Protein AF-0000000080610424 (afdb_homodimer)

Structure (mmCIF, N/CA/C/O backbone):
data_AF-0000000080610424-model_v1
#
loop_
_entity.id
_entity.type
_entity.pdbx_description
1 polymer 'Thioesterase family protein'
#
loop_
_atom_site.group_PDB
_atom_site.id
_atom_site.type_symbol
_atom_site.label_atom_id
_atom_site.label_alt_id
_atom_site.label_comp_id
_atom_site.label_asym_id
_atom_site.label_entity_id
_atom_site.label_seq_id
_atom_site.pdbx_PDB_ins_code
_atom_site.Cartn_x
_atom_site.Cartn_y
_atom_site.Cartn_z
_atom_site.occupancy
_atom_site.B_iso_or_equiv
_atom_site.auth_seq_id
_atom_site.auth_comp_id
_atom_site.auth_asym_id
_atom_site.auth_atom_id
_atom_site.pdbx_PDB_model_num
ATOM 1 N N . MET A 1 1 ? -9.57 -32.688 -9.859 1 63.81 1 MET A N 1
ATOM 2 C CA . MET A 1 1 ? -9.086 -31.516 -10.586 1 63.81 1 MET A CA 1
ATOM 3 C C . MET A 1 1 ? -7.883 -30.891 -9.883 1 63.81 1 MET A C 1
ATOM 5 O O . MET A 1 1 ? -7.742 -31.016 -8.664 1 63.81 1 MET A O 1
ATOM 9 N N . SER A 1 2 ? -6.828 -30.422 -10.625 1 90.56 2 SER A N 1
ATOM 10 C CA . SER A 1 2 ? -5.559 -29.984 -10.055 1 90.56 2 SER A CA 1
ATOM 11 C C . SER A 1 2 ? -5.703 -28.656 -9.344 1 90.56 2 SER A C 1
ATOM 13 O O . SER A 1 2 ? -6.594 -27.859 -9.672 1 90.56 2 SER A O 1
ATOM 15 N N . ALA A 1 3 ? -5.242 -28.578 -8.18 1 98.25 3 ALA A N 1
ATOM 16 C CA . ALA A 1 3 ? -5.301 -27.391 -7.336 1 98.25 3 ALA A CA 1
ATOM 17 C C . ALA A 1 3 ? -3.91 -26.984 -6.867 1 98.25 3 ALA A C 1
ATOM 19 O O . ALA A 1 3 ? -2.973 -27.781 -6.902 1 98.25 3 ALA A O 1
ATOM 20 N N . TYR A 1 4 ? -3.85 -25.75 -6.48 1 98.69 4 TYR A N 1
ATOM 21 C CA . TYR A 1 4 ? -2.592 -25.266 -5.934 1 98.69 4 TYR A CA 1
ATOM 22 C C . TYR A 1 4 ? -2.344 -25.828 -4.543 1 98.69 4 TYR A C 1
ATOM 24 O O . TYR A 1 4 ? -1.194 -26.031 -4.141 1 98.69 4 TYR A O 1
ATOM 32 N N . TYR A 1 5 ? -3.48 -26.109 -3.811 1 98.81 5 TYR A N 1
ATOM 33 C CA . TYR A 1 5 ? -3.334 -26.516 -2.42 1 98.81 5 TYR A CA 1
ATOM 34 C C . TYR A 1 5 ? -4.352 -27.594 -2.061 1 98.81 5 TYR A C 1
ATOM 36 O O . TYR A 1 5 ? -5.418 -27.688 -2.674 1 98.81 5 TYR A O 1
ATOM 44 N N . GLN A 1 6 ? -3.98 -28.391 -1.088 1 98.75 6 GLN A N 1
ATOM 45 C CA . GLN A 1 6 ? -4.875 -29.328 -0.414 1 98.75 6 GLN A CA 1
ATOM 46 C C . GLN A 1 6 ? -5.074 -28.953 1.049 1 98.75 6 GLN A C 1
ATOM 48 O O . GLN A 1 6 ? -4.105 -28.766 1.787 1 98.75 6 GLN A O 1
ATOM 53 N N . LEU A 1 7 ? -6.297 -28.766 1.464 1 98.69 7 LEU A N 1
ATOM 54 C CA . LEU A 1 7 ? -6.59 -28.5 2.867 1 98.69 7 LEU A CA 1
ATOM 55 C C . LEU A 1 7 ? -6.484 -29.781 3.695 1 98.69 7 LEU A C 1
ATOM 57 O O . LEU A 1 7 ? -7.113 -30.781 3.375 1 98.69 7 LEU A O 1
ATOM 61 N N . ILE A 1 8 ? -5.707 -29.719 4.688 1 98.62 8 ILE A N 1
ATOM 62 C CA . ILE A 1 8 ? -5.535 -30.859 5.566 1 98.62 8 ILE A CA 1
ATOM 63 C C . ILE A 1 8 ? -6.559 -30.797 6.699 1 98.62 8 ILE A C 1
ATOM 65 O O . ILE A 1 8 ? -7.316 -31.75 6.914 1 98.62 8 ILE A O 1
ATOM 69 N N . GLN A 1 9 ? -6.555 -29.688 7.391 1 98.44 9 GLN A N 1
ATOM 70 C CA . GLN A 1 9 ? -7.488 -29.484 8.492 1 98.44 9 GLN A CA 1
ATOM 71 C C . GLN A 1 9 ? -7.629 -28 8.82 1 98.44 9 GLN A C 1
ATOM 73 O O . GLN A 1 9 ? -6.746 -27.203 8.492 1 98.44 9 GLN A O 1
ATOM 78 N N . ARG A 1 10 ? -8.727 -27.641 9.359 1 97.94 10 ARG A N 1
ATOM 79 C CA . ARG A 1 10 ? -9.023 -26.297 9.828 1 97.94 10 ARG A CA 1
ATOM 80 C C . ARG A 1 10 ? -9.633 -26.312 11.227 1 97.94 10 ARG A C 1
ATOM 82 O O . ARG A 1 10 ? -10.492 -27.141 11.523 1 97.94 10 ARG A O 1
ATOM 89 N N . HIS A 1 11 ? -9.133 -25.484 12.07 1 98.06 11 HIS A N 1
ATOM 90 C CA . HIS A 1 11 ? -9.609 -25.422 13.445 1 98.06 11 HIS A CA 1
ATOM 91 C C . HIS A 1 11 ? -9.82 -23.984 13.891 1 98.06 11 HIS A C 1
ATOM 93 O O . HIS A 1 11 ? -9.039 -23.094 13.531 1 98.06 11 HIS A O 1
ATOM 99 N N . 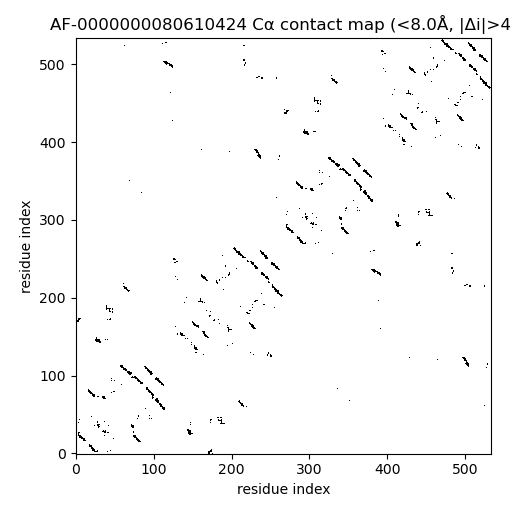THR A 1 12 ? -10.859 -23.766 14.609 1 98.12 12 THR A N 1
ATOM 100 C CA . THR A 1 12 ? -11.117 -22.484 15.266 1 98.12 12 THR A CA 1
ATOM 101 C C . THR A 1 12 ? -10.984 -22.609 16.781 1 98.12 12 THR A C 1
ATOM 103 O O . THR A 1 12 ? -11.617 -23.484 17.391 1 98.12 12 THR A O 1
ATOM 106 N N . ASP A 1 13 ? -10.234 -21.812 17.391 1 98.06 13 ASP A N 1
ATOM 107 C CA . ASP A 1 13 ? -10.062 -21.922 18.828 1 98.06 13 ASP A CA 1
ATOM 108 C C . ASP A 1 13 ? -11.078 -21.062 19.578 1 98.06 13 ASP A C 1
ATOM 110 O O . ASP A 1 13 ? -11.961 -20.469 18.969 1 98.06 13 ASP A O 1
ATOM 114 N N . LYS A 1 14 ? -10.961 -21.062 20.906 1 97.38 14 LYS A N 1
ATOM 115 C CA . LYS A 1 14 ? -11.961 -20.422 21.766 1 97.38 14 LYS A CA 1
ATOM 116 C C . LYS A 1 14 ? -11.953 -18.906 21.578 1 97.38 14 LYS A C 1
ATOM 118 O O . LYS A 1 14 ? -12.945 -18.234 21.875 1 97.38 14 LYS A O 1
ATOM 123 N N . GLN A 1 15 ? -10.891 -18.328 21.109 1 96.75 15 GLN A N 1
ATOM 124 C CA . GLN A 1 15 ? -10.766 -16.875 20.938 1 96.75 15 GLN A CA 1
ATOM 125 C C . GLN A 1 15 ? -11.172 -16.469 19.516 1 96.75 15 GLN A C 1
ATOM 127 O O . GLN A 1 15 ? -11.086 -15.281 19.172 1 96.75 15 GLN A O 1
ATOM 132 N N . GLY A 1 16 ? -11.539 -17.391 18.672 1 97.25 16 GLY A N 1
ATOM 133 C CA . GLY A 1 16 ? -12.008 -17.109 17.328 1 97.25 16 GLY A CA 1
ATOM 134 C C . GLY A 1 16 ? -10.891 -17.109 16.297 1 97.25 16 GLY A C 1
ATOM 135 O O . GLY A 1 16 ? -11.109 -16.766 15.141 1 97.25 16 GLY A O 1
ATOM 136 N N . VAL A 1 17 ? -9.695 -17.469 16.75 1 98.62 17 VAL A N 1
ATOM 137 C CA . VAL A 1 17 ? -8.57 -17.578 15.828 1 98.62 17 VAL A CA 1
ATOM 138 C C . VAL A 1 17 ? -8.719 -18.859 14.992 1 98.62 17 VAL A C 1
ATOM 140 O O . VAL A 1 17 ? -8.977 -19.938 15.531 1 98.62 17 VAL A O 1
ATOM 143 N N . VAL A 1 18 ? -8.555 -18.719 13.703 1 98.88 18 VAL A N 1
ATOM 144 C CA . VAL A 1 18 ? -8.672 -19.859 12.797 1 98.88 18 VAL A CA 1
ATOM 145 C C . VAL A 1 18 ? -7.289 -20.281 12.305 1 98.88 18 VAL A C 1
ATOM 147 O O . VAL A 1 18 ? -6.516 -19.453 11.828 1 98.88 18 VAL A O 1
ATOM 150 N N . THR A 1 19 ? -6.988 -21.531 12.453 1 98.88 19 THR A N 1
ATOM 151 C CA . THR A 1 19 ? -5.77 -22.125 11.906 1 98.88 19 THR A CA 1
ATOM 152 C C . THR A 1 19 ? -6.098 -23.172 10.852 1 98.88 19 THR A C 1
ATOM 154 O O . THR A 1 19 ? -6.812 -24.141 11.133 1 98.88 19 THR A O 1
ATOM 157 N N . ALA A 1 20 ? -5.648 -22.969 9.641 1 98.88 20 ALA A N 1
ATOM 158 C CA . ALA A 1 20 ? -5.871 -23.891 8.531 1 98.88 20 ALA A CA 1
ATOM 159 C C . ALA A 1 20 ? -4.555 -24.484 8.039 1 98.88 20 ALA A C 1
ATOM 161 O O . ALA A 1 20 ? -3.641 -23.75 7.652 1 98.88 20 ALA A O 1
ATOM 162 N N . HIS A 1 21 ? -4.48 -25.781 8.055 1 98.88 21 HIS A N 1
ATOM 163 C CA . HIS A 1 21 ? -3.301 -26.5 7.594 1 98.88 21 HIS A CA 1
ATOM 164 C C . HIS A 1 21 ? -3.455 -26.938 6.141 1 98.88 21 HIS A C 1
ATOM 166 O O . HIS A 1 21 ? -4.492 -27.484 5.758 1 98.88 21 HIS A O 1
ATOM 172 N N . TYR A 1 22 ? -2.402 -26.672 5.395 1 98.88 22 TYR A N 1
ATOM 173 C CA . TYR A 1 22 ? -2.432 -26.969 3.965 1 98.88 22 TYR A CA 1
ATOM 174 C C . TYR A 1 22 ? -1.203 -27.766 3.549 1 98.88 22 TYR A C 1
ATOM 176 O O . TYR A 1 22 ? -0.195 -27.781 4.258 1 98.88 22 TYR A O 1
ATOM 184 N N . GLN A 1 23 ? -1.32 -28.453 2.424 1 98.62 23 GLN A N 1
ATOM 185 C CA . GLN A 1 23 ? -0.225 -29 1.628 1 98.62 23 GLN A CA 1
ATOM 186 C C . GLN A 1 23 ? -0.156 -28.328 0.257 1 98.62 23 GLN A C 1
ATOM 188 O O . GLN A 1 23 ? -1.147 -28.297 -0.475 1 98.62 23 GLN A O 1
ATOM 193 N N . SER A 1 24 ? 0.975 -27.75 -0.021 1 98.31 24 SER A N 1
ATOM 194 C CA . SER A 1 24 ? 1.116 -27.188 -1.358 1 98.31 24 SER A CA 1
ATOM 195 C C . SER A 1 24 ? 1.312 -28.281 -2.402 1 98.31 24 SER A C 1
ATOM 197 O O . SER A 1 24 ? 1.893 -29.328 -2.111 1 98.31 24 SER A O 1
ATOM 199 N N . THR A 1 25 ? 0.834 -28.094 -3.596 1 97.5 25 THR A N 1
ATOM 200 C CA . THR A 1 25 ? 1.112 -28.984 -4.723 1 97.5 25 THR A CA 1
ATOM 201 C C . THR A 1 25 ? 2.232 -28.422 -5.59 1 97.5 25 THR A C 1
ATOM 203 O O . THR A 1 25 ? 2.717 -27.312 -5.344 1 97.5 25 THR A O 1
ATOM 206 N N . HIS A 1 26 ? 2.643 -29.141 -6.543 1 95.44 26 HIS A N 1
ATOM 207 C CA . HIS A 1 26 ? 3.684 -28.703 -7.469 1 95.44 26 HIS A CA 1
ATOM 208 C C . HIS A 1 26 ? 3.266 -27.438 -8.211 1 95.44 26 HIS A C 1
ATOM 210 O O . HIS A 1 26 ? 4.113 -26.641 -8.609 1 95.44 26 HIS A O 1
ATOM 216 N N . HIS A 1 27 ? 1.986 -27.234 -8.375 1 96.69 27 HIS A N 1
ATOM 217 C CA . HIS A 1 27 ? 1.471 -26.109 -9.141 1 96.69 27 HIS A CA 1
ATOM 218 C C . HIS A 1 27 ? 1.789 -24.781 -8.461 1 96.69 27 HIS A C 1
ATOM 220 O O . HIS A 1 27 ? 1.813 -23.734 -9.109 1 96.69 27 HIS A O 1
ATOM 226 N N . ALA A 1 28 ? 2.027 -24.781 -7.129 1 97.5 28 ALA A N 1
ATOM 227 C CA . ALA A 1 28 ? 2.275 -23.547 -6.375 1 97.5 28 ALA A CA 1
ATOM 228 C C . ALA A 1 28 ? 3.758 -23.188 -6.387 1 97.5 28 ALA A C 1
ATOM 230 O O . ALA A 1 28 ? 4.168 -22.20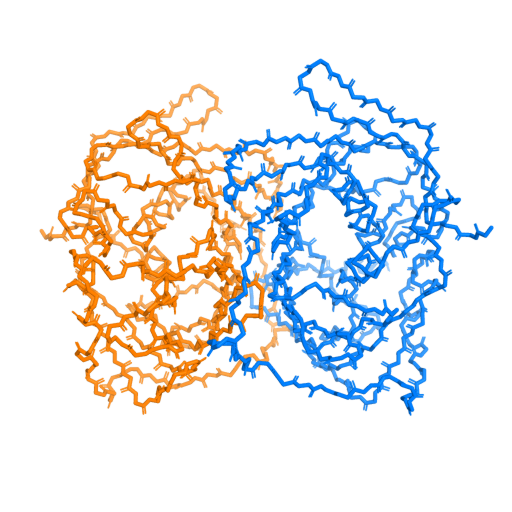3 -5.781 1 97.5 28 ALA A O 1
ATOM 231 N N . GLN A 1 29 ? 4.547 -24 -7.062 1 95.56 29 GLN A N 1
ATOM 232 C CA . GLN A 1 29 ? 5.996 -23.859 -7.031 1 95.56 29 GLN A CA 1
ATOM 233 C C . GLN A 1 29 ? 6.438 -22.516 -7.613 1 95.56 29 GLN A C 1
ATOM 235 O O . GLN A 1 29 ? 5.922 -22.094 -8.648 1 95.56 29 GLN A O 1
ATOM 240 N N . GLY A 1 30 ? 7.418 -21.859 -6.906 1 92.19 30 GLY A N 1
ATOM 241 C CA . GLY A 1 30 ? 7.965 -20.578 -7.316 1 92.19 30 GLY A CA 1
ATOM 242 C C . GLY A 1 30 ? 9 -20.703 -8.422 1 92.19 30 GLY A C 1
ATOM 243 O O . GLY A 1 30 ? 9.281 -21.797 -8.898 1 92.19 30 GLY A O 1
ATOM 244 N N . ALA A 1 31 ? 9.555 -19.516 -8.758 1 79.75 31 ALA A N 1
ATOM 245 C CA . ALA A 1 31 ? 10.445 -19.438 -9.906 1 79.75 31 ALA A CA 1
ATOM 246 C C . ALA A 1 31 ? 11.906 -19.531 -9.477 1 79.75 31 ALA A C 1
ATOM 248 O O . ALA A 1 31 ? 12.781 -19.828 -10.289 1 79.75 31 ALA A O 1
ATOM 249 N N . TRP A 1 32 ? 12.156 -19.297 -8.266 1 73.44 32 TRP A N 1
ATOM 250 C CA . TRP A 1 32 ? 13.539 -19.062 -7.887 1 73.44 32 TRP A CA 1
ATOM 251 C C . TRP A 1 32 ? 14.164 -20.312 -7.273 1 73.44 32 TRP A C 1
ATOM 253 O O . TRP A 1 32 ? 15.383 -20.5 -7.34 1 73.44 32 TRP A O 1
ATOM 263 N N . ASN A 1 33 ? 13.336 -21.031 -6.535 1 77.56 33 ASN A N 1
ATOM 264 C CA . ASN A 1 33 ? 13.75 -22.234 -5.809 1 77.56 33 ASN A CA 1
ATOM 265 C C . ASN A 1 33 ? 12.719 -23.344 -5.938 1 77.56 33 ASN A C 1
ATOM 267 O O . ASN A 1 33 ? 11.516 -23.109 -5.746 1 77.56 33 ASN A O 1
ATOM 271 N N . ALA A 1 34 ? 13.219 -24.516 -6.121 1 82.69 34 ALA A N 1
ATOM 272 C CA . ALA A 1 34 ? 12.328 -25.656 -6.348 1 82.69 34 ALA A CA 1
ATOM 273 C C . ALA A 1 34 ? 11.508 -25.969 -5.098 1 82.69 34 ALA A C 1
ATOM 275 O O . ALA A 1 34 ? 10.469 -26.641 -5.176 1 82.69 34 ALA A O 1
ATOM 276 N N . HIS A 1 35 ? 11.93 -25.531 -4.074 1 89.81 35 HIS A N 1
ATOM 277 C CA . HIS A 1 35 ? 11.273 -25.891 -2.824 1 89.81 35 HIS A CA 1
ATOM 278 C C . HIS A 1 35 ? 10.461 -24.719 -2.27 1 89.81 35 HIS A C 1
ATOM 280 O O . HIS A 1 35 ? 9.984 -24.781 -1.134 1 89.81 35 HIS A O 1
ATOM 286 N N . GLU A 1 36 ? 10.273 -23.734 -3.098 1 94.88 36 GLU A N 1
ATOM 287 C CA . GLU A 1 36 ? 9.539 -22.562 -2.625 1 94.88 36 GLU A CA 1
ATOM 288 C C . GLU A 1 36 ? 8.195 -22.422 -3.326 1 94.88 36 GLU A C 1
ATOM 290 O O . GLU A 1 36 ? 7.988 -23 -4.402 1 94.88 36 GLU A O 1
ATOM 295 N N . GLN A 1 37 ? 7.289 -21.812 -2.662 1 97.75 37 GLN A N 1
ATOM 296 C CA . GLN A 1 37 ? 6.008 -21.438 -3.256 1 97.75 37 GLN A CA 1
ATOM 297 C C . GLN A 1 37 ? 6.066 -20.062 -3.891 1 97.75 37 GLN A C 1
ATOM 299 O O . GLN A 1 37 ? 6.785 -19.172 -3.408 1 97.75 37 GLN A O 1
ATOM 304 N N . HIS A 1 38 ? 5.363 -19.922 -4.984 1 97.75 38 HIS A N 1
ATOM 305 C CA . HIS A 1 38 ? 5.184 -18.609 -5.566 1 97.75 38 HIS A CA 1
ATOM 306 C C . HIS A 1 38 ? 4.27 -17.734 -4.703 1 97.75 38 HIS A C 1
ATOM 308 O O . HIS A 1 38 ? 3.264 -18.219 -4.18 1 97.75 38 HIS A O 1
ATOM 314 N N . MET A 1 39 ? 4.559 -16.453 -4.602 1 98.25 39 MET A N 1
ATOM 315 C CA . MET A 1 39 ? 3.775 -15.5 -3.816 1 98.25 39 MET A CA 1
ATOM 316 C C . MET A 1 39 ? 2.354 -15.391 -4.355 1 98.25 39 MET A C 1
ATOM 318 O O . MET A 1 39 ? 1.415 -15.156 -3.594 1 98.25 39 MET A O 1
ATOM 322 N N . ALA A 1 40 ? 2.117 -15.578 -5.676 1 98.56 40 ALA A N 1
ATOM 323 C CA . ALA A 1 40 ? 0.8 -15.445 -6.293 1 98.56 40 ALA A CA 1
ATOM 324 C C . ALA A 1 40 ? -0.185 -16.453 -5.707 1 98.56 40 ALA A C 1
ATOM 326 O O . ALA A 1 40 ? -1.135 -16.062 -5.016 1 98.56 40 ALA A O 1
ATOM 327 N N . PRO A 1 41 ? 0.057 -17.781 -5.875 1 98.62 41 PRO A N 1
ATOM 328 C CA . PRO A 1 41 ? -0.881 -18.703 -5.23 1 98.62 41 PRO A CA 1
ATOM 329 C C . PRO A 1 41 ? -0.897 -18.562 -3.711 1 98.62 41 PRO A C 1
ATOM 331 O O . PRO A 1 41 ? -1.933 -18.781 -3.078 1 98.62 41 PRO A O 1
ATOM 334 N N . ALA A 1 42 ? 0.218 -18.219 -3.082 1 98.88 42 ALA A N 1
ATOM 335 C CA . ALA A 1 42 ? 0.221 -17.984 -1.641 1 98.88 42 ALA A CA 1
ATOM 336 C C . ALA A 1 42 ? -0.779 -16.891 -1.261 1 98.88 42 ALA A C 1
ATOM 338 O O . ALA A 1 42 ? -1.529 -17.031 -0.293 1 98.88 42 ALA A O 1
ATOM 339 N N . THR A 1 43 ? -0.808 -15.797 -2.012 1 98.94 43 THR A N 1
ATOM 340 C CA . THR A 1 43 ? -1.804 -14.75 -1.802 1 98.94 43 THR A CA 1
ATOM 341 C C . THR A 1 43 ? -3.215 -15.305 -1.987 1 98.94 43 THR A C 1
ATOM 343 O O . THR A 1 43 ? -4.113 -15 -1.203 1 98.94 43 THR A O 1
ATOM 346 N N . GLY A 1 44 ? -3.383 -16.094 -2.984 1 98.94 44 GLY A N 1
ATOM 347 C CA . GLY A 1 44 ? -4.688 -16.672 -3.26 1 98.94 44 GLY A CA 1
ATOM 348 C C . GLY A 1 44 ? -5.234 -17.484 -2.102 1 98.94 44 GLY A C 1
ATOM 349 O O . GLY A 1 44 ? -6.398 -17.328 -1.721 1 98.94 44 GLY A O 1
ATOM 350 N N . VAL A 1 45 ? -4.41 -18.391 -1.553 1 98.94 45 VAL A N 1
ATOM 351 C CA . VAL A 1 45 ? -4.898 -19.266 -0.49 1 98.94 45 VAL A CA 1
ATOM 352 C C . VAL A 1 45 ? -5.148 -18.438 0.776 1 98.94 45 VAL A C 1
ATOM 354 O O . VAL A 1 45 ? -6.074 -18.734 1.538 1 98.94 45 VAL A O 1
ATOM 357 N N . ILE A 1 46 ? -4.367 -17.406 1.018 1 98.94 46 ILE A N 1
ATOM 358 C CA . ILE A 1 46 ? -4.652 -16.484 2.117 1 98.94 46 ILE A CA 1
ATOM 359 C C . ILE A 1 46 ? -6.016 -15.828 1.899 1 98.94 46 ILE A C 1
ATOM 361 O O . ILE A 1 46 ? -6.824 -15.75 2.826 1 98.94 46 ILE A O 1
ATOM 365 N N . CYS A 1 47 ? -6.297 -15.406 0.712 1 98.88 47 CYS A N 1
ATOM 366 C CA . CYS A 1 47 ? -7.574 -14.781 0.389 1 98.88 47 CYS A CA 1
ATOM 367 C C . CYS A 1 47 ? -8.719 -15.773 0.536 1 98.88 47 CYS A C 1
ATOM 369 O O . CYS A 1 47 ? -9.828 -15.398 0.933 1 98.88 47 CYS A O 1
ATOM 371 N N . ALA A 1 48 ? -8.469 -17.016 0.159 1 98.81 48 ALA A N 1
ATOM 372 C CA . ALA A 1 48 ? -9.484 -18.047 0.372 1 98.81 48 ALA A CA 1
ATOM 373 C C . ALA A 1 48 ? -9.859 -18.156 1.849 1 98.81 48 ALA A C 1
ATOM 375 O O . ALA A 1 48 ? -11.039 -18.266 2.191 1 98.81 48 ALA A O 1
ATOM 376 N N . GLU A 1 49 ? -8.852 -18.141 2.719 1 98.75 49 GLU A N 1
ATOM 377 C CA . GLU A 1 49 ? -9.109 -18.188 4.156 1 98.75 49 GLU A CA 1
ATOM 378 C C . GLU A 1 49 ? -9.82 -16.922 4.625 1 98.75 49 GLU A C 1
ATOM 380 O O . GLU A 1 49 ? -10.734 -16.984 5.449 1 98.75 49 GLU A O 1
ATOM 385 N N . LEU A 1 50 ? -9.422 -15.789 4.09 1 98.62 50 LEU A N 1
ATOM 386 C CA . LEU A 1 50 ? -10.047 -14.523 4.461 1 98.62 50 LEU A CA 1
ATOM 387 C C . LEU A 1 50 ? -11.523 -14.516 4.082 1 98.62 50 LEU A C 1
ATOM 389 O O . LEU A 1 50 ? -12.367 -14.047 4.855 1 98.62 50 LEU A O 1
ATOM 393 N N . GLU A 1 51 ? -11.82 -14.977 2.928 1 96.88 51 GLU A N 1
ATOM 394 C CA . GLU A 1 51 ? -13.195 -14.977 2.426 1 96.88 51 GLU A CA 1
ATOM 395 C C . GLU A 1 51 ? -14.109 -15.797 3.33 1 96.88 51 GLU A C 1
ATOM 397 O O . GLU A 1 51 ? -15.289 -15.469 3.486 1 96.88 51 GLU A O 1
ATOM 402 N N . GLN A 1 52 ? -13.578 -16.797 3.889 1 95.62 52 GLN A N 1
ATOM 403 C CA . GLN A 1 52 ? -14.414 -17.688 4.691 1 95.62 52 GLN A CA 1
ATOM 404 C C . GLN A 1 52 ? -14.32 -17.328 6.172 1 95.62 52 GLN A C 1
ATOM 406 O O . GLN A 1 52 ? -15.031 -17.906 7 1 95.62 52 GLN A O 1
ATOM 411 N N . PHE A 1 53 ? -13.477 -16.469 6.539 1 98.19 53 PHE A N 1
ATOM 412 C CA . PHE A 1 53 ? -13.242 -16.094 7.934 1 98.19 53 PHE A CA 1
ATOM 413 C C . PHE A 1 53 ? -14.383 -15.234 8.453 1 98.19 53 PHE A C 1
ATOM 415 O O . PHE A 1 53 ? -14.555 -14.094 8.023 1 98.19 53 PHE A O 1
ATOM 422 N N . SER A 1 54 ? -15.156 -15.719 9.375 1 95.19 54 SER A N 1
ATOM 423 C CA . SER A 1 54 ? -16.25 -14.984 10.008 1 95.19 54 SER A CA 1
ATOM 424 C C . SER A 1 54 ? -17.016 -14.156 8.992 1 95.19 54 SER A C 1
ATOM 426 O O . SER A 1 54 ? -17.078 -12.922 9.094 1 95.19 54 SER A O 1
ATOM 428 N N . PRO A 1 55 ? -17.625 -14.797 8.086 1 92.12 55 PRO A N 1
ATOM 429 C CA . PRO A 1 55 ? -18.266 -14.094 6.977 1 92.12 55 PRO A CA 1
ATOM 430 C C . PRO A 1 55 ? -19.422 -13.195 7.43 1 92.12 55 PRO A C 1
ATOM 432 O O . PRO A 1 55 ? -20.156 -13.547 8.359 1 92.12 55 PRO A O 1
ATOM 435 N N . ARG A 1 56 ? -19.469 -12.047 6.902 1 93.81 56 ARG A N 1
ATOM 436 C CA . ARG A 1 56 ? -20.547 -11.055 7.039 1 93.81 56 ARG A CA 1
ATOM 437 C C . ARG A 1 56 ? -21.047 -10.609 5.676 1 93.81 56 ARG A C 1
ATOM 439 O O . ARG A 1 56 ? -20.281 -10.531 4.715 1 93.81 56 ARG A O 1
ATOM 446 N N . ASN A 1 57 ? -22.328 -10.297 5.625 1 94.81 57 ASN A N 1
ATOM 447 C CA . ASN A 1 57 ? -22.922 -9.938 4.344 1 94.81 57 ASN A CA 1
ATOM 448 C C . ASN A 1 57 ? -22.875 -8.422 4.113 1 94.81 57 ASN A C 1
ATOM 450 O O . ASN A 1 57 ? -23.109 -7.957 2.998 1 94.81 57 ASN A O 1
ATOM 454 N N . ASP A 1 58 ? -22.516 -7.656 5.137 1 97.06 58 ASP A N 1
ATOM 455 C CA . ASP A 1 58 ? -22.609 -6.203 5.031 1 97.06 58 ASP A CA 1
ATOM 456 C C . ASP A 1 58 ? -21.219 -5.582 4.867 1 97.06 58 ASP A C 1
ATOM 458 O O . ASP A 1 58 ? -21.078 -4.355 4.844 1 97.06 58 ASP A O 1
ATOM 462 N N . VAL A 1 59 ? -20.188 -6.434 4.82 1 97.81 59 VAL A N 1
ATOM 463 C CA . VAL A 1 59 ? -18.828 -5.934 4.656 1 97.81 59 VAL A CA 1
ATOM 464 C C . VAL A 1 59 ? -18.141 -6.66 3.504 1 97.81 59 VAL A C 1
ATOM 466 O O . VAL A 1 59 ? -18.578 -7.742 3.102 1 97.81 59 VAL A O 1
ATOM 469 N N . ARG A 1 60 ? -17.172 -6.082 2.949 1 98.12 60 ARG A N 1
ATOM 470 C CA . ARG A 1 60 ? -16.266 -6.762 2.02 1 98.12 60 ARG A CA 1
ATOM 471 C C . ARG A 1 60 ? -14.852 -6.227 2.145 1 98.12 60 ARG A C 1
ATOM 473 O O . ARG A 1 60 ? -14.617 -5.199 2.785 1 98.12 60 ARG A O 1
ATOM 480 N N . ILE A 1 61 ? -13.914 -6.988 1.612 1 98.69 61 ILE A N 1
ATOM 481 C CA . ILE A 1 61 ? -12.5 -6.645 1.67 1 98.69 61 ILE A CA 1
ATOM 482 C C . ILE A 1 61 ? -12.219 -5.473 0.734 1 98.69 61 ILE A C 1
ATOM 484 O O . ILE A 1 61 ? -12.625 -5.484 -0.427 1 98.69 61 ILE A O 1
ATOM 488 N N . GLY A 1 62 ? -11.516 -4.418 1.288 1 98.81 62 GLY A N 1
ATOM 489 C CA . GLY A 1 62 ? -11.141 -3.27 0.476 1 98.81 62 GLY A CA 1
ATOM 490 C C . GLY A 1 62 ? -9.641 -3.146 0.274 1 98.81 62 GLY A C 1
ATOM 491 O O . GLY A 1 62 ? -9.195 -2.545 -0.703 1 98.81 62 GLY A O 1
ATOM 492 N N . ARG A 1 63 ? -8.883 -3.697 1.196 1 98.94 63 ARG A N 1
ATOM 493 C CA . ARG A 1 63 ? -7.43 -3.619 1.116 1 98.94 63 ARG A CA 1
ATOM 494 C C . ARG A 1 63 ? -6.781 -4.867 1.708 1 98.94 63 ARG A C 1
ATOM 496 O O . ARG A 1 63 ? -7.203 -5.348 2.762 1 98.94 63 ARG A O 1
ATOM 503 N N . ILE A 1 64 ? -5.797 -5.395 1.008 1 98.94 64 ILE A N 1
ATOM 504 C CA . ILE A 1 64 ? -4.922 -6.457 1.495 1 98.94 64 ILE A CA 1
ATOM 505 C C . ILE A 1 64 ? -3.467 -6.004 1.413 1 98.94 64 ILE A C 1
ATOM 507 O O . ILE A 1 64 ? -2.965 -5.703 0.328 1 98.94 64 ILE A O 1
ATOM 511 N N . SER A 1 65 ? -2.832 -5.898 2.541 1 98.88 65 SER A N 1
ATOM 512 C CA . SER A 1 65 ? -1.424 -5.527 2.648 1 98.88 65 SER A CA 1
ATOM 513 C C . SER A 1 65 ? -0.572 -6.719 3.08 1 98.88 65 SER A C 1
ATOM 515 O O . SER A 1 65 ? -0.703 -7.207 4.203 1 98.88 65 SER A O 1
ATOM 517 N N . LEU A 1 66 ? 0.317 -7.184 2.205 1 98.94 66 LEU A N 1
ATOM 518 C CA . LEU A 1 66 ? 1.124 -8.359 2.512 1 98.94 66 LEU A CA 1
ATOM 519 C C . LEU A 1 66 ? 2.598 -7.992 2.637 1 98.94 66 LEU A C 1
ATOM 521 O O . LEU A 1 66 ? 3.119 -7.219 1.832 1 98.94 66 LEU A O 1
ATOM 525 N N . ASP A 1 67 ? 3.236 -8.492 3.672 1 98.94 67 ASP A N 1
ATOM 526 C CA . ASP A 1 67 ? 4.688 -8.469 3.83 1 98.94 67 ASP A CA 1
ATOM 527 C C . ASP A 1 67 ? 5.281 -9.867 3.68 1 98.94 67 ASP A C 1
ATOM 529 O O . ASP A 1 67 ? 4.801 -10.82 4.297 1 98.94 67 ASP A O 1
ATOM 533 N N . ILE A 1 68 ? 6.266 -9.945 2.822 1 98.62 68 ILE A N 1
ATOM 534 C CA . ILE A 1 68 ? 6.988 -11.195 2.607 1 98.62 68 ILE A CA 1
ATOM 535 C C . ILE A 1 68 ? 8.219 -11.234 3.512 1 98.62 68 ILE A C 1
ATOM 537 O O . ILE A 1 68 ? 9.203 -10.531 3.27 1 98.62 68 ILE A O 1
ATOM 541 N N . LEU A 1 69 ? 8.211 -12.094 4.504 1 98 69 LEU A N 1
ATOM 542 C CA . LEU A 1 69 ? 9.227 -12.031 5.555 1 98 69 LEU A CA 1
ATOM 543 C C . LEU A 1 69 ? 10.383 -12.977 5.25 1 98 69 LEU A C 1
ATOM 545 O O . LEU A 1 69 ? 11.453 -12.859 5.852 1 98 69 LEU A O 1
ATOM 549 N N . GLY A 1 70 ? 10.148 -13.891 4.332 1 93.06 70 GLY A N 1
ATOM 550 C CA . GLY A 1 70 ? 11.18 -14.852 3.969 1 93.06 70 GLY A CA 1
ATOM 551 C C . GLY A 1 70 ? 10.734 -15.828 2.893 1 93.06 70 GLY A C 1
ATOM 552 O O . GLY A 1 70 ? 9.688 -15.633 2.27 1 93.06 70 GLY A O 1
ATOM 553 N N . LEU A 1 71 ? 11.57 -16.781 2.729 1 94.69 71 LEU A N 1
ATOM 554 C CA . LEU A 1 71 ? 11.273 -17.812 1.758 1 94.69 71 LEU A CA 1
ATOM 555 C C . LEU A 1 71 ? 9.945 -18.5 2.09 1 94.69 71 LEU A C 1
ATOM 557 O O . LEU A 1 71 ? 9.68 -18.828 3.252 1 94.69 71 LEU A O 1
ATOM 561 N N . ILE A 1 72 ? 9.094 -18.656 1.143 1 98 72 ILE A N 1
ATOM 562 C CA . ILE A 1 72 ? 7.836 -19.375 1.312 1 98 72 ILE A CA 1
ATOM 563 C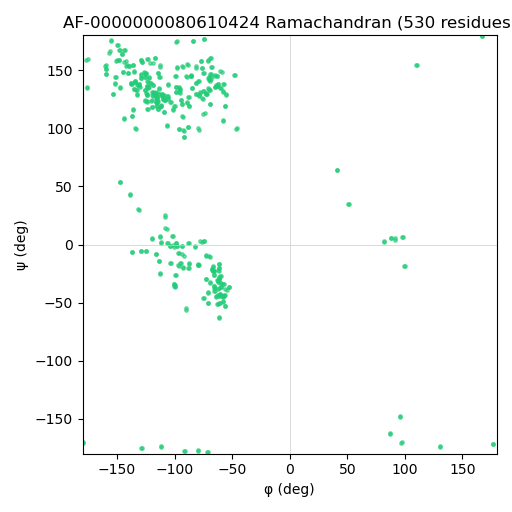 C . ILE A 1 72 ? 8.039 -20.844 0.942 1 98 72 ILE A C 1
ATOM 565 O O . ILE A 1 72 ? 7.855 -21.234 -0.216 1 98 72 ILE A O 1
ATOM 569 N N . ALA A 1 73 ? 8.344 -21.641 1.92 1 97.69 73 ALA A N 1
ATOM 570 C CA . ALA A 1 73 ? 8.68 -23.031 1.676 1 97.69 73 ALA A CA 1
ATOM 571 C C . ALA A 1 73 ? 7.457 -23.812 1.209 1 97.69 73 ALA A C 1
ATOM 573 O O . ALA A 1 73 ? 6.348 -23.609 1.706 1 97.69 73 ALA A O 1
ATOM 574 N N . GLY A 1 74 ? 7.695 -24.734 0.28 1 97.56 74 GLY A N 1
ATOM 575 C CA . GLY A 1 74 ? 6.656 -25.688 -0.097 1 97.56 74 GLY A CA 1
ATOM 576 C C . GLY A 1 74 ? 6.426 -26.766 0.945 1 97.56 74 GLY A C 1
ATOM 577 O O . GLY A 1 74 ? 7.098 -26.797 1.978 1 97.56 74 GLY A O 1
ATOM 578 N N . GLY A 1 75 ? 5.43 -27.609 0.658 1 97.69 75 GLY A N 1
ATOM 579 C CA . GLY A 1 75 ? 5.086 -28.656 1.606 1 97.69 75 GLY A CA 1
ATOM 580 C C . GLY A 1 75 ? 3.941 -28.266 2.527 1 97.69 75 GLY A C 1
ATOM 581 O O . GLY A 1 75 ? 3 -27.594 2.107 1 97.69 75 GLY A O 1
ATOM 582 N N . GLU A 1 76 ? 4.039 -28.797 3.711 1 98.56 76 GLU A N 1
ATOM 583 C CA . GLU A 1 76 ? 2.998 -28.5 4.691 1 98.56 76 GLU A CA 1
ATOM 584 C C . GLU A 1 76 ? 3.236 -27.156 5.355 1 98.56 76 GLU A C 1
ATOM 586 O O . GLU A 1 76 ? 4.375 -26.797 5.664 1 98.56 76 GLU A O 1
ATOM 591 N N . PHE A 1 77 ? 2.193 -26.438 5.543 1 98.81 77 PHE A N 1
ATOM 592 C CA . PHE A 1 77 ? 2.219 -25.141 6.227 1 98.81 77 PHE A CA 1
ATOM 593 C C . PHE A 1 77 ? 0.856 -24.828 6.832 1 98.81 77 PHE A C 1
ATOM 595 O O . PHE A 1 77 ? -0.086 -25.609 6.699 1 98.81 77 PHE A O 1
ATOM 602 N N . TYR A 1 78 ? 0.801 -23.734 7.527 1 98.88 78 TYR A N 1
ATOM 603 C CA . TYR A 1 78 ? -0.522 -23.344 7.996 1 98.88 78 TYR A CA 1
ATOM 604 C C . TYR A 1 78 ? -0.682 -21.828 7.965 1 98.88 78 TYR A C 1
ATOM 606 O O . TYR A 1 78 ? 0.306 -21.094 7.871 1 98.88 78 TYR A O 1
ATOM 614 N N . ILE A 1 79 ? -1.89 -21.375 7.914 1 98.94 79 ILE A N 1
ATOM 615 C CA . ILE A 1 79 ? -2.305 -19.969 7.969 1 98.94 79 ILE A CA 1
ATOM 616 C C . ILE A 1 79 ? -3.129 -19.734 9.234 1 98.94 79 ILE A C 1
ATOM 618 O O . ILE A 1 79 ? -4.105 -20.438 9.492 1 98.94 79 ILE A O 1
ATOM 622 N N . ARG A 1 80 ? -2.725 -18.797 9.977 1 98.94 80 ARG A N 1
ATOM 623 C CA . ARG A 1 80 ? -3.463 -18.375 11.164 1 98.94 80 ARG A CA 1
ATOM 624 C C . ARG A 1 80 ? -4.105 -17.016 10.945 1 98.94 80 ARG A C 1
ATOM 626 O O . ARG A 1 80 ? -3.418 -16.047 10.617 1 98.94 80 ARG A O 1
ATOM 633 N N . THR A 1 81 ? -5.387 -16.922 11.117 1 98.94 81 THR A N 1
ATOM 634 C CA . THR A 1 81 ? -6.129 -15.695 10.852 1 98.94 81 THR A CA 1
ATOM 635 C C . THR A 1 81 ? -6.887 -15.242 12.094 1 98.94 81 THR A C 1
ATOM 637 O O . THR A 1 81 ? -7.492 -16.062 12.797 1 98.94 81 THR A O 1
ATOM 640 N N . LYS A 1 82 ? -6.848 -14 12.414 1 98.88 82 LYS A N 1
ATOM 641 C CA . LYS A 1 82 ? -7.527 -13.445 13.578 1 98.88 82 LYS A CA 1
ATOM 642 C C . LYS A 1 82 ? -7.93 -11.992 13.336 1 98.88 82 LYS A C 1
ATOM 644 O O . LYS A 1 82 ? -7.363 -11.32 12.477 1 98.88 82 LYS A O 1
ATOM 649 N N . VAL A 1 83 ? -8.883 -11.523 14.086 1 98.5 83 VAL A N 1
ATOM 650 C CA . VAL A 1 83 ? -9.227 -10.109 14.109 1 98.5 83 VAL A CA 1
ATOM 651 C C . VAL A 1 83 ? -8.266 -9.359 15.023 1 98.5 83 VAL A C 1
ATOM 653 O O . VAL A 1 83 ? -8.039 -9.766 16.172 1 98.5 83 VAL A O 1
ATOM 656 N N . ILE A 1 84 ? -7.703 -8.273 14.492 1 98.19 84 ILE A N 1
ATOM 657 C CA . ILE A 1 84 ? -6.777 -7.535 15.344 1 98.19 84 ILE A CA 1
ATOM 658 C C . ILE A 1 84 ? -7.355 -6.16 15.672 1 98.19 84 ILE A C 1
ATOM 660 O O . ILE A 1 84 ? -6.879 -5.48 16.578 1 98.19 84 ILE A O 1
ATOM 664 N N . ARG A 1 85 ? -8.32 -5.703 15.031 1 97.94 85 ARG A N 1
ATOM 665 C CA . ARG A 1 85 ? -9.125 -4.535 15.359 1 97.94 85 ARG A CA 1
ATOM 666 C C . ARG A 1 85 ? -10.586 -4.762 14.984 1 97.94 85 ARG A C 1
ATOM 668 O O . ARG A 1 85 ? -10.953 -4.68 13.812 1 97.94 85 ARG A O 1
ATOM 675 N N . ALA A 1 86 ? -11.344 -4.91 15.969 1 96.75 86 ALA A N 1
ATOM 676 C CA . ALA A 1 86 ? -12.758 -5.164 15.727 1 96.75 86 ALA A CA 1
ATOM 677 C C . ALA A 1 86 ? -13.508 -3.863 15.445 1 96.75 86 ALA A C 1
ATOM 679 O O . ALA A 1 86 ? -13.086 -2.787 15.875 1 96.75 86 ALA A O 1
ATOM 680 N N . GLY A 1 87 ? -14.57 -3.928 14.734 1 96.12 87 GLY A N 1
ATOM 681 C CA . GLY A 1 87 ? -15.445 -2.789 14.5 1 96.12 87 GLY A CA 1
ATOM 682 C C . GLY A 1 87 ? -16.672 -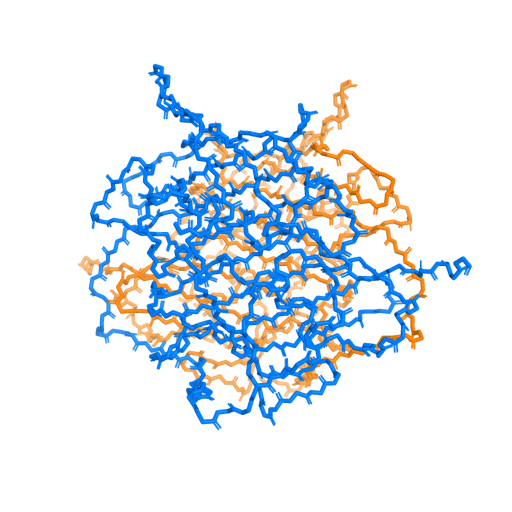3.139 13.688 1 96.12 87 GLY A C 1
ATOM 683 O O . GLY A 1 87 ? -16.672 -4.109 12.922 1 96.12 87 GLY A O 1
ATOM 684 N N . LYS A 1 88 ? -17.672 -2.264 13.852 1 95.38 88 LYS A N 1
ATOM 685 C CA . LYS A 1 88 ? -18.938 -2.475 13.148 1 95.38 88 LYS A CA 1
ATOM 686 C C . LYS A 1 88 ? -18.797 -2.135 11.664 1 95.38 88 LYS A C 1
ATOM 688 O O . LYS A 1 88 ? -19.203 -2.922 10.805 1 95.38 88 LYS A O 1
ATOM 693 N N . THR A 1 89 ? -18.156 -0.971 11.391 1 96.94 89 THR A N 1
ATOM 694 C CA . THR A 1 89 ? -18.156 -0.5 10.016 1 96.94 89 THR A CA 1
ATOM 695 C C . THR A 1 89 ? -16.844 -0.855 9.328 1 96.94 89 THR A C 1
ATOM 697 O O . THR A 1 89 ? -16.766 -0.879 8.094 1 96.94 89 THR A O 1
ATOM 700 N N . ILE A 1 90 ? -15.797 -0.992 10.117 1 98.06 90 ILE A N 1
ATOM 701 C CA . ILE A 1 90 ? -14.508 -1.435 9.594 1 98.06 90 ILE A CA 1
ATOM 702 C C . ILE A 1 90 ? -13.859 -2.398 10.586 1 98.06 90 ILE A C 1
ATOM 704 O O . ILE A 1 90 ? -14.047 -2.273 11.797 1 98.06 90 ILE A O 1
ATOM 708 N N . GLU A 1 91 ? -13.141 -3.314 10.086 1 98.19 91 GLU A N 1
ATOM 709 C CA . GLU A 1 91 ? -12.344 -4.199 10.93 1 98.19 91 GLU A CA 1
ATOM 710 C C . GLU A 1 91 ? -11.023 -4.574 10.25 1 98.19 91 GLU A C 1
ATOM 712 O O . GLU A 1 91 ? -10.93 -4.57 9.016 1 98.19 91 GLU A O 1
ATOM 717 N N . LEU A 1 92 ? -10.039 -4.781 11.055 1 98.81 92 LEU A N 1
ATOM 718 C CA . LEU A 1 92 ? -8.727 -5.188 10.57 1 98.81 92 LEU A CA 1
ATOM 719 C C . LEU A 1 92 ? -8.43 -6.633 10.961 1 98.81 92 LEU A C 1
ATOM 721 O O . LEU A 1 92 ? -8.547 -7.008 12.125 1 98.81 92 LEU A O 1
ATOM 725 N N . ILE A 1 93 ? -8.102 -7.434 9.945 1 98.81 93 ILE A N 1
ATOM 726 C CA . ILE A 1 93 ? -7.812 -8.852 10.117 1 98.81 93 ILE A CA 1
ATOM 727 C C . ILE A 1 93 ? -6.34 -9.117 9.805 1 98.81 93 ILE A C 1
ATOM 729 O O . ILE A 1 93 ? -5.766 -8.492 8.906 1 98.81 93 ILE A O 1
ATOM 733 N N . GLU A 1 94 ? -5.762 -10.016 10.523 1 98.88 94 GLU A N 1
ATOM 734 C CA . GLU A 1 94 ? -4.387 -10.438 10.258 1 98.88 94 GLU A CA 1
ATOM 735 C C . GLU A 1 94 ? -4.316 -11.922 9.922 1 98.88 94 GLU A C 1
ATOM 737 O O . GLU A 1 94 ? -4.961 -12.742 10.578 1 98.88 94 GLU A O 1
ATOM 742 N N . SER A 1 95 ? -3.639 -12.281 8.875 1 98.94 95 SER A N 1
ATOM 743 C CA . SER A 1 95 ? -3.293 -13.648 8.516 1 98.94 95 SER A CA 1
ATOM 744 C C . SER A 1 95 ? -1.781 -13.859 8.508 1 98.94 95 SER A C 1
ATOM 746 O O . SER A 1 95 ? -1.043 -13.07 7.918 1 98.94 95 SER A O 1
ATOM 748 N N . GLU A 1 96 ? -1.34 -14.875 9.203 1 98.88 96 GLU A N 1
ATOM 749 C CA . GLU A 1 96 ? 0.059 -15.297 9.18 1 98.88 96 GLU A CA 1
ATOM 750 C C . GLU A 1 96 ? 0.219 -16.656 8.508 1 98.88 96 GLU A C 1
ATOM 752 O O . GLU A 1 96 ? -0.404 -17.641 8.922 1 98.88 96 GLU A O 1
ATOM 757 N N . MET A 1 97 ? 0.963 -16.672 7.445 1 98.94 97 MET A N 1
ATOM 758 C CA . MET A 1 97 ? 1.369 -17.938 6.848 1 98.94 97 MET A CA 1
ATOM 759 C C . MET A 1 97 ? 2.684 -18.438 7.445 1 98.94 97 MET A C 1
ATOM 761 O O . MET A 1 97 ? 3.693 -17.734 7.391 1 98.94 97 MET A O 1
ATOM 765 N N . VAL A 1 98 ? 2.674 -19.609 8 1 98.88 98 VAL A N 1
ATOM 766 C CA . VAL A 1 98 ? 3.84 -20.156 8.68 1 98.88 98 VAL A CA 1
ATOM 767 C C . VAL A 1 98 ? 4.355 -21.375 7.914 1 98.88 98 VAL A C 1
ATOM 769 O O . VAL A 1 98 ? 3.631 -22.359 7.734 1 98.88 98 VAL A O 1
ATOM 772 N N . THR A 1 99 ? 5.527 -21.281 7.422 1 98.44 99 THR A N 1
ATOM 773 C CA . THR A 1 99 ? 6.211 -22.359 6.734 1 98.44 99 THR A CA 1
ATOM 774 C C . THR A 1 99 ? 7.473 -22.781 7.492 1 98.44 99 THR A C 1
ATOM 776 O O . THR A 1 99 ? 8.25 -21.922 7.922 1 98.44 99 THR A O 1
ATOM 779 N N . GLN A 1 100 ? 7.645 -24.078 7.727 1 97.56 100 GLN A N 1
ATOM 780 C CA . GLN A 1 100 ? 8.805 -24.641 8.422 1 97.56 100 GLN A CA 1
ATOM 781 C C . GLN A 1 100 ? 9.031 -23.922 9.75 1 97.56 100 GLN A C 1
ATOM 783 O O . GLN A 1 100 ? 10.172 -23.578 10.094 1 97.56 100 GLN A O 1
ATOM 788 N N . GLY A 1 101 ? 7.98 -23.547 10.352 1 97.19 101 GLY A N 1
ATOM 789 C CA . GLY A 1 101 ? 8.031 -23.047 11.719 1 97.19 101 GLY A CA 1
ATOM 790 C C . GLY A 1 101 ? 8.289 -21.547 11.789 1 97.19 101 GLY A C 1
ATOM 791 O O . GLY A 1 101 ? 8.406 -20.984 12.883 1 97.19 101 GLY A O 1
ATOM 792 N N . LYS A 1 102 ? 8.32 -20.922 10.672 1 97.62 102 LYS A N 1
ATOM 793 C CA . LYS A 1 102 ? 8.57 -19.484 10.633 1 97.62 102 LYS A CA 1
ATOM 794 C C . LYS A 1 102 ? 7.473 -18.75 9.867 1 97.62 102 LYS A C 1
ATOM 796 O O . LYS A 1 102 ? 6.953 -19.266 8.875 1 97.62 102 LYS A O 1
ATOM 801 N N . ILE A 1 103 ? 7.168 -17.578 10.336 1 98.62 103 ILE A N 1
ATOM 802 C CA . ILE A 1 103 ? 6.227 -16.766 9.586 1 98.62 103 ILE A CA 1
ATOM 803 C C . ILE A 1 103 ? 6.867 -16.297 8.273 1 98.62 103 ILE A C 1
ATOM 805 O O . ILE A 1 103 ? 7.895 -15.617 8.289 1 98.62 103 ILE A O 1
ATOM 809 N N . SER A 1 104 ? 6.254 -16.656 7.145 1 98.5 104 SER A N 1
ATOM 810 C CA . SER A 1 104 ? 6.781 -16.297 5.832 1 98.5 104 SER A CA 1
ATOM 811 C C . SER A 1 104 ? 6.043 -15.094 5.254 1 98.5 104 SER A C 1
ATOM 813 O O . SER A 1 104 ? 6.621 -14.305 4.496 1 98.5 104 SER A O 1
ATOM 815 N N . ILE A 1 105 ? 4.746 -14.992 5.555 1 98.88 105 ILE A N 1
ATOM 816 C CA . ILE A 1 105 ? 3.92 -13.898 5.07 1 98.88 105 ILE A CA 1
ATOM 817 C C . ILE A 1 105 ? 3.012 -13.398 6.191 1 98.88 105 ILE A C 1
ATOM 819 O O . ILE A 1 105 ? 2.449 -14.195 6.945 1 98.88 105 ILE A O 1
ATOM 823 N N . VAL A 1 106 ? 2.877 -12.133 6.289 1 98.94 106 VAL A N 1
ATOM 824 C CA . VAL A 1 106 ? 1.829 -11.523 7.102 1 98.94 106 VAL A CA 1
ATOM 825 C C . VAL A 1 106 ? 0.919 -10.672 6.219 1 98.94 106 VAL A C 1
ATOM 827 O O . VAL A 1 106 ? 1.398 -9.859 5.43 1 98.94 106 VAL A O 1
ATOM 830 N N . ALA A 1 107 ? -0.351 -10.914 6.328 1 98.88 107 ALA A N 1
ATOM 831 C CA . ALA A 1 107 ? -1.344 -10.109 5.617 1 98.88 107 ALA A CA 1
ATOM 832 C C . ALA A 1 107 ? -2.232 -9.344 6.594 1 98.88 107 ALA A C 1
ATOM 834 O O . ALA A 1 107 ? -2.75 -9.922 7.555 1 98.88 107 ALA A O 1
ATOM 835 N N . ARG A 1 108 ? -2.342 -8.086 6.422 1 98.88 108 ARG A N 1
ATOM 836 C CA . ARG A 1 108 ? -3.328 -7.25 7.102 1 98.88 108 ARG A CA 1
ATOM 837 C C . ARG A 1 108 ? -4.418 -6.793 6.137 1 98.88 108 ARG A C 1
ATOM 839 O O . ARG A 1 108 ? -4.121 -6.191 5.102 1 98.88 108 ARG A O 1
ATOM 846 N N . THR A 1 109 ? -5.617 -7.09 6.504 1 98.88 109 THR A N 1
ATOM 847 C CA . THR A 1 109 ? -6.738 -6.922 5.586 1 98.88 109 THR A CA 1
ATOM 848 C C . THR A 1 109 ? -7.828 -6.055 6.211 1 98.88 109 THR A C 1
ATOM 850 O O . THR A 1 109 ? -8.328 -6.367 7.297 1 98.88 109 THR A O 1
ATOM 853 N N . TRP A 1 110 ? -8.188 -4.98 5.543 1 98.88 110 TRP A N 1
ATOM 854 C CA . TRP A 1 110 ? -9.336 -4.18 5.957 1 98.88 110 TRP A CA 1
ATOM 855 C C . TRP A 1 110 ? -10.617 -4.715 5.332 1 98.88 110 TRP A C 1
ATOM 857 O O . TRP A 1 110 ? -10.734 -4.809 4.109 1 98.88 110 TRP A O 1
ATOM 867 N N . ARG A 1 111 ? -11.5 -5.105 6.117 1 98.69 111 ARG A N 1
ATOM 868 C CA . ARG A 1 111 ? -12.883 -5.391 5.738 1 98.69 111 ARG A CA 1
ATOM 869 C C . ARG A 1 111 ? -13.797 -4.215 6.07 1 98.69 111 ARG A C 1
ATOM 871 O O . ARG A 1 111 ? -13.766 -3.697 7.188 1 98.69 111 ARG A O 1
ATOM 878 N N . MET A 1 112 ? -14.609 -3.814 5.129 1 98.5 112 MET A N 1
ATOM 879 C CA . MET A 1 112 ? -15.289 -2.521 5.18 1 98.5 112 MET A CA 1
ATOM 880 C C . MET A 1 112 ? -16.781 -2.674 4.895 1 98.5 112 MET A C 1
ATOM 882 O O . MET A 1 112 ? -17.172 -3.387 3.969 1 98.5 112 MET A O 1
ATOM 886 N N . MET A 1 113 ? -17.562 -1.971 5.645 1 98.25 113 MET A N 1
ATOM 887 C CA . MET A 1 113 ? -19.016 -1.97 5.426 1 98.25 113 MET A CA 1
ATOM 888 C C . MET A 1 113 ? -19.344 -1.408 4.051 1 98.25 113 MET A C 1
ATOM 890 O O . MET A 1 113 ? -18.766 -0.412 3.619 1 98.25 113 MET A O 1
ATOM 894 N N . THR A 1 114 ? -20.281 -2.049 3.389 1 98 114 THR A N 1
ATOM 895 C CA . THR A 1 114 ? -20.703 -1.58 2.074 1 98 114 THR A CA 1
ATOM 896 C C . THR A 1 114 ? -21.891 -0.643 2.197 1 98 114 THR A C 1
ATOM 898 O O . THR A 1 114 ? -22.594 -0.637 3.219 1 98 114 THR A O 1
ATOM 901 N N . SER A 1 115 ? -22 0.181 1.29 1 96.5 115 SER A N 1
ATOM 902 C CA . SER A 1 115 ? -23.156 1.067 1.113 1 96.5 115 SER A CA 1
ATOM 903 C C . SER A 1 115 ? -23.391 1.362 -0.362 1 96.5 115 SER A C 1
ATOM 905 O O . SER A 1 115 ? -22.516 1.169 -1.196 1 96.5 115 SER A O 1
ATOM 907 N N . ASN A 1 116 ? -24.641 1.765 -0.632 1 97.75 116 ASN A N 1
ATOM 908 C CA . ASN A 1 116 ? -24.953 2.133 -2.012 1 97.75 116 ASN A CA 1
ATOM 909 C C . ASN A 1 116 ? -24.453 3.535 -2.342 1 97.75 116 ASN A C 1
ATOM 911 O O . ASN A 1 116 ? -25.125 4.523 -2.064 1 97.75 116 ASN A O 1
ATOM 915 N N . SER A 1 117 ? -23.266 3.625 -3.012 1 98.06 117 SER A N 1
ATOM 916 C CA . SER A 1 117 ? -22.688 4.918 -3.352 1 98.06 117 SER A CA 1
ATOM 917 C C . SER A 1 117 ? -22.781 5.195 -4.848 1 98.06 117 SER A C 1
ATOM 919 O O . SER A 1 117 ? -21.969 5.93 -5.406 1 98.06 117 SER A O 1
ATOM 921 N N . GLN A 1 118 ? -23.672 4.656 -5.535 1 97.75 118 GLN A N 1
ATOM 922 C CA . GLN A 1 118 ? -23.812 4.793 -6.98 1 97.75 118 GLN A CA 1
ATOM 923 C C . GLN A 1 118 ? -23.969 6.258 -7.379 1 97.75 118 GLN A C 1
ATOM 925 O O . GLN A 1 118 ? -23.484 6.676 -8.43 1 97.75 118 GLN A O 1
ATOM 930 N N . SER A 1 119 ? -24.609 7.051 -6.559 1 96.25 119 SER A N 1
ATOM 931 C CA . SER A 1 119 ? -24.938 8.438 -6.891 1 96.25 119 SER A CA 1
ATOM 932 C C . SER A 1 119 ? -23.688 9.289 -6.988 1 96.25 119 SER A C 1
ATOM 934 O O . SER A 1 119 ? -23.688 10.336 -7.641 1 96.25 119 SER A O 1
ATOM 936 N N . VAL A 1 120 ? -22.578 8.859 -6.371 1 97.06 120 VAL A N 1
ATOM 937 C CA . VAL A 1 120 ? -21.359 9.672 -6.371 1 97.06 120 VAL A CA 1
ATOM 938 C C . VAL A 1 120 ? -20.219 8.914 -7.043 1 97.06 120 VAL A C 1
ATOM 940 O O . VAL A 1 120 ? -19.094 9.391 -7.074 1 97.06 120 VAL A O 1
ATOM 943 N N . ALA A 1 121 ? -20.516 7.75 -7.59 1 98.31 121 ALA A N 1
ATOM 944 C CA . ALA A 1 121 ? -19.5 6.879 -8.156 1 98.31 121 ALA A CA 1
ATOM 945 C C . ALA A 1 121 ? -18.797 7.547 -9.344 1 98.31 121 ALA A C 1
ATOM 947 O O . ALA A 1 121 ? -19.422 8.32 -10.078 1 98.31 121 ALA A O 1
ATOM 948 N N . GLY A 1 122 ? -17.516 7.293 -9.5 1 98.25 122 GLY A N 1
ATOM 949 C CA . GLY A 1 122 ? -16.703 7.77 -10.617 1 98.25 122 GLY A CA 1
ATOM 950 C C . GLY A 1 122 ? -15.281 7.258 -10.586 1 98.25 122 GLY A C 1
ATOM 951 O O . GLY A 1 122 ? -14.641 7.254 -9.531 1 98.25 122 GLY A O 1
ATOM 952 N N . LEU A 1 123 ? -14.82 6.824 -11.727 1 98.38 123 LEU A N 1
ATOM 953 C CA . LEU A 1 123 ? -13.477 6.27 -11.836 1 98.38 123 LEU A CA 1
ATOM 954 C C . LEU A 1 123 ? -12.586 7.156 -12.711 1 98.38 123 LEU A C 1
ATOM 956 O O . LEU A 1 123 ? -13.078 7.82 -13.625 1 98.38 123 LEU A O 1
ATOM 960 N N . GLU A 1 124 ? -11.32 7.188 -12.383 1 98.62 124 GLU A N 1
ATOM 961 C CA . GLU A 1 124 ? -10.297 7.82 -13.203 1 98.62 124 GLU A CA 1
ATOM 962 C C . GLU A 1 124 ? -9.531 6.789 -14.031 1 98.62 124 GLU A C 1
ATOM 964 O O . GLU A 1 124 ? -9.078 7.086 -15.141 1 98.62 124 GLU A O 1
ATOM 969 N N . ASP A 1 125 ? -9.305 5.566 -13.461 1 98.5 125 ASP A N 1
ATOM 970 C CA . ASP A 1 125 ? -8.703 4.473 -14.219 1 98.5 125 ASP A CA 1
ATOM 971 C C . ASP A 1 125 ? -9.562 4.109 -15.43 1 98.5 125 ASP A C 1
ATOM 973 O O . ASP A 1 125 ? -10.781 3.979 -15.312 1 98.5 125 ASP A O 1
ATOM 977 N N . GLN A 1 126 ? -8.922 3.936 -16.547 1 97.75 126 GLN A N 1
ATOM 978 C CA . GLN A 1 126 ? -9.633 3.645 -17.781 1 97.75 126 GLN A CA 1
ATOM 979 C C . GLN A 1 126 ? -9.625 2.148 -18.078 1 97.75 126 GLN A C 1
ATOM 981 O O . GLN A 1 126 ? -8.695 1.438 -17.688 1 97.75 126 GLN A O 1
ATOM 986 N N . SER A 1 127 ? -10.609 1.703 -18.75 1 96.88 127 SER A N 1
ATOM 987 C CA . SER A 1 127 ? -10.656 0.315 -19.188 1 9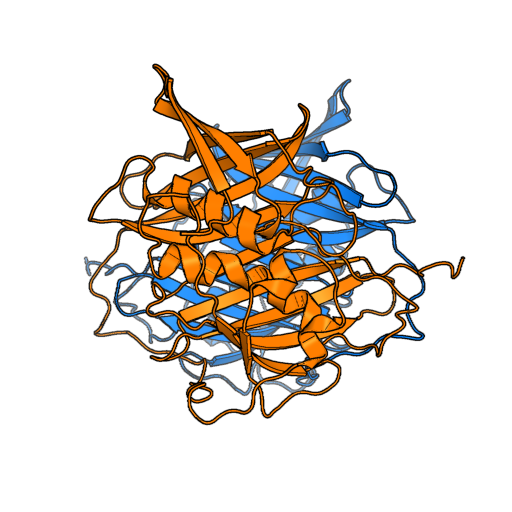6.88 127 SER A CA 1
ATOM 988 C C . SER A 1 127 ? -9.617 0.047 -20.266 1 96.88 127 SER A C 1
ATOM 990 O O . SER A 1 127 ? -9.281 0.938 -21.062 1 96.88 127 SER A O 1
ATOM 992 N N . ILE A 1 128 ? -8.93 -1.135 -20.406 1 95.31 128 ILE A N 1
ATOM 993 C CA . ILE A 1 128 ? -7.859 -1.466 -21.344 1 95.31 128 ILE A CA 1
ATOM 994 C C . ILE A 1 128 ? -8.352 -2.514 -22.344 1 95.31 128 ILE A C 1
ATOM 996 O O . ILE A 1 128 ? -7.555 -3.09 -23.078 1 95.31 128 ILE A O 1
ATOM 1000 N N . GLY A 1 129 ? -9.508 -2.926 -22.453 1 91.56 129 GLY A N 1
ATOM 1001 C CA . GLY A 1 129 ? -10.047 -3.947 -23.344 1 91.56 129 GLY A CA 1
ATOM 1002 C C . GLY A 1 129 ? -10.172 -5.305 -22.672 1 91.56 129 GLY A C 1
ATOM 1003 O O . GLY A 1 129 ? -10.07 -5.414 -21.453 1 91.56 129 GLY A O 1
ATOM 1004 N N . THR A 1 130 ? -10.461 -6.363 -23.516 1 95.06 130 THR A N 1
ATOM 1005 C CA . THR A 1 130 ? -10.664 -7.723 -23.031 1 95.06 130 THR A CA 1
ATOM 1006 C C . THR A 1 130 ? -9.672 -8.688 -23.656 1 95.06 130 THR A C 1
ATOM 1008 O O . THR A 1 130 ? -9.07 -8.375 -24.688 1 95.06 130 THR A O 1
ATOM 1011 N N . PRO A 1 131 ? -9.391 -9.797 -23.031 1 97.31 131 PRO A N 1
ATOM 1012 C CA . PRO A 1 131 ? -8.297 -10.672 -23.453 1 97.31 131 PRO A CA 1
ATOM 1013 C C . PRO A 1 131 ? -8.672 -11.555 -24.641 1 97.31 131 PRO A C 1
ATOM 1015 O O . PRO A 1 131 ? -7.789 -12.133 -25.281 1 97.31 131 PRO A O 1
ATOM 1018 N N . GLU A 1 132 ? -9.867 -11.789 -25.016 1 93.75 132 GLU A N 1
ATOM 1019 C CA . GLU A 1 132 ? -10.336 -12.836 -25.922 1 93.75 132 GLU A CA 1
ATOM 1020 C C . GLU A 1 132 ? -9.609 -12.781 -27.25 1 93.75 132 GLU A C 1
ATOM 1022 O O . GLU A 1 132 ? -9.273 -13.812 -27.828 1 93.75 132 GLU A O 1
ATOM 1027 N N . GLN A 1 133 ? -9.336 -11.664 -27.781 1 93.31 133 GLN A N 1
ATOM 1028 C CA . GLN A 1 133 ? -8.742 -11.578 -29.125 1 93.31 133 GLN A CA 1
ATOM 1029 C C . GLN A 1 133 ? -7.246 -11.305 -29.047 1 93.31 133 GLN A C 1
ATOM 1031 O O . GLN A 1 133 ? -6.594 -11.094 -30.062 1 93.31 133 GLN A O 1
ATOM 1036 N N . LEU A 1 134 ? -6.699 -11.328 -27.875 1 97 134 LEU A N 1
ATOM 1037 C CA . LEU A 1 134 ? -5.27 -11.07 -27.734 1 97 134 LEU A CA 1
ATOM 1038 C C . LEU A 1 134 ? -4.465 -12.352 -27.938 1 97 134 LEU A C 1
ATOM 1040 O O . LEU A 1 134 ? -4.922 -13.438 -27.578 1 97 134 LEU A O 1
ATOM 1044 N N . PRO A 1 135 ? -3.324 -12.219 -28.516 1 96.94 135 PRO A N 1
ATOM 1045 C CA . PRO A 1 135 ? -2.479 -13.398 -28.672 1 96.94 135 PRO A CA 1
ATOM 1046 C C . PRO A 1 135 ? -1.944 -13.93 -27.344 1 96.94 135 PRO A C 1
ATOM 1048 O O . PRO A 1 135 ? -1.738 -13.156 -26.406 1 96.94 135 PRO A O 1
ATOM 1051 N N . ILE A 1 136 ? -1.678 -15.211 -27.312 1 96.88 136 ILE A N 1
ATOM 1052 C CA . ILE A 1 136 ? -1.04 -15.836 -26.156 1 96.88 136 ILE A CA 1
ATOM 1053 C C . ILE A 1 136 ? 0.412 -15.375 -26.062 1 96.88 136 ILE A C 1
ATOM 1055 O O . ILE A 1 136 ? 1.115 -15.289 -27.062 1 96.88 136 ILE A O 1
ATOM 1059 N N . TRP A 1 137 ? 0.823 -14.992 -24.891 1 95.88 137 TRP A N 1
ATOM 1060 C CA . TRP A 1 137 ? 2.209 -14.617 -24.625 1 95.88 137 TRP A CA 1
ATOM 1061 C C . TRP A 1 137 ? 2.992 -15.789 -24.047 1 95.88 137 TRP A C 1
ATOM 1063 O O . TRP A 1 137 ? 3.072 -15.945 -22.828 1 95.88 137 TRP A O 1
ATOM 1073 N N . HIS A 1 138 ? 3.738 -16.484 -24.812 1 92.62 138 HIS A N 1
ATOM 1074 C CA . HIS A 1 138 ? 4.441 -17.703 -24.406 1 92.62 138 HIS A CA 1
ATOM 1075 C C . HIS A 1 138 ? 5.711 -17.375 -23.641 1 92.62 138 HIS A C 1
ATOM 1077 O O . HIS A 1 138 ? 6.215 -18.203 -22.875 1 92.62 138 HIS A O 1
ATOM 1083 N N . GLU A 1 139 ? 6.145 -16.156 -23.766 1 88.62 139 GLU A N 1
ATOM 1084 C CA . GLU A 1 139 ? 7.426 -15.781 -23.172 1 88.62 139 GLU A CA 1
ATOM 1085 C C . GLU A 1 139 ? 7.332 -15.695 -21.656 1 88.62 139 GLU A C 1
ATOM 1087 O O . GLU A 1 139 ? 8.352 -15.602 -20.969 1 88.62 139 GLU A O 1
ATOM 1092 N N . ILE A 1 140 ? 6.148 -15.766 -21.141 1 88.38 140 ILE A N 1
ATOM 1093 C CA . ILE A 1 140 ? 6.004 -15.789 -19.688 1 88.38 140 ILE A CA 1
ATOM 1094 C C . ILE A 1 140 ? 6.715 -17.016 -19.125 1 88.38 140 ILE A C 1
ATOM 1096 O O . ILE A 1 140 ? 7.117 -17.016 -17.953 1 88.38 140 ILE A O 1
ATOM 1100 N N . ARG A 1 141 ? 6.91 -18.031 -19.953 1 86.06 141 ARG A N 1
ATOM 1101 C CA . ARG A 1 141 ? 7.523 -19.281 -19.531 1 86.06 141 ARG A CA 1
ATOM 1102 C C . ARG A 1 141 ? 9.039 -19.125 -19.391 1 86.06 141 ARG A C 1
ATOM 1104 O O . ARG A 1 141 ? 9.734 -20.094 -19.062 1 86.06 141 ARG A O 1
ATOM 1111 N N . GLN A 1 142 ? 9.5 -18 -19.609 1 81.62 142 GLN A N 1
ATOM 1112 C CA . GLN A 1 142 ? 10.891 -17.719 -19.281 1 81.62 142 GLN A CA 1
ATOM 1113 C C . GLN A 1 142 ? 11.148 -17.891 -17.781 1 81.62 142 GLN A C 1
ATOM 1115 O O . GLN A 1 142 ? 12.289 -18.125 -17.375 1 81.62 142 GLN A O 1
ATOM 1120 N N . TRP A 1 143 ? 10.188 -17.688 -17.031 1 82.38 143 TRP A N 1
ATOM 1121 C CA . TRP A 1 143 ? 10.242 -17.969 -15.594 1 82.38 143 TRP A CA 1
ATOM 1122 C C . TRP A 1 143 ? 9.922 -19.422 -15.305 1 82.38 143 TRP A C 1
ATOM 1124 O O . TRP A 1 143 ? 8.984 -19.984 -15.867 1 82.38 143 TRP A O 1
ATOM 1134 N N . PRO A 1 144 ? 10.672 -20.047 -14.469 1 85.06 144 PRO A N 1
ATOM 1135 C CA . PRO A 1 144 ? 10.375 -21.438 -14.117 1 85.06 144 PRO A CA 1
ATOM 1136 C C . PRO A 1 144 ? 9.328 -21.562 -13.016 1 85.06 144 PRO A C 1
ATOM 1138 O O . PRO A 1 144 ? 8.828 -20.547 -12.523 1 85.06 144 PRO A O 1
ATOM 1141 N N . GLY A 1 145 ? 8.938 -22.906 -12.719 1 91.12 145 GLY A N 1
ATOM 1142 C CA . GLY A 1 145 ? 8.078 -23.188 -11.578 1 91.12 145 GLY A CA 1
ATOM 1143 C C . GLY A 1 145 ? 6.684 -23.625 -11.984 1 91.12 145 GLY A C 1
ATOM 1144 O O . GLY A 1 145 ? 6.199 -23.281 -13.055 1 91.12 145 GLY A O 1
ATOM 1145 N N . GLY A 1 146 ? 6.148 -24.328 -11.086 1 94.38 146 GLY A N 1
ATOM 1146 C CA . GLY A 1 146 ? 4.82 -24.891 -11.312 1 94.38 146 GLY A CA 1
ATOM 1147 C C . GLY A 1 146 ? 3.76 -23.812 -11.508 1 94.38 146 GLY A C 1
ATOM 1148 O O . GLY A 1 146 ? 2.844 -23.984 -12.32 1 94.38 146 GLY A O 1
ATOM 1149 N N . TYR A 1 147 ? 3.836 -22.719 -10.781 1 97.25 147 TYR A N 1
ATOM 1150 C CA . TYR A 1 147 ? 2.842 -21.656 -10.906 1 97.25 147 TYR A CA 1
ATOM 1151 C C . TYR A 1 147 ? 2.844 -21.062 -12.305 1 97.25 147 TYR A C 1
ATOM 1153 O O . TYR A 1 147 ? 1.794 -20.953 -12.945 1 97.25 147 TYR A O 1
ATOM 1161 N N . ILE A 1 148 ? 4.004 -20.672 -12.781 1 95.25 148 ILE A N 1
ATOM 1162 C CA . ILE A 1 148 ? 4.109 -20.062 -14.094 1 95.25 148 ILE A CA 1
ATOM 1163 C C . ILE A 1 148 ? 3.596 -21.016 -15.164 1 95.25 148 ILE A C 1
ATOM 1165 O O . ILE A 1 148 ? 2.918 -20.609 -16.109 1 95.25 148 ILE A O 1
ATOM 1169 N N . HIS A 1 149 ? 3.854 -22.281 -14.961 1 94.44 149 HIS A N 1
ATOM 1170 C CA . HIS A 1 149 ? 3.4 -23.297 -15.914 1 94.44 149 HIS A CA 1
ATOM 1171 C C . HIS A 1 149 ? 1.878 -23.391 -15.93 1 94.44 149 HIS A C 1
ATOM 1173 O O . HIS A 1 149 ? 1.292 -23.797 -16.938 1 94.44 149 HIS A O 1
ATOM 1179 N N . SER A 1 150 ? 1.271 -22.969 -14.898 1 96.31 150 SER A N 1
ATOM 1180 C CA . SER A 1 150 ? -0.171 -23.141 -14.766 1 96.31 150 SER A CA 1
ATOM 1181 C C . SER A 1 150 ? -0.929 -21.984 -15.414 1 96.31 150 SER A C 1
ATOM 1183 O O . SER A 1 150 ? -2.133 -22.094 -15.656 1 96.31 150 SER A O 1
ATOM 1185 N N . ILE A 1 151 ? -0.298 -20.859 -15.688 1 96.62 151 ILE A N 1
ATOM 1186 C CA . ILE A 1 151 ? -1.057 -19.672 -16.078 1 96.62 151 ILE A CA 1
ATOM 1187 C C . ILE A 1 151 ? -1.041 -19.531 -17.594 1 96.62 151 ILE A C 1
ATOM 1189 O O . ILE A 1 151 ? -0.097 -19.969 -18.266 1 96.62 151 ILE A O 1
ATOM 1193 N N . GLU A 1 152 ? -2.129 -19.047 -18.141 1 97.38 152 GLU A N 1
ATOM 1194 C CA . GLU A 1 152 ? -2.197 -18.5 -19.484 1 97.38 152 GLU A CA 1
ATOM 1195 C C . GLU A 1 152 ? -2.053 -16.984 -19.469 1 97.38 152 GLU A C 1
ATOM 1197 O O . GLU A 1 152 ? -2.705 -16.297 -18.672 1 97.38 152 GLU A O 1
ATOM 1202 N N . ALA A 1 153 ? -1.195 -16.484 -20.297 1 98 153 ALA A N 1
ATOM 1203 C CA . ALA A 1 153 ? -0.975 -15.039 -20.422 1 98 153 ALA A CA 1
ATOM 1204 C C . ALA A 1 153 ? -1.245 -14.57 -21.859 1 98 153 ALA A C 1
ATOM 1206 O O . ALA A 1 153 ? -0.883 -15.242 -22.812 1 98 153 ALA A O 1
ATOM 1207 N N . ARG A 1 154 ? -1.886 -13.414 -21.984 1 98.38 154 ARG A N 1
ATOM 1208 C CA . ARG A 1 154 ? -2.168 -12.805 -23.281 1 98.38 154 ARG A CA 1
ATOM 1209 C C . ARG A 1 154 ? -1.802 -11.328 -23.281 1 98.38 154 ARG A C 1
ATOM 1211 O O . ARG A 1 154 ? -2.014 -10.625 -22.281 1 98.38 154 ARG A O 1
ATOM 1218 N N . THR A 1 155 ? -1.197 -10.867 -24.328 1 97.62 155 THR A N 1
ATOM 1219 C CA . THR A 1 155 ? -0.828 -9.453 -24.406 1 97.62 155 THR A CA 1
ATOM 1220 C C . THR A 1 155 ? -0.604 -9.047 -25.859 1 97.62 155 THR A C 1
ATOM 1222 O O . THR A 1 155 ? -0.299 -9.883 -26.703 1 97.62 155 THR A O 1
ATOM 1225 N N . GLU A 1 156 ? -0.839 -7.785 -26.172 1 93.12 156 GLU A N 1
ATOM 1226 C CA . GLU A 1 156 ? -0.438 -7.203 -27.453 1 93.12 156 GLU A CA 1
ATOM 1227 C C . GLU A 1 156 ? 0.342 -5.91 -27.25 1 93.12 156 GLU A C 1
ATOM 1229 O O . GLU A 1 156 ? 0.783 -5.285 -28.219 1 93.12 156 GLU A O 1
ATOM 1234 N N . GLN A 1 157 ? 0.438 -5.465 -26.047 1 92.81 157 GLN A N 1
ATOM 1235 C CA . GLN A 1 157 ? 1.115 -4.215 -25.734 1 92.81 157 GLN A CA 1
ATOM 1236 C C . GLN A 1 157 ? 2.041 -4.387 -24.531 1 92.81 157 GLN A C 1
ATOM 1238 O O . GLN A 1 157 ? 1.597 -4.32 -23.375 1 92.81 157 GLN A O 1
ATOM 1243 N N . ARG A 1 158 ? 3.277 -4.547 -24.75 1 94.88 158 ARG A N 1
ATOM 1244 C CA . ARG A 1 158 ? 4.27 -4.73 -23.703 1 94.88 158 ARG A CA 1
ATOM 1245 C C . ARG A 1 158 ? 5.637 -4.223 -24.141 1 94.88 158 ARG A C 1
ATOM 1247 O O . ARG A 1 158 ? 6.016 -4.379 -25.312 1 94.88 158 ARG A O 1
ATOM 1254 N N . ARG A 1 159 ? 6.332 -3.602 -23.375 1 96.38 159 ARG A N 1
ATOM 1255 C CA . ARG A 1 159 ? 7.73 -3.205 -23.484 1 96.38 159 ARG A CA 1
ATOM 1256 C C . ARG A 1 159 ? 8.438 -3.279 -22.141 1 96.38 159 ARG A C 1
ATOM 1258 O O . ARG A 1 159 ? 7.801 -3.49 -21.109 1 96.38 159 ARG A O 1
ATOM 1265 N N . GLN A 1 160 ? 9.727 -3.193 -22.188 1 96.06 160 GLN A N 1
ATOM 1266 C CA . GLN A 1 160 ? 10.461 -3.109 -20.938 1 96.06 160 GLN A CA 1
ATOM 1267 C C . GLN A 1 160 ? 9.969 -1.937 -20.094 1 96.06 160 GLN A C 1
ATOM 1269 O O . GLN A 1 160 ? 9.969 -0.792 -20.547 1 96.06 160 GLN A O 1
ATOM 1274 N N . GLY A 1 161 ? 9.484 -2.285 -18.938 1 98.19 161 GLY A N 1
ATOM 1275 C CA . GLY A 1 161 ? 9.102 -1.254 -17.984 1 98.19 161 GLY A CA 1
ATOM 1276 C C . GLY A 1 161 ? 7.609 -0.976 -17.969 1 98.19 161 GLY A C 1
ATOM 1277 O O . GLY A 1 161 ? 7.094 -0.359 -17.031 1 98.19 161 GLY A O 1
ATOM 1278 N N . ALA A 1 162 ? 6.941 -1.413 -19.062 1 98.62 162 ALA A N 1
ATOM 1279 C CA . ALA A 1 162 ? 5.523 -1.061 -19.094 1 98.62 162 ALA A CA 1
ATOM 1280 C C . ALA A 1 162 ? 4.754 -1.973 -20.031 1 98.62 162 ALA A C 1
ATOM 1282 O O . ALA A 1 162 ? 5.277 -2.389 -21.078 1 98.62 162 ALA A O 1
ATOM 1283 N N . GLY A 1 163 ? 3.447 -2.223 -19.625 1 98.19 163 GLY A N 1
ATOM 1284 C CA . GLY A 1 163 ? 2.613 -2.977 -20.547 1 98.19 163 GLY A CA 1
ATOM 1285 C C . GLY A 1 163 ? 1.328 -3.479 -19.922 1 98.19 163 GLY A C 1
ATOM 1286 O O . GLY A 1 163 ? 1.016 -3.137 -18.766 1 98.19 163 GLY A O 1
ATOM 1287 N N . ILE A 1 164 ? 0.527 -4.172 -20.734 1 98.38 164 ILE A N 1
ATOM 1288 C CA . ILE A 1 164 ? -0.736 -4.785 -20.344 1 98.38 164 ILE A CA 1
ATOM 1289 C C . ILE A 1 164 ? -0.678 -6.289 -20.594 1 98.38 164 ILE A C 1
ATOM 1291 O O . ILE A 1 164 ? -0.376 -6.734 -21.703 1 98.38 164 ILE A O 1
ATOM 1295 N N . VAL A 1 165 ? -0.924 -7.043 -19.547 1 98.44 165 VAL A N 1
ATOM 1296 C CA . VAL A 1 165 ? -0.928 -8.5 -19.656 1 98.44 165 VAL A CA 1
ATOM 1297 C C . VAL A 1 165 ? -2.174 -9.062 -18.969 1 98.44 165 VAL A C 1
ATOM 1299 O O . VAL A 1 165 ? -2.5 -8.68 -17.844 1 98.44 165 VAL A O 1
ATOM 1302 N N . TRP A 1 166 ? -2.895 -9.898 -19.641 1 98.75 166 TRP A N 1
ATOM 1303 C CA . TRP A 1 166 ? -4.027 -10.633 -19.094 1 98.75 166 TRP A CA 1
ATOM 1304 C C . TRP A 1 166 ? -3.604 -12.031 -18.641 1 98.75 166 TRP A C 1
ATOM 1306 O O . TRP A 1 166 ? -2.865 -12.719 -19.359 1 98.75 166 TRP A O 1
ATOM 1316 N N . LEU A 1 167 ? -4.039 -12.43 -17.5 1 98.62 167 LEU A N 1
ATOM 1317 C CA . LEU A 1 167 ? -3.691 -13.734 -16.938 1 98.62 167 LEU A CA 1
ATOM 1318 C C . LEU A 1 167 ? -4.945 -14.523 -16.594 1 98.62 167 LEU A C 1
ATOM 1320 O O . LEU A 1 167 ? -5.938 -13.953 -16.141 1 98.62 167 LEU A O 1
ATOM 1324 N N . SER A 1 168 ? -4.906 -15.797 -16.719 1 98.44 168 SER A N 1
ATOM 1325 C CA . SER A 1 168 ? -5.914 -16.719 -16.203 1 98.44 168 SER A CA 1
ATOM 1326 C C . SER A 1 168 ? -5.324 -18.109 -15.992 1 98.44 168 SER A C 1
ATOM 1328 O O . SER A 1 168 ? -4.168 -18.359 -16.328 1 98.44 168 SER A O 1
ATOM 1330 N N . ASN A 1 169 ? -5.98 -18.953 -15.32 1 97.5 169 ASN A N 1
ATOM 1331 C CA . ASN A 1 169 ? -5.648 -20.359 -15.156 1 97.5 169 ASN A CA 1
ATOM 1332 C C . ASN A 1 169 ? -6.898 -21.219 -14.953 1 97.5 169 ASN A C 1
ATOM 1334 O O . ASN A 1 169 ? -8 -20.688 -14.82 1 97.5 169 ASN A O 1
ATOM 1338 N N . THR A 1 170 ? -6.73 -22.5 -14.961 1 96.25 170 THR A N 1
ATOM 1339 C CA . THR A 1 170 ? -7.875 -23.406 -14.844 1 96.25 170 THR A CA 1
ATOM 1340 C C . THR A 1 170 ? -7.848 -24.141 -13.508 1 96.25 170 THR A C 1
ATOM 1342 O O . THR A 1 170 ? -8.688 -25 -13.258 1 96.25 170 THR A O 1
ATOM 1345 N N . LEU A 1 171 ? -6.895 -23.844 -12.688 1 97.75 171 LEU A N 1
ATOM 1346 C CA . LEU A 1 171 ? -6.727 -24.578 -11.445 1 97.75 171 LEU A CA 1
ATOM 1347 C C . LEU A 1 171 ? -7.598 -24 -10.336 1 97.75 171 LEU A C 1
ATOM 1349 O O . LEU A 1 171 ? -7.77 -22.781 -10.258 1 97.75 171 LEU A O 1
ATOM 1353 N N . ASP A 1 172 ? -8.062 -24.906 -9.508 1 98.19 172 ASP A N 1
ATOM 1354 C CA . ASP A 1 172 ? -8.656 -24.438 -8.258 1 98.19 172 ASP A CA 1
ATOM 1355 C C . ASP A 1 172 ? -7.578 -24.016 -7.266 1 98.19 172 ASP A C 1
ATOM 1357 O O . ASP A 1 172 ? -6.438 -24.484 -7.332 1 98.19 172 ASP A O 1
ATOM 1361 N N . MET A 1 173 ? -7.953 -23.078 -6.402 1 98.81 173 MET A N 1
ATOM 1362 C CA . MET A 1 173 ? -7.02 -22.688 -5.352 1 98.81 173 MET A CA 1
ATOM 1363 C C . MET A 1 173 ? -6.863 -23.797 -4.316 1 98.81 173 MET A C 1
ATOM 1365 O O . MET A 1 173 ? -5.746 -24.172 -3.971 1 98.81 173 MET A O 1
ATOM 1369 N N . VAL A 1 174 ? -7.945 -24.266 -3.857 1 98.75 174 VAL A N 1
ATOM 1370 C CA . VAL A 1 174 ? -7.984 -25.359 -2.883 1 98.75 174 VAL A CA 1
ATOM 1371 C C . VAL A 1 174 ? -8.711 -26.562 -3.475 1 98.75 174 VAL A C 1
ATOM 1373 O O . VAL A 1 174 ? -9.812 -26.422 -4.016 1 98.75 174 VAL A O 1
ATOM 1376 N N . GLU A 1 175 ? -8.102 -27.688 -3.375 1 98.19 175 GLU A N 1
ATOM 1377 C CA . GLU A 1 175 ? -8.648 -28.922 -3.928 1 98.19 175 GLU A CA 1
ATOM 1378 C C . GLU A 1 175 ? -10.055 -29.188 -3.391 1 98.19 175 GLU A C 1
ATOM 1380 O O . GLU A 1 175 ? -10.289 -29.109 -2.182 1 98.19 175 GLU A O 1
ATOM 1385 N N . GLY A 1 176 ? -10.977 -29.453 -4.363 1 96.38 176 GLY A N 1
ATOM 1386 C CA . GLY A 1 176 ? -12.328 -29.844 -3.988 1 96.38 176 GLY A CA 1
ATOM 1387 C C . GLY A 1 176 ? -13.219 -28.672 -3.637 1 96.38 176 GLY A C 1
ATOM 1388 O O . GLY A 1 176 ? -14.352 -28.859 -3.189 1 96.38 176 GLY A O 1
ATOM 1389 N N . ARG A 1 177 ? -12.758 -27.484 -3.736 1 94.81 177 ARG A N 1
ATOM 1390 C CA . ARG A 1 177 ? -13.539 -26.297 -3.434 1 94.81 177 ARG A CA 1
ATOM 1391 C C . ARG A 1 177 ? -13.578 -25.344 -4.629 1 94.81 177 ARG A C 1
ATOM 1393 O O . ARG A 1 177 ? -12.539 -25.031 -5.219 1 94.81 177 ARG A O 1
ATOM 1400 N N . PRO A 1 178 ? -14.789 -24.969 -4.949 1 94.12 178 PRO A N 1
ATOM 1401 C CA . PRO A 1 178 ? -14.852 -23.969 -6.016 1 94.12 178 PRO A CA 1
ATOM 1402 C C . PRO A 1 178 ? -14.078 -22.703 -5.672 1 94.12 178 PRO A C 1
ATOM 1404 O O . PRO A 1 178 ? -14.102 -22.25 -4.523 1 94.12 178 PRO A O 1
ATOM 1407 N N . THR A 1 179 ? -13.352 -22.141 -6.617 1 97.94 179 THR A N 1
ATOM 1408 C CA . THR A 1 179 ? -12.578 -20.922 -6.422 1 97.94 179 THR A CA 1
ATOM 1409 C C . THR A 1 179 ? -13.391 -19.703 -6.84 1 97.94 179 THR A C 1
ATOM 1411 O O . THR A 1 179 ? -13.852 -19.609 -7.98 1 97.94 179 THR A O 1
ATOM 1414 N N . SER A 1 180 ? -13.648 -18.719 -5.953 1 98.31 180 SER A N 1
ATOM 1415 C CA . SER A 1 180 ? -14.344 -17.484 -6.301 1 98.31 180 SER A CA 1
ATOM 1416 C C . SER A 1 180 ? -13.492 -16.609 -7.215 1 98.31 180 SER A C 1
ATOM 1418 O O . SER A 1 180 ? -12.273 -16.781 -7.285 1 98.31 180 SER A O 1
ATOM 1420 N N . ALA A 1 181 ? -14.141 -15.656 -7.93 1 98.69 181 ALA A N 1
ATOM 1421 C CA . ALA A 1 181 ? -13.414 -14.695 -8.766 1 98.69 181 ALA A CA 1
ATOM 1422 C C . ALA A 1 181 ? -12.391 -13.922 -7.945 1 98.69 181 ALA A C 1
ATOM 1424 O O . ALA A 1 181 ? -11.258 -13.711 -8.391 1 98.69 181 ALA A O 1
ATOM 1425 N N . PHE A 1 182 ? -12.836 -13.5 -6.742 1 98.81 182 PHE A N 1
ATOM 1426 C CA . PHE A 1 182 ? -11.953 -12.766 -5.84 1 98.81 182 PHE A CA 1
ATOM 1427 C C . PHE A 1 182 ? -10.688 -13.562 -5.551 1 98.81 182 PHE A C 1
ATOM 1429 O O . PHE A 1 182 ? -9.578 -13.078 -5.766 1 98.81 182 PHE A O 1
ATOM 1436 N N . VAL A 1 183 ? -10.766 -14.766 -5.125 1 98.88 183 VAL A N 1
ATOM 1437 C CA . VAL A 1 183 ? -9.641 -15.617 -4.762 1 98.88 183 VAL A CA 1
ATOM 1438 C C . VAL A 1 183 ? -8.773 -15.883 -5.992 1 98.88 183 VAL A C 1
ATOM 1440 O O . VAL A 1 183 ? -7.543 -15.797 -5.922 1 98.88 183 VAL A O 1
ATOM 1443 N N . LYS A 1 184 ? -9.406 -16.188 -7.113 1 98.81 184 LYS A N 1
ATOM 1444 C CA . LYS A 1 184 ? -8.672 -16.5 -8.336 1 98.81 184 LYS A CA 1
ATOM 1445 C C . LYS A 1 184 ? -7.828 -15.305 -8.781 1 98.81 184 LYS A C 1
ATOM 1447 O O . LYS A 1 184 ? -6.629 -15.438 -9.039 1 98.81 184 LYS A O 1
ATOM 1452 N N . LEU A 1 185 ? -8.461 -14.133 -8.859 1 98.94 185 LEU A N 1
ATOM 1453 C CA . LEU A 1 185 ? -7.77 -12.969 -9.398 1 98.94 185 LEU A CA 1
ATOM 1454 C C . LEU A 1 185 ? -6.703 -12.469 -8.43 1 98.94 185 LEU A C 1
ATOM 1456 O O . LEU A 1 185 ? -5.594 -12.125 -8.844 1 98.94 185 LEU A O 1
ATOM 1460 N N . MET A 1 186 ? -6.988 -12.438 -7.082 1 98.88 186 MET A N 1
ATOM 1461 C CA . MET A 1 186 ? -5.965 -12.055 -6.113 1 98.88 186 MET A CA 1
ATOM 1462 C C . MET A 1 186 ? -4.785 -13.016 -6.164 1 98.88 186 MET A C 1
ATOM 1464 O O . MET A 1 186 ? -3.641 -12.617 -5.949 1 98.88 186 MET A O 1
ATOM 1468 N N . GLY A 1 187 ? -5.047 -14.266 -6.52 1 98.81 187 GLY A N 1
ATOM 1469 C CA . GLY A 1 187 ? -4.031 -15.305 -6.586 1 98.81 187 GLY A CA 1
ATOM 1470 C C . GLY A 1 187 ? -3.119 -15.172 -7.789 1 98.81 187 GLY A C 1
ATOM 1471 O O . GLY A 1 187 ? -2.262 -16.031 -8.023 1 98.81 187 GLY A O 1
ATOM 1472 N N . MET A 1 188 ? -3.311 -14.125 -8.562 1 98.88 188 MET A N 1
ATOM 1473 C CA . MET A 1 188 ? -2.453 -13.938 -9.734 1 98.88 188 MET A CA 1
ATOM 1474 C C . MET A 1 188 ? -1.79 -12.57 -9.703 1 98.88 188 MET A C 1
ATOM 1476 O O . MET A 1 188 ? -0.894 -12.289 -10.5 1 98.88 188 MET A O 1
ATOM 1480 N N . VAL A 1 189 ? -2.107 -11.688 -8.75 1 98.94 189 VAL A N 1
ATOM 1481 C CA . VAL A 1 189 ? -1.714 -10.281 -8.773 1 98.94 189 VAL A CA 1
ATOM 1482 C C . VAL A 1 189 ? -0.196 -10.172 -8.648 1 98.94 189 VAL A C 1
ATOM 1484 O O . VAL A 1 189 ? 0.426 -9.32 -9.289 1 98.94 189 VAL A O 1
ATOM 1487 N N . ASP A 1 190 ? 0.393 -11.039 -7.875 1 98.75 190 ASP A N 1
ATOM 1488 C CA . ASP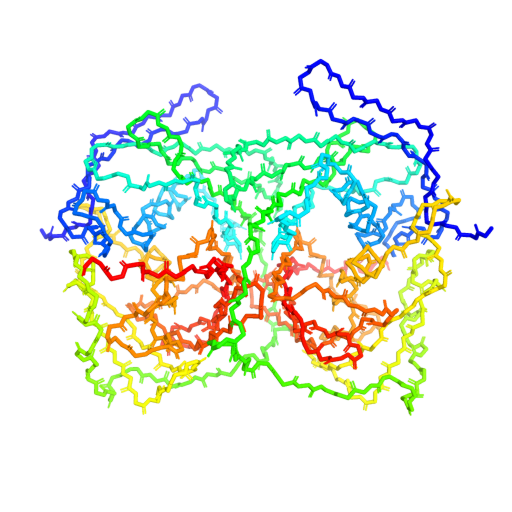 A 1 190 ? 1.829 -10.945 -7.633 1 98.75 190 ASP A CA 1
ATOM 1489 C C . ASP A 1 190 ? 2.617 -11.102 -8.93 1 98.75 190 ASP A C 1
ATOM 1491 O O . ASP A 1 190 ? 3.785 -10.711 -9.008 1 98.75 190 ASP A O 1
ATOM 1495 N N . THR A 1 191 ? 2.033 -11.68 -9.953 1 98.25 191 THR A N 1
ATOM 1496 C CA . THR A 1 191 ? 2.693 -11.883 -11.234 1 98.25 191 THR A CA 1
ATOM 1497 C C . THR A 1 191 ? 3.088 -10.555 -11.867 1 98.25 191 THR A C 1
ATOM 1499 O O . THR A 1 191 ? 3.936 -10.508 -12.758 1 98.25 191 THR A O 1
ATOM 1502 N N . ALA A 1 192 ? 2.512 -9.461 -11.406 1 98.5 192 ALA A N 1
ATOM 1503 C CA . ALA A 1 192 ? 2.746 -8.133 -11.953 1 98.5 192 ALA A CA 1
ATOM 1504 C C . ALA A 1 192 ? 4.238 -7.82 -12.023 1 98.5 192 ALA A C 1
ATOM 1506 O O . ALA A 1 192 ? 4.715 -7.246 -13.008 1 98.5 192 ALA A O 1
ATOM 1507 N N . ASN A 1 193 ? 4.93 -8.281 -11.055 1 97 193 ASN A N 1
ATOM 1508 C CA . ASN A 1 193 ? 6.344 -7.941 -10.93 1 97 193 ASN A CA 1
ATOM 1509 C C . ASN A 1 193 ? 7.16 -8.516 -12.086 1 97 193 ASN A C 1
ATOM 1511 O O . ASN A 1 193 ? 8.188 -7.949 -12.461 1 97 193 ASN A O 1
ATOM 1515 N N . GLY A 1 194 ? 6.727 -9.562 -12.688 1 95 194 GLY A N 1
ATOM 1516 C CA . GLY A 1 194 ? 7.52 -10.258 -13.688 1 95 194 GLY A CA 1
ATOM 1517 C C . GLY A 1 194 ? 7.059 -9.977 -15.109 1 95 194 GLY A C 1
ATOM 1518 O O . GLY A 1 194 ? 7.703 -10.406 -16.062 1 95 194 GLY A O 1
ATOM 1519 N N . VAL A 1 195 ? 6.008 -9.172 -15.305 1 96.12 195 VAL A N 1
ATOM 1520 C CA . VAL A 1 195 ? 5.375 -9.188 -16.625 1 96.12 195 VAL A CA 1
ATOM 1521 C C . VAL A 1 195 ? 5.988 -8.094 -17.5 1 96.12 195 VAL A C 1
ATOM 1523 O O . VAL A 1 195 ? 5.879 -8.148 -18.719 1 96.12 195 VAL A O 1
ATOM 1526 N N . VAL A 1 196 ? 6.625 -7.121 -16.906 1 97.38 196 VAL A N 1
ATOM 1527 C CA . VAL A 1 196 ? 7.215 -6.059 -17.703 1 97.38 196 VAL A CA 1
ATOM 1528 C C . VAL A 1 196 ? 8.594 -5.695 -17.156 1 97.38 196 VAL A C 1
ATOM 1530 O O . VAL A 1 196 ? 8.93 -4.512 -17.047 1 97.38 196 VAL A O 1
ATOM 1533 N N . ALA A 1 197 ? 9.344 -6.656 -16.812 1 95.31 197 ALA A N 1
ATOM 1534 C CA . ALA A 1 197 ? 10.688 -6.422 -16.281 1 95.31 197 ALA A CA 1
ATOM 1535 C C . ALA A 1 197 ? 11.453 -5.434 -17.156 1 95.31 197 ALA A C 1
ATOM 1537 O O . ALA A 1 197 ? 11.367 -5.473 -18.391 1 95.31 197 ALA A O 1
ATOM 1538 N N . ARG A 1 198 ? 12.273 -4.633 -16.547 1 96.5 198 ARG A N 1
ATOM 1539 C CA . ARG A 1 198 ? 13.023 -3.615 -17.281 1 96.5 198 ARG A CA 1
ATOM 1540 C C . ARG A 1 198 ? 14.273 -4.211 -17.922 1 96.5 198 ARG A C 1
ATOM 1542 O O . ARG A 1 198 ? 15 -3.516 -18.625 1 96.5 198 ARG A O 1
ATOM 1549 N N . GLN A 1 199 ? 14.453 -5.434 -17.688 1 93 199 GLN A N 1
ATOM 1550 C CA . GLN A 1 199 ? 15.594 -6.172 -18.219 1 93 199 GLN A CA 1
ATOM 1551 C C . GLN A 1 199 ? 15.133 -7.281 -19.156 1 93 199 GLN A C 1
ATOM 1553 O O . GLN A 1 199 ? 13.984 -7.715 -19.109 1 93 199 GLN A O 1
ATOM 1558 N N . THR A 1 200 ? 16.062 -7.707 -19.969 1 88.75 200 THR A N 1
ATOM 1559 C CA . THR A 1 200 ? 15.867 -8.906 -20.781 1 88.75 200 THR A CA 1
ATOM 1560 C C . THR A 1 200 ? 16.672 -10.07 -20.219 1 88.75 200 THR A C 1
ATOM 1562 O O . THR A 1 200 ? 17.828 -9.898 -19.812 1 88.75 200 THR A O 1
ATOM 1565 N N . PRO A 1 201 ? 16.031 -11.25 -20.188 1 85.06 201 PRO A N 1
ATOM 1566 C CA . PRO A 1 201 ? 16.797 -12.406 -19.719 1 85.06 201 PRO A CA 1
ATOM 1567 C C . PRO A 1 201 ? 18.047 -12.68 -20.562 1 85.06 201 PRO A C 1
ATOM 1569 O O . PRO A 1 201 ? 18.031 -12.453 -21.766 1 85.06 201 PRO A O 1
ATOM 1572 N N . PRO A 1 202 ? 19.125 -13.195 -20.047 1 88.25 202 PRO A N 1
ATOM 1573 C CA . PRO A 1 202 ? 19.312 -13.477 -18.609 1 88.25 202 PRO A CA 1
ATOM 1574 C C . PRO A 1 202 ? 19.453 -12.203 -17.781 1 88.25 202 PRO A C 1
ATOM 1576 O O . PRO A 1 202 ? 20.125 -11.266 -18.188 1 88.25 202 PRO A O 1
ATOM 1579 N N . PHE A 1 203 ? 18.859 -12.234 -16.594 1 88.12 203 PHE A N 1
ATOM 1580 C CA . PHE A 1 203 ? 18.844 -11.047 -15.75 1 88.12 203 PHE A CA 1
ATOM 1581 C C . PHE A 1 203 ? 20.188 -10.875 -15.031 1 88.12 203 PHE A C 1
ATOM 1583 O O . PHE A 1 203 ? 20.656 -11.797 -14.359 1 88.12 203 PHE A O 1
ATOM 1590 N N . ASN A 1 204 ? 20.75 -9.734 -15.133 1 92.56 204 ASN A N 1
ATOM 1591 C CA . ASN A 1 204 ? 21.969 -9.398 -14.414 1 92.56 204 ASN A CA 1
ATOM 1592 C C . ASN A 1 204 ? 21.656 -8.836 -13.031 1 92.56 204 ASN A C 1
ATOM 1594 O O . ASN A 1 204 ? 22.547 -8.766 -12.172 1 92.56 204 ASN A O 1
ATOM 1598 N N . TRP A 1 205 ? 20.469 -8.375 -12.891 1 95.69 205 TRP A N 1
ATOM 1599 C CA . TRP A 1 205 ? 19.984 -7.879 -11.609 1 95.69 205 TRP A CA 1
ATOM 1600 C C . TRP A 1 205 ? 18.719 -8.602 -11.18 1 95.69 205 TRP A C 1
ATOM 1602 O O . TRP A 1 205 ? 17.781 -8.773 -11.977 1 95.69 205 TRP A O 1
ATOM 1612 N N . GLY A 1 206 ? 18.703 -9.078 -9.977 1 95.44 206 GLY A N 1
ATOM 1613 C CA . GLY A 1 206 ? 17.453 -9.531 -9.391 1 95.44 206 GLY A CA 1
ATOM 1614 C C . GLY A 1 206 ? 16.578 -8.383 -8.93 1 95.44 206 GLY A C 1
ATOM 1615 O O . GLY A 1 206 ? 17.062 -7.285 -8.656 1 95.44 206 GLY A O 1
ATOM 1616 N N . PHE A 1 207 ? 15.336 -8.617 -8.82 1 96.25 207 PHE A N 1
ATOM 1617 C CA . PHE A 1 207 ? 14.391 -7.594 -8.383 1 96.25 207 PHE A CA 1
ATOM 1618 C C . PHE A 1 207 ? 13.242 -8.211 -7.602 1 96.25 207 PHE A C 1
ATOM 1620 O O . PHE A 1 207 ? 12.07 -7.965 -7.906 1 96.25 207 PHE A O 1
ATOM 1627 N N . PRO A 1 208 ? 13.484 -8.977 -6.582 1 96.56 208 PRO A N 1
ATOM 1628 C CA . PRO A 1 208 ? 12.398 -9.539 -5.773 1 96.56 208 PRO A CA 1
ATOM 1629 C C . PRO A 1 208 ? 11.609 -8.469 -5.027 1 96.56 208 PRO A C 1
ATOM 1631 O O . PRO A 1 208 ? 12.164 -7.43 -4.66 1 96.56 208 PRO A O 1
ATOM 1634 N N . ASN A 1 209 ? 10.344 -8.719 -4.902 1 98.25 209 ASN A N 1
ATOM 1635 C CA . ASN A 1 209 ? 9.531 -7.812 -4.098 1 98.25 209 ASN A CA 1
ATOM 1636 C C . ASN A 1 209 ? 9.516 -8.227 -2.629 1 98.25 209 ASN A C 1
ATOM 1638 O O . ASN A 1 209 ? 9.656 -9.406 -2.309 1 98.25 209 ASN A O 1
ATOM 1642 N N . LEU A 1 210 ? 9.281 -7.215 -1.729 1 98.62 210 LEU A N 1
ATOM 1643 C CA . LEU A 1 210 ? 9.195 -7.453 -0.291 1 98.62 210 LEU A CA 1
ATOM 1644 C C . LEU A 1 210 ? 7.742 -7.438 0.176 1 98.62 210 LEU A C 1
ATOM 1646 O O . LEU A 1 210 ? 7.441 -7.852 1.299 1 98.62 210 LEU A O 1
ATOM 1650 N N . ASP A 1 211 ? 6.902 -6.91 -0.66 1 98.81 211 ASP A N 1
ATOM 1651 C CA . ASP A 1 211 ? 5.5 -6.777 -0.277 1 98.81 211 ASP A CA 1
ATOM 1652 C C . ASP A 1 211 ? 4.586 -6.902 -1.493 1 98.81 211 ASP A C 1
ATOM 1654 O O . ASP A 1 211 ? 5.059 -7.027 -2.625 1 98.81 211 ASP A O 1
ATOM 1658 N N . LEU A 1 212 ? 3.344 -7.051 -1.242 1 98.94 212 LEU A N 1
ATOM 1659 C CA . LEU A 1 212 ? 2.24 -6.875 -2.18 1 98.94 212 LEU A CA 1
ATOM 1660 C C . LEU A 1 212 ? 1.092 -6.109 -1.53 1 98.94 212 LEU A C 1
ATOM 1662 O O . LEU A 1 212 ? 0.466 -6.605 -0.589 1 98.94 212 LEU A O 1
ATOM 1666 N N . GLN A 1 213 ? 0.891 -4.902 -1.97 1 98.94 213 GLN A N 1
ATOM 1667 C CA . GLN A 1 213 ? -0.199 -4.059 -1.493 1 98.94 213 GLN A CA 1
ATOM 1668 C C . GLN A 1 213 ? -1.334 -3.998 -2.51 1 98.94 213 GLN A C 1
ATOM 1670 O O . GLN A 1 213 ? -1.127 -3.59 -3.656 1 98.94 213 GLN A O 1
ATOM 1675 N N . ILE A 1 214 ? -2.549 -4.383 -2.09 1 98.94 214 ILE A N 1
ATOM 1676 C CA . ILE A 1 214 ? -3.686 -4.418 -3.004 1 98.94 214 ILE A CA 1
ATOM 1677 C C . ILE A 1 214 ? -4.824 -3.566 -2.445 1 98.94 214 ILE A C 1
ATOM 1679 O O . ILE A 1 214 ? -5.246 -3.756 -1.301 1 98.94 214 ILE A O 1
ATOM 1683 N N . HIS A 1 215 ? -5.273 -2.605 -3.203 1 98.94 215 HIS A N 1
ATOM 1684 C CA . HIS A 1 215 ? -6.441 -1.788 -2.9 1 98.94 215 HIS A CA 1
ATOM 1685 C C . HIS A 1 215 ? -7.562 -2.037 -3.904 1 98.94 215 HIS A C 1
ATOM 1687 O O . HIS A 1 215 ? -7.344 -1.972 -5.117 1 98.94 215 HIS A O 1
ATOM 1693 N N . LEU A 1 216 ? -8.75 -2.303 -3.418 1 98.94 216 LEU A N 1
ATOM 1694 C CA . LEU A 1 216 ? -9.898 -2.637 -4.25 1 98.94 216 LEU A CA 1
ATOM 1695 C C . LEU A 1 216 ? -11.023 -1.626 -4.055 1 98.94 216 LEU A C 1
ATOM 1697 O O . LEU A 1 216 ? -11.57 -1.504 -2.957 1 98.94 216 LEU A O 1
ATOM 1701 N N . TYR A 1 217 ? -11.398 -0.931 -5.109 1 98.75 217 TYR A N 1
ATOM 1702 C CA . TYR A 1 217 ? -12.586 -0.09 -5 1 98.75 217 TYR A CA 1
ATOM 1703 C C . TYR A 1 217 ? -13.805 -0.784 -5.594 1 98.75 217 TYR A C 1
ATOM 1705 O O . TYR A 1 217 ? -14.898 -0.224 -5.605 1 98.75 217 TYR A O 1
ATOM 1713 N N . ARG A 1 218 ? -13.594 -1.964 -6.059 1 98.38 218 ARG A N 1
ATOM 1714 C CA . ARG A 1 218 ? -14.617 -2.902 -6.508 1 98.38 218 ARG A CA 1
ATOM 1715 C C . ARG A 1 218 ? -14.156 -4.344 -6.328 1 98.38 218 ARG A C 1
ATOM 1717 O O . ARG A 1 218 ? -12.984 -4.656 -6.547 1 98.38 218 ARG A O 1
ATOM 1724 N N . LEU A 1 219 ? -15.078 -5.273 -5.969 1 98.25 219 LEU A N 1
ATOM 1725 C CA . LEU A 1 219 ? -14.711 -6.688 -5.973 1 98.25 219 LEU A CA 1
ATOM 1726 C C . LEU A 1 219 ? -14.531 -7.199 -7.398 1 98.25 219 LEU A C 1
ATOM 1728 O O . LEU A 1 219 ? -15.352 -6.91 -8.273 1 98.25 219 LEU A O 1
ATOM 1732 N N . PRO A 1 220 ? -13.492 -7.914 -7.645 1 98.69 220 PRO A N 1
ATOM 1733 C CA . PRO A 1 220 ? -13.266 -8.406 -9 1 98.69 220 PRO A CA 1
ATOM 1734 C C . PRO A 1 220 ? -14.25 -9.508 -9.406 1 98.69 220 PRO A C 1
ATOM 1736 O O . PRO A 1 220 ? -14.836 -10.164 -8.539 1 98.69 220 PRO A O 1
ATOM 1739 N N . GLN A 1 221 ? -14.406 -9.688 -10.68 1 98.31 221 GLN A N 1
ATOM 1740 C CA . GLN A 1 221 ? -15.289 -10.68 -11.266 1 98.31 221 GLN A CA 1
ATOM 1741 C C . GLN A 1 221 ? -14.609 -11.406 -12.422 1 98.31 221 GLN A C 1
ATOM 1743 O O . GLN A 1 221 ? -13.664 -10.891 -13.008 1 98.31 221 GLN A O 1
ATOM 1748 N N . GLY A 1 222 ? -15.094 -12.625 -12.633 1 97.81 222 GLY A N 1
ATOM 1749 C CA . GLY A 1 222 ? -14.625 -13.367 -13.789 1 97.81 222 GLY A CA 1
ATOM 1750 C C . GLY A 1 222 ? -13.367 -14.164 -13.516 1 97.81 222 GLY A C 1
ATOM 1751 O O . GLY A 1 222 ? -13.047 -14.461 -12.359 1 97.81 222 GLY A O 1
ATOM 1752 N N . GLN A 1 223 ? -12.711 -14.562 -14.664 1 97.88 223 GLN A N 1
ATOM 1753 C CA . GLN A 1 223 ? -11.617 -15.516 -14.562 1 97.88 223 GLN A CA 1
ATOM 1754 C C . GLN A 1 223 ? -10.297 -14.898 -15.008 1 97.88 223 GLN A C 1
ATOM 1756 O O . GLN A 1 223 ? -9.242 -15.531 -14.914 1 97.88 223 GLN A O 1
ATOM 1761 N N . TRP A 1 224 ? -10.414 -13.68 -15.555 1 98.75 224 TRP A N 1
ATOM 1762 C CA . TRP A 1 224 ? -9.234 -13.047 -16.141 1 98.75 224 TRP A CA 1
ATOM 1763 C C . TRP A 1 224 ? -8.789 -11.852 -15.297 1 98.75 224 TRP A C 1
ATOM 1765 O O . TRP A 1 224 ? -9.609 -11 -14.945 1 98.75 224 TRP A O 1
ATOM 1775 N N . LEU A 1 225 ? -7.551 -11.828 -14.984 1 98.88 225 LEU A N 1
ATOM 1776 C CA . LEU A 1 225 ? -6.918 -10.664 -14.375 1 98.88 225 LEU A CA 1
ATOM 1777 C C . LEU A 1 225 ? -6.148 -9.852 -15.414 1 98.88 225 LEU A C 1
ATOM 1779 O O . LEU A 1 225 ? -5.258 -10.383 -16.078 1 98.88 225 LEU A O 1
ATOM 1783 N N . GLY A 1 226 ? -6.527 -8.625 -15.602 1 98.81 226 GLY A N 1
ATOM 1784 C CA . GLY A 1 226 ? -5.738 -7.707 -16.406 1 98.81 226 GLY A CA 1
ATOM 1785 C C . GLY A 1 226 ? -4.781 -6.867 -15.578 1 98.81 226 GLY A C 1
ATOM 1786 O O . GLY A 1 226 ? -5.199 -6.184 -14.641 1 98.81 226 GLY A O 1
ATOM 1787 N N . LEU A 1 227 ? -3.527 -6.938 -15.938 1 98.81 227 LEU A N 1
ATOM 1788 C CA . LEU A 1 227 ? -2.477 -6.152 -15.297 1 98.81 227 LEU A CA 1
ATOM 1789 C C . LEU A 1 227 ? -2.008 -5.023 -16.219 1 98.81 227 LEU A C 1
ATOM 1791 O O . LEU A 1 227 ? -1.315 -5.27 -17.203 1 98.81 227 LEU A O 1
ATOM 1795 N N . GLU A 1 228 ? -2.443 -3.846 -15.938 1 98.81 228 GLU A N 1
ATOM 1796 C CA . GLU A 1 228 ? -1.812 -2.664 -16.516 1 98.81 228 GLU A CA 1
ATOM 1797 C C . GLU A 1 228 ? -0.661 -2.17 -15.648 1 98.81 228 GLU A C 1
ATOM 1799 O O . GLU A 1 228 ? -0.883 -1.484 -14.648 1 98.81 228 GLU A O 1
ATOM 1804 N N . THR A 1 229 ? 0.581 -2.518 -16.078 1 98.75 229 THR A N 1
ATOM 1805 C CA . THR A 1 229 ? 1.693 -2.506 -15.141 1 98.75 229 THR A CA 1
ATOM 1806 C C . THR A 1 229 ? 2.814 -1.597 -15.633 1 98.75 229 THR A C 1
ATOM 1808 O O . THR A 1 229 ? 3.102 -1.553 -16.828 1 98.75 229 THR A O 1
ATOM 1811 N N . VAL A 1 230 ? 3.412 -0.864 -14.688 1 98.88 230 VAL A N 1
ATOM 1812 C CA . VAL A 1 230 ? 4.703 -0.217 -14.906 1 98.88 230 VAL A CA 1
ATOM 1813 C C . VAL A 1 230 ? 5.703 -0.693 -13.852 1 98.88 230 VAL A C 1
ATOM 1815 O O . VAL A 1 230 ? 5.332 -0.952 -12.703 1 98.88 230 VAL A O 1
ATOM 1818 N N . GLN A 1 231 ? 6.902 -0.85 -14.266 1 98.75 231 GLN A N 1
ATOM 1819 C CA . GLN A 1 231 ? 8 -1.18 -13.359 1 98.75 231 GLN A CA 1
ATOM 1820 C C . GLN A 1 231 ? 9.117 -0.142 -13.445 1 98.75 231 GLN A C 1
ATOM 1822 O O . GLN A 1 231 ? 9.5 0.273 -14.539 1 98.75 231 GLN A O 1
ATOM 1827 N N . GLN A 1 232 ? 9.602 0.281 -12.266 1 98.75 232 GLN A N 1
ATOM 1828 C CA . GLN A 1 232 ? 10.578 1.361 -12.172 1 98.75 232 GLN A CA 1
ATOM 1829 C C . GLN A 1 232 ? 11.766 0.962 -11.297 1 98.75 232 GLN A C 1
ATOM 1831 O O . GLN A 1 232 ? 11.586 0.298 -10.273 1 98.75 232 GLN A O 1
ATOM 1836 N N . TYR A 1 233 ? 12.953 1.282 -11.766 1 98.69 233 TYR A N 1
ATOM 1837 C CA . TYR A 1 233 ? 14.18 1.074 -11.008 1 98.69 233 TYR A CA 1
ATOM 1838 C C . TYR A 1 233 ? 14.797 2.404 -10.594 1 98.69 233 TYR A C 1
ATOM 1840 O O . TYR A 1 233 ? 15.102 3.246 -11.438 1 98.69 233 TYR A O 1
ATOM 1848 N N . GLY A 1 234 ? 14.906 2.598 -9.289 1 98.69 234 GLY A N 1
ATOM 1849 C CA . GLY A 1 234 ? 15.68 3.729 -8.797 1 98.69 234 GLY A CA 1
ATOM 1850 C C . GLY A 1 234 ? 17.172 3.566 -9 1 98.69 234 GLY A C 1
ATOM 1851 O O . GLY A 1 234 ? 17.625 2.533 -9.492 1 98.69 234 GLY A O 1
ATOM 1852 N N . GLU A 1 235 ? 17.953 4.531 -8.562 1 98.56 235 GLU A N 1
ATOM 1853 C CA . GLU A 1 235 ? 19.391 4.574 -8.828 1 98.56 235 GLU A CA 1
ATOM 1854 C C . GLU A 1 235 ? 20.188 4.02 -7.645 1 98.56 235 GLU A C 1
ATOM 1856 O O . GLU A 1 235 ? 21.406 3.924 -7.703 1 98.56 235 GLU A O 1
ATOM 1861 N N . ASP A 1 236 ? 19.469 3.639 -6.641 1 98.44 236 ASP A N 1
ATOM 1862 C CA . ASP A 1 236 ? 20.219 3.248 -5.457 1 98.44 236 ASP A CA 1
ATOM 1863 C C . ASP A 1 236 ? 19.75 1.9 -4.922 1 98.44 236 ASP A C 1
ATOM 1865 O O . ASP A 1 236 ? 19.734 1.678 -3.707 1 98.44 236 ASP A O 1
ATOM 1869 N N . GLY A 1 237 ? 19.266 1.047 -5.785 1 98.44 237 GLY A N 1
ATOM 1870 C CA . GLY A 1 237 ? 19.031 -0.342 -5.418 1 98.44 237 GLY A CA 1
ATOM 1871 C C . GLY A 1 237 ? 17.594 -0.633 -5.043 1 98.44 237 GLY A C 1
ATOM 1872 O O . GLY A 1 237 ? 17.281 -1.724 -4.562 1 98.44 237 GLY A O 1
ATOM 1873 N N . ILE A 1 238 ? 16.672 0.336 -5.203 1 98.81 238 ILE A N 1
ATOM 1874 C CA . ILE A 1 238 ? 15.266 0.149 -4.832 1 98.81 238 ILE A CA 1
ATOM 1875 C C . ILE A 1 238 ? 14.375 0.466 -6.027 1 98.81 238 ILE A C 1
ATOM 1877 O O . ILE A 1 238 ? 14.617 1.434 -6.754 1 98.81 238 ILE A O 1
ATOM 1881 N N . GLY A 1 239 ? 13.414 -0.399 -6.32 1 98.88 239 GLY A N 1
ATOM 1882 C CA . GLY A 1 239 ? 12.469 -0.202 -7.402 1 98.88 239 GLY A CA 1
ATOM 1883 C C . GLY A 1 239 ? 11.023 -0.36 -6.969 1 98.88 239 GLY A C 1
ATOM 1884 O O . GLY A 1 239 ? 10.734 -0.482 -5.777 1 98.88 239 GLY A O 1
ATOM 1885 N N . LEU A 1 240 ? 10.156 -0.279 -7.949 1 98.94 240 LEU A N 1
ATOM 1886 C CA . LEU A 1 240 ? 8.727 -0.337 -7.672 1 98.94 240 LEU A CA 1
ATOM 1887 C C . LEU A 1 240 ? 7.961 -0.869 -8.875 1 98.94 240 LEU A C 1
ATOM 1889 O O . LEU A 1 240 ? 8.188 -0.431 -10.008 1 98.94 240 LEU A O 1
ATOM 1893 N N . THR A 1 241 ? 7.121 -1.835 -8.656 1 98.94 241 THR A N 1
ATOM 1894 C CA . THR A 1 241 ? 6.133 -2.277 -9.633 1 98.94 241 THR A CA 1
ATOM 1895 C C . THR A 1 241 ? 4.734 -1.81 -9.242 1 98.94 241 THR A C 1
ATOM 1897 O O . THR A 1 241 ? 4.316 -1.98 -8.094 1 98.94 241 THR A O 1
ATOM 1900 N N . SER A 1 242 ? 4.07 -1.146 -10.125 1 98.94 242 SER A N 1
ATOM 1901 C CA . SER A 1 242 ? 2.725 -0.626 -9.914 1 98.94 242 SER A CA 1
ATOM 1902 C C . SER A 1 242 ? 1.762 -1.124 -10.984 1 98.94 242 SER A C 1
ATOM 1904 O O . SER A 1 242 ? 2.102 -1.149 -12.172 1 98.94 242 SER A O 1
ATOM 1906 N N . SER A 1 243 ? 0.541 -1.544 -10.562 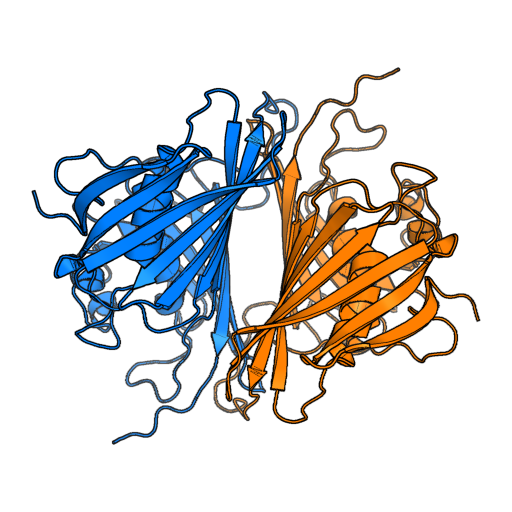1 98.94 243 SER A N 1
ATOM 1907 C CA . SER A 1 243 ? -0.437 -2.016 -11.539 1 98.94 243 SER A CA 1
ATOM 1908 C C . SER A 1 243 ? -1.819 -1.437 -11.258 1 98.94 243 SER A C 1
ATOM 1910 O O . SER A 1 243 ? -2.236 -1.342 -10.102 1 98.94 243 SER A O 1
ATOM 1912 N N . VAL A 1 244 ? -2.484 -0.954 -12.281 1 98.94 244 VAL A N 1
ATOM 1913 C CA . VAL A 1 244 ? -3.941 -0.909 -12.25 1 98.94 244 VAL A CA 1
ATOM 1914 C C . VAL A 1 244 ? -4.508 -2.295 -12.547 1 98.94 244 VAL A C 1
ATOM 1916 O O . VAL A 1 244 ? -4.105 -2.943 -13.516 1 98.94 244 VAL A O 1
ATOM 1919 N N . LEU A 1 245 ? -5.398 -2.754 -11.766 1 98.94 245 LEU A N 1
ATOM 1920 C CA . LEU A 1 245 ? -5.957 -4.098 -11.875 1 98.94 245 LEU A CA 1
ATOM 1921 C C . LEU A 1 245 ? -7.297 -4.074 -12.602 1 98.94 245 LEU A C 1
ATOM 1923 O O . LEU A 1 245 ? -8.156 -3.244 -12.305 1 98.94 245 LEU A O 1
ATOM 1927 N N . HIS A 1 246 ? -7.461 -5.004 -13.516 1 98.88 246 HIS A N 1
ATOM 1928 C CA . HIS A 1 246 ? -8.68 -5.086 -14.32 1 98.88 246 HIS A CA 1
ATOM 1929 C C . HIS A 1 246 ? -9.258 -6.492 -14.305 1 98.88 246 HIS A C 1
ATOM 1931 O O . HIS A 1 246 ? -8.523 -7.473 -14.18 1 98.88 246 HIS A O 1
ATOM 1937 N N . ASP A 1 247 ? -10.492 -6.59 -14.352 1 98.69 247 ASP A N 1
ATOM 1938 C CA . ASP A 1 247 ? -11.18 -7.77 -14.875 1 98.69 247 ASP A CA 1
ATOM 1939 C C . ASP A 1 247 ? -11.898 -7.457 -16.188 1 98.69 247 ASP A C 1
ATOM 1941 O O . ASP A 1 247 ? -11.688 -6.395 -16.781 1 98.69 247 ASP A O 1
ATOM 1945 N N . ILE A 1 248 ? -12.672 -8.383 -16.734 1 97.94 248 ILE A N 1
ATOM 1946 C CA . ILE A 1 248 ? -13.227 -8.219 -18.062 1 97.94 248 ILE A CA 1
ATOM 1947 C C . ILE A 1 248 ? -14.289 -7.117 -18.062 1 97.94 248 ILE A C 1
ATOM 1949 O O . ILE A 1 248 ? -14.742 -6.676 -19.109 1 97.94 248 ILE A O 1
ATOM 1953 N N . TYR A 1 249 ? -14.711 -6.629 -16.906 1 97.81 249 TYR A N 1
ATOM 1954 C CA . TYR A 1 249 ? -15.734 -5.59 -16.812 1 97.81 249 TYR A CA 1
ATOM 1955 C C . TYR A 1 249 ? -15.102 -4.227 -16.562 1 97.81 249 TYR A C 1
ATOM 1957 O O . TYR A 1 249 ? -15.797 -3.209 -16.516 1 97.81 249 TYR A O 1
ATOM 1965 N N . GLY A 1 250 ? -13.734 -4.129 -16.422 1 98.19 250 GLY A N 1
ATOM 1966 C CA . GLY A 1 250 ? -13.055 -2.857 -16.219 1 98.19 250 GLY A CA 1
ATOM 1967 C C . GLY A 1 250 ? -12.086 -2.875 -15.055 1 98.19 250 GLY A C 1
ATOM 1968 O O . GLY A 1 250 ? -11.805 -3.932 -14.492 1 98.19 250 GLY A O 1
ATOM 1969 N N . PRO A 1 251 ? -11.555 -1.662 -14.773 1 98.81 251 PRO A N 1
ATOM 1970 C CA . PRO A 1 251 ? -10.641 -1.581 -13.633 1 98.81 251 PRO A CA 1
ATOM 1971 C C . PRO A 1 251 ? -11.344 -1.781 -12.289 1 98.81 251 PRO A C 1
ATOM 1973 O O . PRO A 1 251 ? -12.516 -1.427 -12.148 1 98.81 251 PRO A O 1
ATOM 1976 N N . PHE A 1 252 ? -10.641 -2.393 -11.312 1 98.88 252 PHE A N 1
ATOM 1977 C CA . PHE A 1 252 ? -11.32 -2.629 -10.039 1 98.88 252 PHE A CA 1
ATOM 1978 C C . PHE A 1 252 ? -10.406 -2.299 -8.867 1 98.88 252 PHE A C 1
ATOM 1980 O O . PHE A 1 252 ? -10.836 -2.322 -7.715 1 98.88 252 PHE A O 1
ATOM 1987 N N . GLY A 1 253 ? -9.125 -1.977 -9.07 1 98.88 253 GLY A N 1
ATOM 1988 C CA . GLY A 1 253 ? -8.203 -1.699 -7.98 1 98.88 253 GLY A CA 1
ATOM 1989 C C . GLY A 1 253 ? -6.785 -1.449 -8.453 1 98.88 253 GLY A C 1
ATOM 1990 O O . GLY A 1 253 ? -6.547 -1.253 -9.648 1 98.88 253 GLY A O 1
ATOM 1991 N N . ARG A 1 254 ? -5.816 -1.343 -7.52 1 98.94 254 ARG A N 1
ATOM 1992 C CA . ARG A 1 254 ? -4.402 -1.101 -7.797 1 98.94 254 ARG A CA 1
ATOM 1993 C C . ARG A 1 254 ? -3.516 -1.937 -6.879 1 98.94 254 ARG A C 1
ATOM 1995 O O . ARG A 1 254 ? -3.938 -2.33 -5.789 1 98.94 254 ARG A O 1
ATOM 2002 N N . SER A 1 255 ? -2.332 -2.225 -7.348 1 98.94 255 SER A N 1
ATOM 2003 C CA . SER A 1 255 ? -1.359 -2.934 -6.523 1 98.94 255 SER A CA 1
ATOM 2004 C C . SER A 1 255 ? 0.024 -2.301 -6.637 1 98.94 255 SER A C 1
ATOM 2006 O O . SER A 1 255 ? 0.355 -1.697 -7.656 1 98.94 255 SER A O 1
ATOM 2008 N N . GLU A 1 256 ? 0.796 -2.371 -5.562 1 98.94 256 GLU A N 1
ATOM 2009 C CA . GLU A 1 256 ? 2.182 -1.919 -5.484 1 98.94 256 GLU A CA 1
ATOM 2010 C C . GLU A 1 256 ? 3.086 -3.004 -4.91 1 98.94 256 GLU A C 1
ATOM 2012 O O . GLU A 1 256 ? 2.682 -3.744 -4.008 1 98.94 256 GLU A O 1
ATOM 2017 N N . GLN A 1 257 ? 4.285 -3.096 -5.422 1 98.94 257 GLN A N 1
ATOM 2018 C CA . GLN A 1 257 ? 5.328 -3.99 -4.938 1 98.94 257 GLN A CA 1
ATOM 2019 C C . GLN A 1 257 ? 6.676 -3.273 -4.867 1 98.94 257 GLN A C 1
ATOM 2021 O O . GLN A 1 257 ? 7.238 -2.9 -5.898 1 98.94 257 GLN A O 1
ATOM 2026 N N . ILE A 1 258 ? 7.234 -3.121 -3.639 1 98.94 258 ILE A N 1
ATOM 2027 C CA . ILE A 1 258 ? 8.555 -2.52 -3.518 1 98.94 258 ILE A CA 1
ATOM 2028 C C . ILE A 1 258 ? 9.625 -3.557 -3.85 1 98.94 258 ILE A C 1
ATOM 2030 O O . ILE A 1 258 ? 9.516 -4.723 -3.459 1 98.94 258 ILE A O 1
ATOM 2034 N N . LEU A 1 259 ? 10.695 -3.131 -4.57 1 98.69 259 LEU A N 1
ATOM 2035 C CA . LEU A 1 259 ? 11.664 -4.078 -5.105 1 98.69 259 LEU A CA 1
ATOM 2036 C C . LEU A 1 259 ? 13.055 -3.82 -4.527 1 98.69 259 LEU A C 1
ATOM 2038 O O . LEU A 1 259 ? 13.484 -2.668 -4.43 1 98.69 259 LEU A O 1
ATOM 2042 N N . THR A 1 260 ? 13.734 -4.891 -4.176 1 98.19 260 THR A N 1
ATOM 2043 C CA . THR A 1 260 ? 15.18 -4.84 -4 1 98.19 260 THR A CA 1
ATOM 2044 C C . THR A 1 260 ? 15.891 -5.105 -5.324 1 98.19 260 THR A C 1
ATOM 2046 O O . THR A 1 260 ? 15.57 -6.059 -6.031 1 98.19 260 THR A O 1
ATOM 2049 N N . LEU A 1 261 ? 16.75 -4.23 -5.668 1 97.94 261 LEU A N 1
ATOM 2050 C CA . LEU A 1 261 ? 17.594 -4.453 -6.836 1 97.94 261 LEU A CA 1
ATOM 2051 C C . LEU A 1 261 ? 19 -4.906 -6.418 1 97.94 261 LEU A C 1
ATOM 2053 O O . LEU A 1 261 ? 19.719 -4.152 -5.766 1 97.94 261 LEU A O 1
ATOM 2057 N N . ARG A 1 262 ? 19.281 -6.156 -6.84 1 96.19 262 ARG A N 1
ATOM 2058 C CA . ARG A 1 262 ? 20.578 -6.727 -6.48 1 96.19 262 ARG A CA 1
ATOM 2059 C C . ARG A 1 262 ? 21.234 -7.395 -7.684 1 96.19 262 ARG A C 1
ATOM 2061 O O . ARG A 1 262 ? 20.578 -8.078 -8.461 1 96.19 262 ARG A O 1
ATOM 2068 N N . PRO A 1 263 ? 22.594 -7.211 -7.777 1 94.44 263 PRO A N 1
ATOM 2069 C CA . PRO A 1 263 ? 23.281 -7.941 -8.852 1 94.44 263 PRO A CA 1
ATOM 2070 C C . PRO A 1 263 ? 23.219 -9.453 -8.656 1 94.44 263 PRO A C 1
ATOM 2072 O O . PRO A 1 263 ? 23.312 -9.938 -7.527 1 94.44 263 PRO A O 1
ATOM 2075 N N . VAL A 1 264 ? 22.922 -10.102 -9.773 1 87.62 264 VAL A N 1
ATOM 2076 C CA . VAL A 1 264 ? 22.938 -11.555 -9.758 1 87.62 264 VAL A CA 1
ATOM 2077 C C . VAL A 1 264 ? 24.312 -12.062 -10.195 1 87.62 264 VAL A C 1
ATOM 2079 O O . VAL A 1 264 ? 24.859 -11.594 -11.188 1 87.62 264 VAL A O 1
ATOM 2082 N N . HIS A 1 265 ? 25.25 -12.438 -9.242 1 71.69 265 HIS A N 1
ATOM 2083 C CA . HIS A 1 265 ? 26.547 -12.969 -9.633 1 71.69 265 HIS A CA 1
ATOM 2084 C C . HIS A 1 265 ? 26.406 -14.219 -10.492 1 71.69 265 HIS A C 1
ATOM 2086 O O . HIS A 1 265 ? 25.625 -15.109 -10.164 1 71.69 265 HIS A O 1
ATOM 2092 N N . ALA A 1 266 ? 26.688 -14.031 -11.875 1 53.62 266 ALA A N 1
ATOM 2093 C CA . ALA A 1 266 ? 26.828 -15.164 -12.781 1 53.62 266 ALA A CA 1
ATOM 2094 C C . ALA A 1 266 ? 27.703 -16.25 -12.172 1 53.62 266 ALA A C 1
ATOM 2096 O O . ALA A 1 266 ? 28.797 -15.969 -11.664 1 53.62 266 ALA A O 1
ATOM 2097 N N . GLU A 1 267 ? 27.016 -17.344 -11.609 1 39.56 267 GLU A N 1
ATOM 2098 C CA . GLU A 1 267 ? 27.969 -18.438 -11.5 1 39.56 267 GLU A CA 1
ATOM 2099 C C . GLU A 1 267 ? 28.625 -18.734 -12.852 1 39.56 267 GLU A C 1
ATOM 2101 O O . GLU A 1 267 ? 28 -18.562 -13.898 1 39.56 267 GLU A O 1
ATOM 2106 N N . MET B 1 1 ? 10.602 28.797 16.922 1 63.56 1 MET B N 1
ATOM 2107 C CA . MET B 1 1 ? 9.922 28.547 15.648 1 63.56 1 MET B CA 1
ATOM 2108 C C . MET B 1 1 ? 8.805 27.531 15.82 1 63.56 1 MET B C 1
ATOM 2110 O O . MET B 1 1 ? 8.867 26.672 16.703 1 63.56 1 MET B O 1
ATOM 2114 N N . SER B 1 2 ? 7.613 27.703 15.172 1 90.5 2 SER B N 1
ATOM 2115 C CA . SER B 1 2 ? 6.418 26.906 15.406 1 90.5 2 SER B CA 1
ATOM 2116 C C . SER B 1 2 ? 6.574 25.5 14.812 1 90.5 2 SER B C 1
ATOM 2118 O O . SER B 1 2 ? 7.336 25.312 13.859 1 90.5 2 SER B O 1
ATOM 2120 N N . ALA B 1 3 ? 6.309 24.531 15.562 1 98.25 3 ALA B N 1
ATOM 2121 C CA . ALA B 1 3 ? 6.41 23.125 15.18 1 98.25 3 ALA B CA 1
ATOM 2122 C C . ALA B 1 3 ? 5.078 22.406 15.367 1 98.25 3 ALA B C 1
ATOM 2124 O O . ALA B 1 3 ? 4.207 22.891 16.094 1 98.25 3 ALA B O 1
ATOM 2125 N N . TYR B 1 4 ? 4.992 21.328 14.688 1 98.69 4 TYR B N 1
ATOM 2126 C CA . TYR B 1 4 ? 3.801 20.5 14.844 1 98.69 4 TYR B CA 1
ATOM 2127 C C . TYR B 1 4 ? 3.809 19.781 16.188 1 98.69 4 TYR B C 1
ATOM 2129 O O . TYR B 1 4 ? 2.75 19.531 16.766 1 98.69 4 TYR B O 1
ATOM 2137 N N . TYR B 1 5 ? 5.059 19.484 16.688 1 98.81 5 TYR B N 1
ATOM 2138 C CA . TYR B 1 5 ? 5.156 18.688 17.906 1 98.81 5 TYR B CA 1
ATOM 2139 C C . TYR B 1 5 ? 6.289 19.188 18.797 1 98.81 5 TYR B C 1
ATOM 2141 O O . TYR B 1 5 ? 7.25 19.781 18.312 1 98.81 5 TYR B O 1
ATOM 2149 N N . GLN B 1 6 ? 6.133 18.922 20.078 1 98.75 6 GLN B N 1
ATOM 2150 C CA . GLN B 1 6 ? 7.184 19.078 21.078 1 98.75 6 GLN B CA 1
ATOM 2151 C C . GLN B 1 6 ? 7.574 17.734 21.672 1 98.75 6 GLN B C 1
ATOM 2153 O O . GLN B 1 6 ? 6.719 16.984 22.156 1 98.75 6 GLN B O 1
ATOM 2158 N N . LEU B 1 7 ? 8.828 17.391 21.609 1 98.62 7 LEU B N 1
ATOM 2159 C CA . LEU B 1 7 ? 9.312 16.172 22.25 1 98.62 7 LEU B CA 1
ATOM 2160 C C . LEU B 1 7 ? 9.43 16.359 23.75 1 98.62 7 LEU B C 1
ATOM 2162 O O . LEU B 1 7 ? 10.07 17.297 24.219 1 98.62 7 LEU B O 1
ATOM 2166 N N . ILE B 1 8 ? 8.82 15.508 24.438 1 98.62 8 ILE B N 1
ATOM 2167 C CA . ILE B 1 8 ? 8.867 15.562 25.906 1 98.62 8 ILE B CA 1
ATOM 2168 C C . ILE B 1 8 ? 10.047 14.734 26.406 1 98.62 8 ILE B C 1
ATOM 2170 O O . ILE B 1 8 ? 10.891 15.242 27.141 1 98.62 8 ILE B O 1
ATOM 2174 N N . GLN B 1 9 ? 10.062 13.492 26.016 1 98.44 9 GLN B N 1
ATOM 2175 C CA . GLN B 1 9 ? 11.133 12.586 26.406 1 98.44 9 GLN B CA 1
ATOM 2176 C C . GLN B 1 9 ? 11.219 11.391 25.453 1 98.44 9 GLN B C 1
ATOM 2178 O O . GLN B 1 9 ? 10.234 11.055 24.781 1 98.44 9 GLN B O 1
ATOM 2183 N N . ARG B 1 10 ? 12.352 10.828 25.359 1 97.88 10 ARG B N 1
ATOM 2184 C CA . ARG B 1 10 ? 12.617 9.625 24.578 1 97.88 10 ARG B CA 1
ATOM 2185 C C . ARG B 1 10 ? 13.438 8.617 25.375 1 97.88 10 ARG B C 1
ATOM 2187 O O . ARG B 1 10 ? 14.383 8.984 26.078 1 97.88 10 ARG B O 1
ATOM 2194 N N . HIS B 1 11 ? 13.016 7.402 25.359 1 98.06 11 HIS B N 1
ATOM 2195 C CA . HIS B 1 11 ? 13.688 6.348 26.109 1 98.06 11 HIS B CA 1
ATOM 2196 C C . HIS B 1 11 ? 13.859 5.098 25.25 1 98.06 11 HIS B C 1
ATOM 2198 O O . HIS B 1 11 ? 12.977 4.738 24.484 1 98.06 11 HIS B O 1
ATOM 2204 N N . THR B 1 12 ? 14.977 4.477 25.375 1 98.12 12 THR B N 1
ATOM 2205 C CA . THR B 1 12 ? 15.25 3.174 24.781 1 98.12 12 THR B CA 1
ATOM 2206 C C . THR B 1 12 ? 15.359 2.098 25.859 1 98.12 12 THR B C 1
ATOM 2208 O O . THR B 1 12 ? 16.141 2.236 26.797 1 98.12 12 THR B O 1
ATOM 2211 N N . ASP B 1 13 ? 14.656 1.066 25.734 1 98.06 13 ASP B N 1
ATOM 2212 C CA . ASP B 1 13 ? 14.719 0.032 26.766 1 98.06 13 ASP B CA 1
ATOM 2213 C C . ASP B 1 13 ? 15.766 -1.022 26.422 1 98.06 13 ASP B C 1
ATOM 2215 O O . ASP B 1 13 ? 16.5 -0.88 25.453 1 98.06 13 ASP B O 1
ATOM 2219 N N . LYS B 1 14 ? 15.867 -2.047 27.281 1 97.44 14 LYS B N 1
ATOM 2220 C CA . LYS B 1 14 ? 16.938 -3.041 27.188 1 97.44 14 LYS B CA 1
ATOM 2221 C C . LYS B 1 14 ? 16.781 -3.883 25.922 1 97.44 14 LYS B C 1
ATOM 2223 O O . LYS B 1 14 ? 17.75 -4.465 25.438 1 97.44 14 LYS B O 1
ATOM 2228 N N . GLN B 1 15 ? 15.617 -3.967 25.344 1 96.81 15 GLN B N 1
ATOM 2229 C CA . GLN B 1 15 ? 15.359 -4.773 24.156 1 96.81 15 GLN B CA 1
ATOM 2230 C C . GLN B 1 15 ? 15.516 -3.939 22.875 1 96.81 15 GLN B C 1
ATOM 2232 O O . GLN B 1 15 ? 15.289 -4.438 21.781 1 96.81 15 GLN B O 1
ATOM 2237 N N . GLY B 1 16 ? 15.82 -2.67 23 1 97.25 16 GLY B N 1
ATOM 2238 C CA . GLY B 1 16 ? 16.062 -1.801 21.859 1 97.25 16 GLY B CA 1
ATOM 2239 C C . GLY B 1 16 ? 14.805 -1.088 21.391 1 97.25 16 GLY B C 1
ATOM 2240 O O . GLY B 1 16 ? 14.812 -0.421 20.359 1 97.25 16 GLY B O 1
ATOM 2241 N N . VAL B 1 17 ? 13.711 -1.293 22.125 1 98.62 17 VAL B N 1
ATOM 2242 C CA . VAL B 1 17 ? 12.477 -0.596 21.797 1 98.62 17 VAL B CA 1
ATOM 2243 C C . VAL B 1 17 ? 12.578 0.87 22.219 1 98.62 17 VAL B C 1
ATOM 2245 O O . VAL B 1 17 ? 12.992 1.173 23.344 1 98.62 17 VAL B O 1
ATOM 2248 N N . VAL B 1 18 ? 12.219 1.761 21.328 1 98.88 18 VAL B N 1
ATOM 2249 C CA . VAL B 1 18 ? 12.281 3.191 21.609 1 98.88 18 VAL B CA 1
ATOM 2250 C C . VAL B 1 18 ? 10.867 3.734 21.828 1 98.88 18 VAL B C 1
ATOM 2252 O O . VAL B 1 18 ? 9.977 3.51 21.016 1 98.88 18 VAL B O 1
ATOM 2255 N N . THR B 1 19 ? 10.68 4.414 22.922 1 98.88 19 THR B N 1
ATOM 2256 C CA . THR B 1 19 ? 9.438 5.117 23.219 1 98.88 19 THR B CA 1
ATOM 2257 C C . THR B 1 19 ? 9.68 6.625 23.297 1 98.88 19 THR B C 1
ATOM 2259 O O . THR B 1 19 ? 10.492 7.086 24.109 1 98.88 19 THR B O 1
ATOM 2262 N N . ALA B 1 20 ? 9.031 7.383 22.453 1 98.88 20 ALA B N 1
ATOM 2263 C CA . ALA B 1 20 ? 9.148 8.836 22.422 1 98.88 20 ALA B CA 1
ATOM 2264 C C . ALA B 1 20 ? 7.82 9.5 22.766 1 98.88 20 ALA B C 1
ATOM 2266 O O . ALA B 1 20 ? 6.809 9.266 22.094 1 98.88 20 ALA B O 1
ATOM 2267 N N . HIS B 1 21 ? 7.836 10.312 23.766 1 98.88 21 HIS B N 1
ATOM 2268 C CA . HIS B 1 21 ? 6.656 11.047 24.203 1 98.88 21 HIS B CA 1
ATOM 2269 C C . HIS B 1 21 ? 6.617 12.445 23.594 1 98.88 21 HIS B C 1
ATOM 2271 O O . HIS B 1 21 ? 7.621 13.156 23.609 1 98.88 21 HIS B O 1
ATOM 2277 N N . TYR B 1 22 ? 5.441 12.766 23.094 1 98.88 22 TYR B N 1
ATOM 2278 C CA . TYR B 1 22 ? 5.273 14.039 22.406 1 98.88 22 TYR B CA 1
ATOM 2279 C C . TYR B 1 22 ? 4.059 14.789 22.953 1 98.88 22 TYR B C 1
ATOM 2281 O O . TYR B 1 22 ? 3.176 14.188 23.562 1 98.88 22 TYR B O 1
ATOM 2289 N N . GLN B 1 23 ? 4.055 16.094 22.734 1 98.56 23 GLN B N 1
ATOM 2290 C CA . GLN B 1 23 ? 2.893 16.969 22.812 1 98.56 23 GLN B CA 1
ATOM 2291 C C . GLN B 1 23 ? 2.57 17.578 21.453 1 98.56 23 GLN B C 1
ATOM 2293 O O . GLN B 1 23 ? 3.434 18.188 20.828 1 98.56 23 GLN B O 1
ATOM 2298 N N . SER B 1 24 ? 1.367 17.344 21.016 1 98.31 24 SER B N 1
ATOM 2299 C CA . SER B 1 24 ? 0.984 17.984 19.766 1 98.31 24 SER B CA 1
ATOM 2300 C C . SER B 1 24 ? 0.707 19.469 19.969 1 98.31 24 SER B C 1
ATOM 2302 O O . SER B 1 24 ? 0.247 19.891 21.047 1 98.31 24 SER B O 1
ATOM 2304 N N . THR B 1 25 ? 0.983 20.297 19 1 97.44 25 THR B N 1
ATOM 2305 C CA . THR B 1 25 ? 0.6 21.703 19.016 1 97.44 25 THR B CA 1
ATOM 2306 C C . THR B 1 25 ? -0.676 21.922 18.203 1 97.44 25 THR B C 1
ATOM 2308 O O . THR B 1 25 ? -1.192 21 17.578 1 97.44 25 THR B O 1
ATOM 2311 N N . HIS B 1 26 ? -1.18 23.078 18.219 1 95.44 26 HIS B N 1
ATOM 2312 C CA . HIS B 1 26 ? -2.377 23.438 17.453 1 95.44 26 HIS B CA 1
ATOM 2313 C C . HIS B 1 26 ? -2.166 23.219 15.969 1 95.44 26 HIS B C 1
ATOM 2315 O O . HIS B 1 26 ? -3.119 22.953 15.234 1 95.44 26 HIS B O 1
ATOM 2321 N N . HIS B 1 27 ? -0.947 23.297 15.5 1 96.62 27 HIS B N 1
ATOM 2322 C CA . HIS B 1 27 ? -0.633 23.188 14.086 1 96.62 27 HIS B CA 1
ATOM 2323 C C . HIS B 1 27 ? -0.932 21.797 13.555 1 96.62 27 HIS B C 1
ATOM 2325 O O . HIS B 1 27 ? -1.127 21.609 12.352 1 96.62 27 HIS B O 1
ATOM 2331 N N . ALA B 1 28 ? -0.968 20.766 14.43 1 97.5 28 ALA B N 1
ATOM 2332 C CA . ALA B 1 28 ? -1.184 19.375 14.008 1 97.5 28 ALA B CA 1
ATOM 2333 C C . ALA B 1 28 ? -2.672 19.047 13.953 1 97.5 28 ALA B C 1
ATOM 2335 O O . ALA B 1 28 ? -3.053 17.922 13.641 1 97.5 28 ALA B O 1
ATOM 2336 N N . GLN B 1 29 ? -3.492 20.031 14.258 1 95.44 29 GLN B N 1
ATOM 2337 C CA . GLN B 1 29 ? -4.93 19.812 14.391 1 95.44 29 GLN B CA 1
ATOM 2338 C C . GLN B 1 29 ? -5.543 19.359 13.07 1 95.44 29 GLN B C 1
ATOM 2340 O O . GLN B 1 29 ? -5.223 19.891 12.016 1 95.44 29 GLN B O 1
ATOM 2345 N N . GLY B 1 30 ? -6.453 18.328 13.172 1 92.06 30 GLY B N 1
ATOM 2346 C CA . GLY B 1 30 ? -7.148 17.766 12.023 1 92.06 30 GLY B CA 1
ATOM 2347 C C . GLY B 1 30 ? -8.336 18.609 11.578 1 92.06 30 GLY B C 1
ATOM 2348 O O . GLY B 1 30 ? -8.602 19.672 12.148 1 92.06 30 GLY B O 1
ATOM 2349 N N . ALA B 1 31 ? -9.008 18.062 10.555 1 79.38 31 ALA B N 1
ATOM 2350 C CA . ALA B 1 31 ? -10.078 18.828 9.906 1 79.38 31 ALA B CA 1
ATOM 2351 C C . ALA B 1 31 ? -11.445 18.438 10.469 1 79.38 31 ALA B C 1
ATOM 2353 O O . ALA B 1 31 ? -12.414 19.188 10.312 1 79.38 31 ALA B O 1
ATOM 2354 N N . TRP B 1 32 ? -11.508 17.344 11.094 1 73.31 32 TRP B N 1
ATOM 2355 C CA . TRP B 1 32 ? -12.828 16.797 11.359 1 73.31 32 TRP B CA 1
ATOM 2356 C C . TRP B 1 32 ? -13.273 17.094 12.789 1 73.31 32 TRP B C 1
ATOM 2358 O O . TRP B 1 32 ? -14.469 17.156 13.078 1 73.31 32 TRP B O 1
ATOM 2368 N N . ASN B 1 33 ? -12.289 17.078 13.688 1 77.25 33 ASN B N 1
ATOM 2369 C CA . ASN B 1 33 ? -12.5 17.281 15.117 1 77.25 33 ASN B CA 1
ATOM 2370 C C . ASN B 1 33 ? -11.43 18.172 15.727 1 77.25 33 ASN B C 1
ATOM 2372 O O . ASN B 1 33 ? -10.234 17.969 15.484 1 77.25 33 ASN B O 1
ATOM 2376 N N . ALA B 1 34 ? -11.867 19.031 16.578 1 82.69 34 ALA B N 1
ATOM 2377 C CA . ALA B 1 34 ? -10.945 20 17.172 1 82.69 34 ALA B CA 1
ATOM 2378 C C . ALA B 1 34 ? -9.922 19.312 18.062 1 82.69 34 ALA B C 1
ATOM 2380 O O . ALA B 1 34 ? -8.867 19.875 18.359 1 82.69 34 ALA B O 1
ATOM 2381 N N . HIS B 1 35 ? -10.203 18.203 18.422 1 89.69 35 HIS B N 1
ATOM 2382 C CA . HIS B 1 35 ? -9.336 17.547 19.391 1 89.69 35 HIS B CA 1
ATOM 2383 C C . HIS B 1 35 ? -8.539 16.422 18.734 1 89.69 35 HIS B C 1
ATOM 2385 O O . HIS B 1 35 ? -7.887 15.633 19.422 1 89.69 35 HIS B O 1
ATOM 2391 N N . GLU B 1 36 ? -8.547 16.438 17.422 1 94.81 36 GLU B N 1
ATOM 2392 C CA . GLU B 1 36 ? -7.836 15.367 16.719 1 94.81 36 GLU B CA 1
ATOM 2393 C C . GLU B 1 36 ? -6.621 15.914 15.977 1 94.81 36 GLU B C 1
ATOM 2395 O O . GLU B 1 36 ? -6.543 17.125 15.703 1 94.81 36 GLU B O 1
ATOM 2400 N N . GLN B 1 37 ? -5.676 15.078 15.773 1 97.75 37 GLN B N 1
ATOM 2401 C CA . GLN B 1 37 ? -4.531 15.383 14.93 1 97.75 37 GLN B CA 1
ATOM 2402 C C . GLN B 1 37 ? -4.789 14.977 13.484 1 97.75 37 GLN B C 1
ATOM 2404 O O . GLN B 1 37 ? -5.488 13.992 13.227 1 97.75 37 GLN B O 1
ATOM 2409 N N . HIS B 1 38 ? -4.266 15.766 12.594 1 97.75 38 HIS B N 1
ATOM 2410 C CA . HIS B 1 38 ? -4.273 15.367 11.188 1 97.75 38 HIS B CA 1
ATOM 2411 C C . HIS B 1 38 ? -3.301 14.219 10.938 1 97.75 38 HIS B C 1
ATOM 2413 O O . HIS B 1 38 ? -2.193 14.203 11.477 1 97.75 38 HIS B O 1
ATOM 2419 N N . MET B 1 39 ? -3.662 13.297 10.062 1 98.25 39 MET B N 1
ATOM 2420 C CA . MET B 1 39 ? -2.838 12.141 9.719 1 98.25 39 MET B CA 1
ATOM 2421 C C . MET B 1 39 ? -1.526 12.586 9.078 1 98.25 39 MET B C 1
ATOM 2423 O O . MET B 1 39 ? -0.502 11.914 9.227 1 98.25 39 MET B O 1
ATOM 2427 N N . ALA B 1 40 ? -1.478 13.727 8.352 1 98.5 40 ALA B N 1
ATOM 2428 C CA . ALA B 1 40 ? -0.284 14.203 7.66 1 98.5 40 ALA B CA 1
ATOM 2429 C C . ALA B 1 40 ? 0.849 14.477 8.641 1 98.5 40 ALA B C 1
ATOM 2431 O O . ALA B 1 40 ? 1.863 13.773 8.641 1 98.5 40 ALA B O 1
ATOM 2432 N N . PRO B 1 41 ? 0.675 15.453 9.594 1 98.62 41 PRO B N 1
ATOM 2433 C CA . PRO B 1 41 ? 1.763 15.625 10.555 1 98.62 41 PRO B CA 1
ATOM 2434 C C . PRO B 1 41 ? 2.004 14.375 11.406 1 98.62 41 PRO B C 1
ATOM 2436 O O . PRO B 1 41 ? 3.139 14.109 11.812 1 98.62 41 PRO B O 1
ATOM 2439 N N . ALA B 1 42 ? 0.979 13.586 11.695 1 98.88 42 ALA B N 1
ATOM 2440 C CA . ALA B 1 42 ? 1.182 12.336 12.43 1 98.88 42 ALA B CA 1
ATOM 2441 C C . ALA B 1 42 ? 2.148 11.414 11.688 1 98.88 42 ALA B C 1
ATOM 2443 O O . ALA B 1 42 ? 3.047 10.828 12.289 1 98.88 42 ALA B O 1
ATOM 2444 N N . THR B 1 43 ? 1.984 11.289 10.375 1 98.94 43 THR B N 1
ATOM 2445 C CA . THR B 1 43 ? 2.926 10.523 9.562 1 98.94 43 THR B CA 1
ATOM 2446 C C . THR B 1 43 ? 4.324 11.125 9.656 1 98.94 43 THR B C 1
ATOM 2448 O O . THR B 1 43 ? 5.312 10.391 9.773 1 98.94 43 THR B O 1
ATOM 2451 N N . GLY B 1 44 ? 4.395 12.406 9.602 1 98.94 44 GLY B N 1
ATOM 2452 C CA . GLY B 1 44 ? 5.676 13.086 9.672 1 98.94 44 GLY B CA 1
ATOM 2453 C C . GLY B 1 44 ? 6.453 12.766 10.938 1 98.94 44 GLY B C 1
ATOM 2454 O O . GLY B 1 44 ? 7.645 12.453 10.883 1 98.94 44 GLY B O 1
ATOM 2455 N N . VAL B 1 45 ? 5.781 12.867 12.102 1 98.94 45 VAL B N 1
ATOM 2456 C CA . VAL B 1 45 ? 6.484 12.656 13.359 1 98.94 45 VAL B CA 1
ATOM 2457 C C . VAL B 1 45 ? 6.867 11.18 13.5 1 98.94 45 VAL B C 1
ATOM 2459 O O . VAL B 1 45 ? 7.914 10.859 14.055 1 98.94 45 VAL B O 1
ATOM 2462 N N . ILE B 1 46 ? 6.059 10.266 12.969 1 98.94 46 ILE B N 1
ATOM 2463 C CA . ILE B 1 46 ? 6.445 8.859 12.922 1 98.94 46 ILE B CA 1
ATOM 2464 C C . ILE B 1 46 ? 7.711 8.703 12.078 1 98.94 46 ILE B C 1
ATOM 2466 O O . ILE B 1 46 ? 8.641 7.996 12.477 1 98.94 46 ILE B O 1
ATOM 2470 N N . CYS B 1 47 ? 7.777 9.359 10.969 1 98.88 47 CYS B N 1
ATOM 2471 C CA . CYS B 1 47 ? 8.945 9.297 10.094 1 98.88 47 CYS B CA 1
ATOM 2472 C C . CYS B 1 47 ? 10.164 9.906 10.766 1 98.88 47 CYS B C 1
ATOM 2474 O O . CYS B 1 47 ? 11.289 9.438 10.562 1 98.88 47 CYS B O 1
ATOM 2476 N N . ALA B 1 48 ? 9.953 10.977 11.516 1 98.81 48 ALA B N 1
ATOM 2477 C CA . ALA B 1 48 ? 11.055 11.547 12.281 1 98.81 48 ALA B CA 1
ATOM 2478 C C . ALA B 1 48 ? 11.656 10.516 13.234 1 98.81 48 ALA B C 1
ATOM 2480 O O . ALA B 1 48 ? 12.875 10.414 13.359 1 98.81 48 ALA B O 1
ATOM 2481 N N . GLU B 1 49 ? 10.789 9.781 13.93 1 98.75 49 GLU B N 1
ATOM 2482 C CA . GLU B 1 49 ? 11.266 8.727 14.828 1 98.75 49 GLU B CA 1
ATOM 2483 C C . GLU B 1 49 ? 11.953 7.609 14.055 1 98.75 49 GLU B C 1
ATOM 2485 O O . GLU B 1 49 ? 12.984 7.09 14.484 1 98.75 49 GLU B O 1
ATOM 2490 N N . LEU B 1 50 ? 11.398 7.254 12.914 1 98.62 50 LEU B N 1
ATOM 2491 C CA . LEU B 1 50 ? 11.984 6.199 12.094 1 98.62 50 LEU B CA 1
ATOM 2492 C C . LEU B 1 50 ? 13.383 6.586 11.617 1 98.62 50 LEU B C 1
ATOM 2494 O O . LEU B 1 50 ? 14.297 5.758 11.633 1 98.62 50 LEU B O 1
ATOM 2498 N N . GLU B 1 51 ? 13.531 7.785 11.195 1 96.94 51 GLU B N 1
ATOM 2499 C CA . GLU B 1 51 ? 14.805 8.266 10.68 1 96.94 51 GLU B CA 1
ATOM 2500 C C . GLU B 1 51 ? 15.906 8.172 11.734 1 96.94 51 GLU B C 1
ATOM 2502 O O . GLU B 1 51 ? 17.062 7.934 11.406 1 96.94 51 GLU B O 1
ATOM 2507 N N . GLN B 1 52 ? 15.523 8.352 12.938 1 95.62 52 GLN B N 1
ATOM 2508 C CA . GLN B 1 52 ? 16.531 8.367 14 1 95.62 52 GLN B CA 1
ATOM 2509 C C . GLN B 1 52 ? 16.656 7.004 14.672 1 95.62 52 GLN B C 1
ATOM 2511 O O . GLN B 1 52 ? 17.516 6.797 15.516 1 95.62 52 GLN B O 1
ATOM 2516 N N . PHE B 1 53 ? 15.812 6.105 14.359 1 98.19 53 PHE B N 1
ATOM 2517 C CA . PHE B 1 53 ? 15.781 4.789 14.992 1 98.19 53 PHE B CA 1
ATOM 2518 C C . PHE B 1 53 ? 16.922 3.914 14.484 1 98.19 53 PHE B C 1
ATOM 2520 O O . PHE B 1 53 ? 16.938 3.52 13.312 1 98.19 53 PHE B O 1
ATOM 2527 N N . SER B 1 54 ? 17.875 3.592 15.312 1 95.31 54 SER B N 1
ATOM 2528 C CA . SER B 1 54 ? 19 2.723 14.977 1 95.31 54 SER B CA 1
ATOM 2529 C C . SER B 1 54 ? 19.531 3.023 13.586 1 95.31 54 SER B C 1
ATOM 2531 O O . SER B 1 54 ? 19.531 2.156 12.711 1 95.31 54 SER B O 1
ATOM 2533 N N . PRO B 1 55 ? 20.031 4.164 13.414 1 92.31 55 PRO B N 1
ATOM 2534 C CA . PRO B 1 55 ? 20.438 4.605 12.078 1 92.31 55 PRO B CA 1
ATOM 2535 C C . PRO B 1 55 ? 21.578 3.773 11.5 1 92.31 55 PRO B C 1
ATOM 2537 O O . PRO B 1 55 ? 22.469 3.355 12.242 1 92.31 55 PRO B O 1
ATOM 2540 N N . ARG B 1 56 ? 21.484 3.449 10.281 1 94 56 ARG B N 1
ATOM 2541 C CA . ARG B 1 56 ? 22.484 2.789 9.453 1 94 56 ARG B CA 1
ATOM 2542 C C . ARG B 1 56 ? 22.75 3.576 8.18 1 94 56 ARG B C 1
ATOM 2544 O O . ARG B 1 56 ? 21.844 4.207 7.629 1 94 56 ARG B O 1
ATOM 2551 N N . ASN B 1 57 ? 23.969 3.502 7.707 1 94.88 57 ASN B N 1
ATOM 2552 C CA . ASN B 1 57 ? 24.328 4.285 6.527 1 94.88 57 ASN B CA 1
ATOM 2553 C C . ASN B 1 57 ? 24.156 3.482 5.242 1 94.88 57 ASN B C 1
ATOM 2555 O O . ASN B 1 57 ? 24.172 4.043 4.148 1 94.88 57 ASN B O 1
ATOM 2559 N N . ASP B 1 58 ? 23.891 2.18 5.367 1 97.12 58 ASP B N 1
ATOM 2560 C CA . ASP B 1 58 ? 23.859 1.327 4.184 1 97.12 58 ASP B CA 1
ATOM 2561 C C . ASP B 1 58 ? 22.422 0.95 3.82 1 97.12 58 ASP B C 1
ATOM 2563 O O . ASP B 1 58 ? 22.203 0.159 2.9 1 97.12 58 ASP B O 1
ATOM 2567 N N . VAL B 1 59 ? 21.469 1.458 4.59 1 97.81 59 VAL B N 1
ATOM 2568 C CA . VAL B 1 59 ? 20.062 1.157 4.32 1 97.81 59 VAL B CA 1
ATOM 2569 C C . VAL B 1 59 ? 19.266 2.455 4.25 1 97.81 59 VAL B C 1
ATOM 2571 O O . VAL B 1 59 ? 19.703 3.492 4.75 1 97.81 59 VAL B O 1
ATOM 2574 N N . ARG B 1 60 ? 18.188 2.436 3.617 1 98.12 60 ARG B N 1
ATOM 2575 C CA . ARG B 1 60 ? 17.203 3.516 3.688 1 98.12 60 ARG B CA 1
ATOM 2576 C C . ARG B 1 60 ? 15.781 2.973 3.576 1 98.12 60 ARG B C 1
ATOM 2578 O O . ARG B 1 60 ? 15.578 1.806 3.23 1 98.12 60 ARG B O 1
ATOM 2585 N N . ILE B 1 61 ? 14.828 3.791 3.951 1 98.69 61 ILE B N 1
ATOM 2586 C CA . ILE B 1 61 ? 13.414 3.42 3.945 1 98.69 61 ILE B CA 1
ATOM 2587 C C . ILE B 1 61 ? 12.906 3.357 2.508 1 98.69 61 ILE B C 1
ATOM 2589 O O . ILE B 1 61 ? 13.125 4.281 1.722 1 98.69 61 ILE B O 1
ATOM 2593 N N . GLY B 1 62 ? 12.234 2.203 2.154 1 98.81 62 GLY B N 1
ATOM 2594 C CA . GLY B 1 62 ? 11.656 2.055 0.828 1 98.81 62 GLY B CA 1
ATOM 2595 C C . GLY B 1 62 ? 10.141 2.021 0.837 1 98.81 62 GLY B C 1
ATOM 2596 O O . GLY B 1 62 ? 9.5 2.344 -0.167 1 98.81 62 GLY B O 1
ATOM 2597 N N . ARG B 1 63 ? 9.57 1.623 1.953 1 98.94 63 ARG B N 1
ATOM 2598 C CA . ARG B 1 63 ? 8.117 1.53 2.066 1 98.94 63 ARG B CA 1
ATOM 2599 C C . ARG B 1 63 ? 7.66 1.837 3.488 1 98.94 63 ARG B C 1
ATOM 2601 O O . ARG B 1 63 ? 8.273 1.377 4.457 1 98.94 63 ARG B O 1
ATOM 2608 N N . ILE B 1 64 ? 6.625 2.641 3.602 1 98.94 64 ILE B N 1
ATOM 2609 C CA . ILE B 1 64 ? 5.91 2.891 4.852 1 98.94 64 ILE B CA 1
ATOM 2610 C C . ILE B 1 64 ? 4.434 2.555 4.676 1 98.94 64 ILE B C 1
ATOM 2612 O O . ILE B 1 64 ? 3.748 3.152 3.844 1 98.94 64 ILE B O 1
ATOM 2616 N N . SER B 1 65 ? 3.973 1.579 5.406 1 98.88 65 SER B N 1
ATOM 2617 C CA . SER B 1 65 ? 2.576 1.155 5.406 1 98.88 65 SER B CA 1
ATOM 2618 C C . SER B 1 65 ? 1.884 1.531 6.711 1 98.88 65 SER B C 1
ATOM 2620 O O . SER B 1 65 ? 2.217 1 7.773 1 98.88 65 SER B O 1
ATOM 2622 N N . LEU B 1 66 ? 0.909 2.438 6.645 1 98.94 66 LEU B N 1
ATOM 2623 C CA . LEU B 1 66 ? 0.243 2.906 7.855 1 98.94 66 LEU B CA 1
ATOM 2624 C C . LEU B 1 66 ? -1.217 2.465 7.879 1 98.94 66 LEU B C 1
ATOM 2626 O O . LEU B 1 66 ? -1.906 2.535 6.859 1 98.94 66 LEU B O 1
ATOM 2630 N N . ASP B 1 67 ? -1.654 1.961 9.016 1 98.94 67 ASP B N 1
ATOM 2631 C CA . ASP B 1 67 ? -3.062 1.722 9.32 1 98.94 67 ASP B CA 1
ATOM 2632 C C . ASP B 1 67 ? -3.57 2.697 10.383 1 98.94 67 ASP B C 1
ATOM 2634 O O . ASP B 1 67 ? -2.938 2.875 11.422 1 98.94 67 ASP B O 1
ATOM 2638 N N . ILE B 1 68 ? -4.664 3.326 10.039 1 98.62 68 ILE B N 1
ATOM 2639 C CA . ILE B 1 68 ? -5.324 4.242 10.961 1 98.62 68 ILE B CA 1
ATOM 2640 C C . ILE B 1 68 ? -6.398 3.494 11.75 1 98.62 68 ILE B C 1
ATOM 2642 O O . ILE B 1 68 ? -7.449 3.154 11.211 1 98.62 68 ILE B O 1
ATOM 2646 N N . LEU B 1 69 ? -6.172 3.293 13.031 1 98 69 LEU B N 1
ATOM 2647 C CA . LEU B 1 69 ? -7.016 2.377 13.797 1 98 69 LEU B CA 1
ATOM 2648 C C . LEU B 1 69 ? -8.141 3.129 14.5 1 98 69 LEU B C 1
ATOM 2650 O O . LEU B 1 69 ? -9.117 2.521 14.945 1 98 69 LEU B O 1
ATOM 2654 N N . GLY B 1 70 ? -7.984 4.438 14.586 1 93.12 70 GLY B N 1
ATOM 2655 C CA . GLY B 1 70 ? -8.984 5.262 15.242 1 93.12 70 GLY B CA 1
ATOM 2656 C C . GLY B 1 70 ? -8.641 6.738 15.234 1 93.12 70 GLY B C 1
ATOM 2657 O O . GLY B 1 70 ? -7.719 7.164 14.539 1 93.12 70 GLY B O 1
ATOM 2658 N N . LEU B 1 71 ? -9.43 7.414 15.984 1 94.69 71 LEU B N 1
ATOM 2659 C CA . LEU B 1 71 ? -9.203 8.852 16.125 1 94.69 71 LEU B CA 1
ATOM 2660 C C . LEU B 1 71 ? -7.805 9.133 16.656 1 94.69 71 LEU B C 1
ATOM 2662 O O . LEU B 1 71 ? -7.344 8.477 17.594 1 94.69 71 LEU B O 1
ATOM 2666 N N . ILE B 1 72 ? -7.086 10.016 16.047 1 97.94 72 ILE B N 1
ATOM 2667 C CA . ILE B 1 72 ? -5.777 10.445 16.516 1 97.94 72 ILE B CA 1
ATOM 2668 C C . ILE B 1 72 ? -5.93 11.656 17.422 1 97.94 72 ILE B C 1
ATOM 2670 O O . ILE B 1 72 ? -5.895 12.797 16.969 1 97.94 72 ILE B O 1
ATOM 2674 N N . ALA B 1 73 ? -6.035 11.398 18.688 1 97.62 73 ALA B N 1
ATOM 2675 C CA . ALA B 1 73 ? -6.305 12.461 19.641 1 97.62 73 ALA B CA 1
ATOM 2676 C C . ALA B 1 73 ? -5.113 13.414 19.766 1 97.62 73 ALA B C 1
ATOM 2678 O O . ALA B 1 73 ? -3.961 12.977 19.75 1 97.62 73 ALA B O 1
ATOM 2679 N N . GLY B 1 74 ? -5.422 14.695 19.922 1 97.5 74 GLY B N 1
ATOM 2680 C CA . GLY B 1 74 ? -4.387 15.664 20.25 1 97.5 74 GLY B CA 1
ATOM 2681 C C . GLY B 1 74 ? -3.922 15.578 21.688 1 97.5 74 GLY B C 1
ATOM 2682 O O . GLY B 1 74 ? -4.418 14.758 22.453 1 97.5 74 GLY B O 1
ATOM 2683 N N . GLY B 1 75 ? -2.926 16.422 22 1 97.62 75 GLY B N 1
ATOM 2684 C CA . GLY B 1 75 ? -2.367 16.391 23.344 1 97.62 75 GLY B CA 1
ATOM 2685 C C . GLY B 1 75 ? -1.128 15.531 23.453 1 97.62 75 GLY B C 1
ATOM 2686 O O . GLY B 1 75 ? -0.312 15.477 22.531 1 97.62 75 GLY B O 1
ATOM 2687 N N . GLU B 1 76 ? -1.008 14.961 24.625 1 98.5 76 GLU B N 1
ATOM 2688 C CA . GLU B 1 76 ? 0.144 14.094 24.859 1 98.5 76 GLU B CA 1
ATOM 2689 C C . GLU B 1 76 ? -0.086 12.703 24.281 1 98.5 76 GLU B C 1
ATOM 2691 O O . GLU B 1 76 ? -1.188 12.164 24.375 1 98.5 76 GLU B O 1
ATOM 2696 N N . PHE B 1 77 ? 0.913 12.18 23.703 1 98.81 77 PHE B N 1
ATOM 2697 C CA . PHE B 1 77 ? 0.902 10.828 23.156 1 98.81 77 PHE B CA 1
ATOM 2698 C C . PHE B 1 77 ? 2.314 10.258 23.078 1 98.81 77 PHE B C 1
ATOM 2700 O O . PHE B 1 77 ? 3.279 10.938 23.453 1 98.81 77 PHE B O 1
ATOM 2707 N N . TYR B 1 78 ? 2.4 9.023 22.688 1 98.88 78 TYR B N 1
ATOM 2708 C CA . TYR B 1 78 ? 3.75 8.508 22.469 1 98.88 78 TYR B CA 1
ATOM 2709 C C . TYR B 1 78 ? 3.797 7.57 21.266 1 98.88 78 TYR B C 1
ATOM 2711 O O . TYR B 1 78 ? 2.758 7.098 20.812 1 98.88 78 TYR B O 1
ATOM 2719 N N . ILE B 1 79 ? 4.945 7.402 20.719 1 98.94 79 ILE B N 1
ATOM 2720 C CA . ILE B 1 79 ? 5.27 6.488 19.625 1 98.94 79 ILE B CA 1
ATOM 2721 C C . ILE B 1 79 ? 6.254 5.43 20.109 1 98.94 79 ILE B C 1
ATOM 2723 O O . ILE B 1 79 ? 7.305 5.762 20.672 1 98.94 79 ILE B O 1
ATOM 2727 N N . ARG B 1 80 ? 5.91 4.227 19.938 1 98.88 80 ARG B N 1
ATOM 2728 C CA . ARG B 1 80 ? 6.789 3.104 20.25 1 98.88 80 ARG B CA 1
ATOM 2729 C C . ARG B 1 80 ? 7.289 2.432 18.969 1 98.88 80 ARG B C 1
ATOM 2731 O O . ARG B 1 80 ? 6.492 2.012 18.125 1 98.88 80 ARG B O 1
ATOM 2738 N N . THR B 1 81 ? 8.57 2.336 18.812 1 98.94 81 THR B N 1
ATOM 2739 C CA . THR B 1 81 ? 9.18 1.797 17.609 1 98.94 81 THR B CA 1
ATOM 2740 C C . THR B 1 81 ? 10.078 0.61 17.922 1 98.94 81 THR B C 1
ATOM 2742 O O . THR B 1 81 ? 10.836 0.648 18.906 1 98.94 81 THR B O 1
ATOM 2745 N N . LYS B 1 82 ? 10.008 -0.428 17.188 1 98.88 82 LYS B N 1
ATOM 2746 C CA . LYS B 1 82 ? 10.812 -1.625 17.391 1 98.88 82 LYS B CA 1
ATOM 2747 C C . LYS B 1 82 ? 11.07 -2.35 16.078 1 98.88 82 LYS B C 1
ATOM 2749 O O . LYS B 1 82 ? 10.336 -2.166 15.102 1 98.88 82 LYS B O 1
ATOM 2754 N N . VAL B 1 83 ? 12.094 -3.146 16.047 1 98.5 83 VAL B N 1
ATOM 2755 C CA . VAL B 1 83 ? 12.336 -4.055 14.922 1 98.5 83 VAL B CA 1
ATOM 2756 C C . VAL B 1 83 ? 11.477 -5.305 15.078 1 98.5 83 VAL B C 1
ATOM 2758 O O . VAL B 1 83 ? 11.453 -5.922 16.141 1 98.5 83 VAL B O 1
ATOM 2761 N N . ILE B 1 84 ? 10.766 -5.641 14 1 98.12 84 ILE B N 1
ATOM 2762 C CA . ILE B 1 84 ? 9.93 -6.832 14.117 1 98.12 84 ILE B CA 1
ATOM 2763 C C . ILE B 1 84 ? 10.453 -7.926 13.188 1 98.12 84 ILE B C 1
ATOM 2765 O O . ILE B 1 84 ? 10.07 -9.094 13.32 1 98.12 84 ILE B O 1
ATOM 2769 N N . ARG B 1 85 ? 11.273 -7.664 12.297 1 97.94 85 ARG B N 1
ATOM 2770 C CA . ARG B 1 85 ? 12.039 -8.602 11.484 1 97.94 85 ARG B CA 1
ATOM 2771 C C . ARG B 1 85 ? 13.438 -8.07 11.203 1 97.94 85 ARG B C 1
ATOM 2773 O O . ARG B 1 85 ? 13.617 -7.199 10.344 1 97.94 85 ARG B O 1
ATOM 2780 N N . ALA B 1 86 ? 14.344 -8.664 11.82 1 96.75 86 ALA B N 1
ATOM 2781 C CA . ALA B 1 86 ? 15.719 -8.219 11.648 1 96.75 86 ALA B CA 1
ATOM 2782 C C . ALA B 1 86 ? 16.328 -8.789 10.367 1 96.75 86 ALA B C 1
ATOM 2784 O O . ALA B 1 86 ? 15.906 -9.852 9.898 1 96.75 86 ALA B O 1
ATOM 2785 N N . GLY B 1 87 ? 17.25 -8.117 9.797 1 96.06 87 GLY B N 1
ATOM 2786 C CA . GLY B 1 87 ? 18 -8.617 8.656 1 96.06 87 GLY B CA 1
ATOM 2787 C C . GLY B 1 87 ? 19.125 -7.676 8.219 1 96.06 87 GLY B C 1
ATOM 2788 O O . GLY B 1 87 ? 19.062 -6.473 8.477 1 96.06 87 GLY B O 1
ATOM 2789 N N . LYS B 1 88 ? 20.062 -8.289 7.5 1 95.31 88 LYS B N 1
ATOM 2790 C CA . LYS B 1 88 ? 21.219 -7.523 7.027 1 95.31 88 LYS B CA 1
ATOM 2791 C C . LYS B 1 88 ? 20.828 -6.629 5.852 1 95.31 88 LYS B C 1
ATOM 2793 O O . LYS B 1 88 ? 21.141 -5.434 5.848 1 95.31 88 LYS B O 1
ATOM 2798 N N . THR B 1 89 ? 20.078 -7.223 4.898 1 96.94 89 THR B N 1
ATOM 2799 C CA . THR B 1 89 ? 19.828 -6.48 3.67 1 96.94 89 THR B CA 1
ATOM 2800 C C . THR B 1 89 ? 18.453 -5.82 3.707 1 96.94 89 THR B C 1
ATOM 2802 O O . THR B 1 89 ? 18.203 -4.871 2.965 1 96.94 89 THR B O 1
ATOM 2805 N N . ILE B 1 90 ? 17.562 -6.41 4.469 1 98.06 90 ILE B N 1
ATOM 2806 C CA . ILE B 1 90 ? 16.234 -5.824 4.676 1 98.06 90 ILE B CA 1
ATOM 2807 C C . ILE B 1 90 ? 15.82 -6.004 6.133 1 98.06 90 ILE B C 1
ATOM 2809 O O . ILE B 1 90 ? 16.172 -6.996 6.77 1 98.06 90 ILE B O 1
ATOM 2813 N N . GLU B 1 91 ? 15.094 -5.078 6.625 1 98.25 91 GLU B N 1
ATOM 2814 C CA . GLU B 1 91 ? 14.5 -5.207 7.953 1 98.25 91 GLU B CA 1
ATOM 2815 C C . GLU B 1 91 ? 13.133 -4.547 8.008 1 98.25 91 GLU B C 1
ATOM 2817 O O . GLU B 1 91 ? 12.844 -3.621 7.246 1 98.25 91 GLU B O 1
ATOM 2822 N N . LEU B 1 92 ? 12.297 -5.105 8.82 1 98.81 92 LEU B N 1
ATOM 2823 C CA . LEU B 1 92 ? 10.953 -4.574 9.023 1 98.81 92 LEU B CA 1
ATOM 2824 C C . LEU B 1 92 ? 10.82 -3.957 10.414 1 98.81 92 LEU B C 1
ATOM 2826 O O . LEU B 1 92 ? 11.148 -4.598 11.414 1 98.81 92 LEU B O 1
ATOM 2830 N N . ILE B 1 93 ? 10.406 -2.688 10.438 1 98.81 93 ILE B N 1
ATOM 2831 C CA . ILE B 1 93 ? 10.242 -1.921 11.672 1 98.81 93 ILE B CA 1
ATOM 2832 C C . ILE B 1 93 ? 8.766 -1.619 11.898 1 98.81 93 ILE B C 1
ATOM 2834 O O . ILE B 1 93 ? 8.016 -1.384 10.945 1 98.81 93 ILE B O 1
ATOM 2838 N N . GLU B 1 94 ? 8.367 -1.627 13.125 1 98.88 94 GLU B N 1
ATOM 2839 C CA . GLU B 1 94 ? 7 -1.253 13.484 1 98.88 94 GLU B CA 1
ATOM 2840 C C . GLU B 1 94 ? 6.984 -0.048 14.422 1 98.88 94 GLU B C 1
ATOM 2842 O O . GLU B 1 94 ? 7.777 0.022 15.367 1 98.88 94 GLU B O 1
ATOM 2847 N N . SER B 1 95 ? 6.184 0.932 14.133 1 98.94 95 SER B N 1
ATOM 2848 C CA . SER B 1 95 ? 5.883 2.062 15 1 98.94 95 SER B CA 1
ATOM 2849 C C . SER B 1 95 ? 4.41 2.09 15.383 1 98.94 95 SER B C 1
ATOM 2851 O O . SER B 1 95 ? 3.535 1.982 14.523 1 98.94 95 SER B O 1
ATOM 2853 N N . GLU B 1 96 ? 4.141 2.189 16.672 1 98.88 96 GLU B N 1
ATOM 2854 C CA . GLU B 1 96 ? 2.791 2.375 17.188 1 98.88 96 GLU B CA 1
ATOM 2855 C C . GLU B 1 96 ? 2.627 3.756 17.828 1 98.88 96 GLU B C 1
ATOM 2857 O O . GLU B 1 96 ? 3.373 4.117 18.734 1 98.88 96 GLU B O 1
ATOM 2862 N N . MET B 1 97 ? 1.734 4.523 17.266 1 98.94 97 MET B N 1
ATOM 2863 C CA . MET B 1 97 ? 1.333 5.766 17.922 1 98.94 97 MET B CA 1
ATOM 2864 C C . MET B 1 97 ? 0.162 5.531 18.875 1 98.94 97 MET B C 1
ATOM 2866 O O . MET B 1 97 ? -0.892 5.047 18.453 1 98.94 97 MET B O 1
ATOM 2870 N N . VAL B 1 98 ? 0.339 5.875 20.125 1 98.88 98 VAL B N 1
ATOM 2871 C CA . VAL B 1 98 ? -0.669 5.629 21.141 1 98.88 98 VAL B CA 1
ATOM 2872 C C . VAL B 1 98 ? -1.208 6.961 21.672 1 98.88 98 VAL B C 1
ATOM 2874 O O . VAL B 1 98 ? -0.452 7.781 22.188 1 98.88 98 VAL B O 1
ATOM 2877 N N . THR B 1 99 ? -2.447 7.188 21.453 1 98.44 99 THR B N 1
ATOM 2878 C CA . THR B 1 99 ? -3.148 8.359 21.953 1 98.44 99 THR B CA 1
ATOM 2879 C C . THR B 1 99 ? -4.246 7.961 22.938 1 98.44 99 THR B C 1
ATOM 2881 O O . THR B 1 99 ? -5.008 7.027 22.672 1 98.44 99 THR B O 1
ATOM 2884 N N . GLN B 1 100 ? -4.285 8.617 24.094 1 97.56 100 GLN B N 1
ATOM 2885 C CA . GLN B 1 100 ? -5.281 8.359 25.141 1 97.56 100 GLN B CA 1
ATOM 2886 C C . GLN B 1 100 ? -5.355 6.867 25.469 1 97.56 100 GLN B C 1
ATOM 2888 O O . GLN B 1 100 ? -6.449 6.312 25.594 1 97.56 100 GLN B O 1
ATOM 2893 N N . GLY B 1 101 ? -4.25 6.246 25.406 1 97.12 101 GLY B N 1
ATOM 2894 C CA . GLY B 1 101 ? -4.129 4.879 25.891 1 97.12 101 GLY B CA 1
ATOM 2895 C C . GLY B 1 101 ? -4.477 3.844 24.844 1 97.12 101 GLY B C 1
ATOM 2896 O O . GLY B 1 101 ? -4.461 2.641 25.109 1 97.12 101 GLY B O 1
ATOM 2897 N N . LYS B 1 102 ? -4.723 4.281 23.656 1 97.62 102 LYS B N 1
ATOM 2898 C CA . LYS B 1 102 ? -5.082 3.369 22.578 1 97.62 102 LYS B CA 1
ATOM 2899 C C . LYS B 1 102 ? -4.164 3.557 21.375 1 97.62 102 LYS B C 1
ATOM 2901 O O . LYS B 1 102 ? -3.766 4.68 21.062 1 97.62 102 LYS B O 1
ATOM 2906 N N . ILE B 1 103 ? -3.879 2.465 20.734 1 98.62 103 ILE B N 1
ATOM 2907 C CA . ILE B 1 103 ? -3.121 2.576 19.484 1 98.62 103 ILE B CA 1
ATOM 2908 C C . ILE B 1 103 ? -3.984 3.23 18.406 1 98.62 103 ILE B C 1
ATOM 2910 O O . ILE B 1 103 ? -5.043 2.707 18.062 1 98.62 103 ILE B O 1
ATOM 2914 N N . SER B 1 104 ? -3.527 4.359 17.875 1 98.5 104 SER B N 1
ATOM 2915 C CA . SER B 1 104 ? -4.273 5.086 16.859 1 98.5 104 SER B CA 1
ATOM 2916 C C . SER B 1 104 ? -3.719 4.805 15.461 1 98.5 104 SER B C 1
ATOM 2918 O O . SER B 1 104 ? -4.461 4.824 14.477 1 98.5 104 SER B O 1
ATOM 2920 N N . ILE B 1 105 ? -2.393 4.613 15.383 1 98.88 105 ILE B N 1
ATOM 2921 C CA . ILE B 1 105 ? -1.729 4.336 14.117 1 98.88 105 ILE B CA 1
ATOM 2922 C C . ILE B 1 105 ? -0.697 3.227 14.305 1 98.88 105 ILE B C 1
ATOM 2924 O O . ILE B 1 105 ? 0.03 3.211 15.305 1 98.88 105 ILE B O 1
ATOM 2928 N N . VAL B 1 106 ? -0.643 2.338 13.383 1 98.94 106 VAL B N 1
ATOM 2929 C CA . VAL B 1 106 ? 0.472 1.403 13.273 1 98.94 106 VAL B CA 1
ATOM 2930 C C . VAL B 1 106 ? 1.174 1.593 11.93 1 98.94 106 VAL B C 1
ATOM 2932 O O . VAL B 1 106 ? 0.522 1.635 10.883 1 98.94 106 VAL B O 1
ATOM 2935 N N . ALA B 1 107 ? 2.451 1.759 11.984 1 98.88 107 ALA B N 1
ATOM 2936 C CA . ALA B 1 107 ? 3.264 1.854 10.773 1 98.88 107 ALA B CA 1
ATOM 2937 C C . ALA B 1 107 ? 4.234 0.682 10.672 1 98.88 107 ALA B C 1
ATOM 2939 O O . ALA B 1 107 ? 4.941 0.367 11.633 1 98.88 107 ALA B O 1
ATOM 2940 N N . ARG B 1 108 ? 4.23 0.009 9.594 1 98.88 108 ARG B N 1
ATOM 2941 C CA . ARG B 1 108 ? 5.246 -0.977 9.234 1 98.88 108 ARG B CA 1
ATOM 2942 C C . ARG B 1 108 ? 6.141 -0.462 8.109 1 98.88 108 ARG B C 1
ATOM 2944 O O . ARG B 1 108 ? 5.648 -0.075 7.047 1 98.88 108 ARG B O 1
ATOM 2951 N N . THR B 1 109 ? 7.398 -0.475 8.383 1 98.88 109 THR B N 1
ATOM 2952 C CA . THR B 1 109 ? 8.352 0.197 7.504 1 98.88 109 THR B CA 1
ATOM 2953 C C . THR B 1 109 ? 9.453 -0.76 7.074 1 98.88 109 THR B C 1
ATOM 2955 O O . THR B 1 109 ? 10.133 -1.353 7.914 1 98.88 109 THR B O 1
ATOM 2958 N N . TRP B 1 110 ? 9.641 -0.915 5.777 1 98.88 110 TRP B N 1
ATOM 2959 C CA . TRP B 1 110 ? 10.781 -1.66 5.254 1 98.88 110 TRP B CA 1
ATOM 2960 C C . TRP B 1 110 ? 11.992 -0.75 5.078 1 98.88 110 TRP B C 1
ATOM 2962 O O . TRP B 1 110 ? 11.922 0.247 4.352 1 98.88 110 TRP B O 1
ATOM 2972 N N . ARG B 1 111 ? 13.008 -1.027 5.73 1 98.69 111 ARG B N 1
ATOM 2973 C CA . ARG B 1 111 ? 14.328 -0.453 5.5 1 98.69 111 ARG B CA 1
ATOM 2974 C C . ARG B 1 111 ? 15.203 -1.395 4.676 1 98.69 111 ARG B C 1
ATOM 2976 O O . ARG B 1 111 ? 15.305 -2.582 4.984 1 98.69 111 ARG B O 1
ATOM 2983 N N . MET B 1 112 ? 15.828 -0.883 3.654 1 98.56 112 MET B N 1
ATOM 2984 C CA . MET B 1 112 ? 16.406 -1.702 2.594 1 98.56 112 MET B CA 1
ATOM 2985 C C . MET B 1 112 ? 17.844 -1.279 2.307 1 98.56 112 MET B C 1
ATOM 2987 O O . MET B 1 112 ? 18.141 -0.086 2.205 1 98.56 112 MET B O 1
ATOM 2991 N N . MET B 1 113 ? 18.688 -2.238 2.127 1 98.25 113 MET B N 1
ATOM 2992 C CA . MET B 1 113 ? 20.078 -1.969 1.769 1 98.25 113 MET B CA 1
ATOM 2993 C C . MET B 1 113 ? 20.156 -1.261 0.42 1 98.25 113 MET B C 1
ATOM 2995 O O . MET B 1 113 ? 19.453 -1.618 -0.52 1 98.25 113 MET B O 1
ATOM 2999 N N . THR B 1 114 ? 21.016 -0.28 0.35 1 98 114 THR B N 1
ATOM 3000 C CA . THR B 1 114 ? 21.188 0.446 -0.902 1 98 114 THR B CA 1
ATOM 3001 C C . THR B 1 114 ? 22.328 -0.166 -1.719 1 98 114 THR B C 1
ATOM 3003 O O . THR B 1 114 ? 23.156 -0.9 -1.183 1 98 114 THR B O 1
ATOM 3006 N N . SER B 1 115 ? 22.25 0.005 -2.938 1 96.5 115 SER B N 1
ATOM 3007 C CA . SER B 1 115 ? 23.281 -0.346 -3.895 1 96.5 115 SER B CA 1
ATOM 3008 C C . SER B 1 115 ? 23.281 0.604 -5.09 1 96.5 115 SER B C 1
ATOM 3010 O O . SER B 1 115 ? 22.297 1.307 -5.328 1 96.5 115 SER B O 1
ATOM 3012 N N . ASN B 1 116 ? 24.438 0.63 -5.758 1 97.75 116 ASN B N 1
ATOM 3013 C CA . ASN B 1 116 ? 24.5 1.464 -6.953 1 97.75 116 ASN B CA 1
ATOM 3014 C C . ASN B 1 116 ? 23.859 0.774 -8.148 1 97.75 116 ASN B C 1
ATOM 3016 O O . ASN B 1 116 ? 24.5 -0.029 -8.836 1 97.75 116 ASN B O 1
ATOM 3020 N N . SER B 1 117 ? 22.594 1.146 -8.469 1 98.06 117 SER B N 1
ATOM 3021 C CA . SER B 1 117 ? 21.859 0.53 -9.578 1 98.06 117 SER B CA 1
ATOM 3022 C C . SER B 1 117 ? 21.719 1.497 -10.742 1 98.06 117 SER B C 1
ATOM 3024 O O . SER B 1 117 ? 20.781 1.388 -11.531 1 98.06 117 SER B O 1
ATOM 3026 N N . GLN B 1 118 ? 22.516 2.438 -10.898 1 97.75 118 GLN B N 1
ATOM 3027 C CA . GLN B 1 118 ? 22.438 3.459 -11.938 1 97.75 118 GLN B CA 1
ATOM 3028 C C . GLN B 1 118 ? 22.438 2.83 -13.328 1 97.75 118 GLN B C 1
ATOM 3030 O O . GLN B 1 118 ? 21.75 3.322 -14.234 1 97.75 118 GLN B O 1
ATOM 3035 N N . SER B 1 119 ? 23.141 1.745 -13.516 1 96.25 119 SER B N 1
ATOM 3036 C CA . SER B 1 119 ? 23.312 1.133 -14.828 1 96.25 119 SER B CA 1
ATOM 3037 C C . SER B 1 119 ? 21.984 0.563 -15.352 1 96.25 119 SER B C 1
ATOM 3039 O O . SER B 1 119 ? 21.812 0.391 -16.562 1 96.25 119 SER B O 1
ATOM 3041 N N . VAL B 1 120 ? 21.016 0.288 -14.469 1 97.06 120 VAL B N 1
ATOM 3042 C CA . VAL B 1 120 ? 19.766 -0.326 -14.906 1 97.06 120 VAL B CA 1
ATOM 3043 C C . VAL B 1 120 ? 18.594 0.593 -14.578 1 97.06 120 VAL B C 1
ATOM 3045 O O . VAL B 1 120 ? 17.438 0.228 -14.781 1 97.06 120 VAL B O 1
ATOM 3048 N N . ALA B 1 121 ? 18.891 1.773 -14.086 1 98.25 121 ALA B N 1
ATOM 3049 C CA . ALA B 1 121 ? 17.859 2.695 -13.617 1 98.25 121 ALA B CA 1
ATOM 3050 C C . ALA B 1 121 ? 16.938 3.109 -14.766 1 98.25 121 ALA B C 1
ATOM 3052 O O . ALA B 1 121 ? 17.375 3.215 -15.914 1 98.25 121 ALA B O 1
ATOM 3053 N N . GLY B 1 122 ? 15.664 3.295 -14.477 1 98.25 122 GLY B N 1
ATOM 3054 C CA . GLY B 1 122 ? 14.664 3.775 -15.414 1 98.25 122 GLY B CA 1
ATOM 3055 C C . GLY B 1 122 ? 13.305 3.984 -14.781 1 98.25 122 GLY B C 1
ATOM 3056 O O . GLY B 1 122 ? 12.828 3.137 -14.023 1 98.25 122 GLY B O 1
ATOM 3057 N N . LEU B 1 123 ? 12.695 5.102 -15.102 1 98.38 123 LEU B N 1
ATOM 3058 C CA . LEU B 1 123 ? 11.398 5.449 -14.539 1 98.38 123 LEU B CA 1
ATOM 3059 C C . LEU B 1 123 ? 10.328 5.48 -15.625 1 98.38 123 LEU B C 1
ATOM 3061 O O . LEU B 1 123 ? 10.625 5.785 -16.781 1 98.38 123 LEU B O 1
ATOM 3065 N N . GLU B 1 124 ? 9.125 5.129 -15.25 1 98.62 124 GLU B N 1
ATOM 3066 C CA . GLU B 1 124 ? 7.949 5.277 -16.094 1 98.62 124 GLU B CA 1
ATOM 3067 C C . GLU B 1 124 ? 7.148 6.52 -15.719 1 98.62 124 GLU B C 1
ATOM 3069 O O . GLU B 1 124 ? 6.516 7.141 -16.578 1 98.62 124 GLU B O 1
ATOM 3074 N N . ASP B 1 125 ? 7.078 6.852 -14.398 1 98.5 125 ASP B N 1
ATOM 3075 C CA . ASP B 1 125 ? 6.445 8.094 -13.961 1 98.5 125 ASP B CA 1
ATOM 3076 C C . ASP B 1 125 ? 7.141 9.305 -14.57 1 98.5 125 ASP B C 1
ATOM 3078 O O . ASP B 1 125 ? 8.375 9.391 -14.57 1 98.5 125 ASP B O 1
ATOM 3082 N N . GLN B 1 126 ? 6.352 10.219 -15.055 1 97.75 126 GLN B N 1
ATOM 3083 C CA . GLN B 1 126 ? 6.891 11.398 -15.719 1 97.75 126 GLN B CA 1
ATOM 3084 C C . GLN B 1 126 ? 6.945 12.586 -14.766 1 97.75 126 GLN B C 1
ATOM 3086 O O . GLN B 1 126 ? 6.137 12.68 -13.836 1 97.75 126 GLN B O 1
ATOM 3091 N N . SER B 1 127 ? 7.828 13.445 -15.008 1 96.88 127 SER B N 1
ATOM 3092 C CA . SER B 1 127 ? 7.906 14.68 -14.234 1 96.88 127 SER B CA 1
ATOM 3093 C C . SER B 1 127 ? 6.727 15.602 -14.547 1 96.88 127 SER B C 1
ATOM 3095 O O . SER B 1 127 ? 6.207 15.602 -15.664 1 96.88 127 SER B O 1
ATOM 3097 N N . ILE B 1 128 ? 6.027 16.469 -13.648 1 94.88 128 ILE B N 1
ATOM 3098 C CA . ILE B 1 128 ? 4.848 17.297 -13.805 1 94.88 128 ILE B CA 1
ATOM 3099 C C . ILE B 1 128 ? 5.246 18.781 -13.719 1 94.88 128 ILE B C 1
ATOM 3101 O O . ILE B 1 128 ? 4.383 19.656 -13.672 1 94.88 128 ILE B O 1
ATOM 3105 N N . GLY B 1 129 ? 6.418 19.25 -13.648 1 91.5 129 GLY B N 1
ATOM 3106 C CA . GLY B 1 129 ? 6.902 20.609 -13.5 1 91.5 129 GLY B CA 1
ATOM 3107 C C . GLY B 1 129 ? 7.227 20.984 -12.062 1 91.5 129 GLY B C 1
ATOM 3108 O O . GLY B 1 129 ? 7.262 20.109 -11.188 1 91.5 129 GLY B O 1
ATOM 3109 N N . THR B 1 130 ? 7.508 22.312 -11.828 1 95 130 THR B N 1
ATOM 3110 C CA . THR B 1 130 ? 7.891 22.812 -10.516 1 95 130 THR B CA 1
ATOM 3111 C C . THR B 1 130 ? 6.883 23.844 -10.016 1 95 130 THR B C 1
ATOM 3113 O O . THR B 1 130 ? 6.113 24.391 -10.805 1 95 130 THR B O 1
ATOM 3116 N N . PRO B 1 131 ? 6.793 24.047 -8.727 1 97.31 131 PRO B N 1
ATOM 3117 C CA . PRO B 1 131 ? 5.715 24.844 -8.148 1 97.31 131 PRO B CA 1
ATOM 3118 C C . PRO B 1 131 ? 5.965 26.344 -8.281 1 97.31 131 PRO B C 1
ATOM 3120 O O . PRO B 1 131 ? 5.043 27.156 -8.117 1 97.31 131 PRO B O 1
ATOM 3123 N N . GLU B 1 132 ? 7.109 26.875 -8.531 1 93.69 132 GLU B N 1
ATOM 3124 C CA . GLU B 1 132 ? 7.508 28.266 -8.375 1 93.69 132 GLU B CA 1
ATOM 3125 C C . GLU B 1 132 ? 6.582 29.203 -9.156 1 93.69 132 GLU B C 1
ATOM 3127 O O . GLU B 1 132 ? 6.238 30.281 -8.68 1 93.69 132 GLU B O 1
ATOM 3132 N N . GLN B 1 133 ? 6.145 28.875 -10.289 1 93.12 133 GLN B N 1
ATOM 3133 C CA . GLN B 1 133 ? 5.355 29.781 -11.109 1 93.12 133 GLN B CA 1
ATOM 3134 C C . GLN B 1 133 ? 3.871 29.438 -11.047 1 93.12 133 GLN B C 1
ATOM 3136 O O . GLN B 1 133 ? 3.055 30.047 -11.742 1 93.12 133 GLN B O 1
ATOM 3141 N N . LEU B 1 134 ? 3.512 28.531 -10.203 1 96.94 134 LEU B N 1
ATOM 3142 C CA . LEU B 1 134 ? 2.107 28.156 -10.086 1 96.94 134 LEU B CA 1
ATOM 3143 C C . LEU B 1 134 ? 1.376 29.078 -9.117 1 96.94 134 LEU B C 1
ATOM 3145 O O . LEU B 1 134 ? 1.956 29.531 -8.125 1 96.94 134 LEU B O 1
ATOM 3149 N N . PRO B 1 135 ? 0.161 29.344 -9.406 1 96.88 135 PRO B N 1
ATOM 3150 C CA . PRO B 1 135 ? -0.614 30.172 -8.477 1 96.88 135 PRO B CA 1
ATOM 3151 C C . PRO B 1 135 ? -0.901 29.453 -7.156 1 96.88 135 PRO B C 1
ATOM 3153 O O . PRO B 1 135 ? -1.016 28.219 -7.125 1 96.88 135 PRO B O 1
ATOM 3156 N N . ILE B 1 136 ? -1.072 30.234 -6.117 1 96.88 136 ILE B N 1
ATOM 3157 C CA . ILE B 1 136 ? -1.484 29.719 -4.82 1 96.88 136 ILE B CA 1
ATOM 3158 C C . ILE B 1 136 ? -2.932 29.234 -4.891 1 96.88 136 ILE B C 1
ATOM 3160 O O . ILE B 1 136 ? -3.783 29.891 -5.484 1 96.88 136 ILE B O 1
ATOM 3164 N N . TRP B 1 137 ? -3.188 28.062 -4.379 1 95.94 137 TRP B N 1
ATOM 3165 C CA . TRP B 1 137 ? -4.539 27.531 -4.289 1 95.94 137 TRP B CA 1
ATOM 3166 C C . TRP B 1 137 ? -5.141 27.781 -2.912 1 95.94 137 TRP B C 1
ATOM 3168 O O . TRP B 1 137 ? -5.027 26.953 -2.012 1 95.94 137 TRP B O 1
ATOM 3178 N N . HIS B 1 138 ? -5.938 28.766 -2.758 1 92.56 138 HIS B N 1
ATOM 3179 C CA . HIS B 1 138 ? -6.48 29.188 -1.474 1 92.56 138 HIS B CA 1
ATOM 3180 C C . HIS B 1 138 ? -7.641 28.297 -1.042 1 92.56 138 HIS B C 1
ATOM 3182 O O . HIS B 1 138 ? -7.965 28.234 0.145 1 92.56 138 HIS B O 1
ATOM 3188 N N . GLU B 1 139 ? -8.18 27.578 -1.979 1 88.5 139 GLU B N 1
ATOM 3189 C CA . GLU B 1 139 ? -9.383 26.797 -1.705 1 88.5 139 GLU B CA 1
ATOM 3190 C C . GLU B 1 139 ? -9.062 25.594 -0.834 1 88.5 139 GLU B C 1
ATOM 3192 O O . GLU B 1 139 ? -9.977 24.938 -0.32 1 88.5 139 GLU B O 1
ATOM 3197 N N . ILE B 1 140 ? -7.82 25.344 -0.635 1 88.25 140 ILE B N 1
ATOM 3198 C CA . ILE B 1 140 ? -7.461 24.25 0.266 1 88.25 140 ILE B CA 1
ATOM 3199 C C . ILE B 1 140 ? -7.98 24.547 1.671 1 88.25 140 ILE B C 1
ATOM 3201 O O . ILE B 1 140 ? -8.195 23.625 2.467 1 88.25 140 ILE B O 1
ATOM 3205 N N . ARG B 1 141 ? -8.227 25.828 1.955 1 85.88 141 ARG B N 1
ATOM 3206 C CA . ARG B 1 141 ? -8.664 26.25 3.275 1 85.88 141 ARG B CA 1
ATOM 3207 C C . ARG B 1 141 ? -10.148 25.953 3.48 1 85.88 141 ARG B C 1
ATOM 3209 O O . ARG B 1 141 ? -10.719 26.297 4.523 1 85.88 141 ARG B O 1
ATOM 3216 N N . GLN B 1 142 ? -10.727 25.359 2.547 1 81.44 142 GLN B N 1
ATOM 3217 C CA . GLN B 1 142 ? -12.07 24.844 2.756 1 81.44 142 GLN B CA 1
ATOM 3218 C C . GLN B 1 142 ? -12.086 23.797 3.869 1 81.44 142 GLN B C 1
ATOM 3220 O O . GLN B 1 142 ? -13.125 23.547 4.48 1 81.44 142 GLN B O 1
ATOM 3225 N N . TRP B 1 143 ? -11.039 23.156 4.039 1 82.19 143 TRP B N 1
ATOM 3226 C CA . TRP B 1 143 ? -10.852 22.219 5.152 1 82.19 143 TRP B CA 1
ATOM 3227 C C . TRP B 1 143 ? -10.391 22.969 6.402 1 82.19 143 TRP B C 1
ATOM 3229 O O . TRP B 1 143 ? -9.5 23.812 6.332 1 82.19 143 TRP B O 1
ATOM 3239 N N . PRO B 1 144 ? -10.953 22.688 7.523 1 85 144 PRO B N 1
ATOM 3240 C CA . PRO B 1 144 ? -10.508 23.344 8.758 1 85 144 PRO B CA 1
ATOM 3241 C C . PRO B 1 144 ? -9.297 22.641 9.383 1 85 144 PRO B C 1
ATOM 3243 O O . PRO B 1 144 ? -8.797 21.656 8.844 1 85 144 PRO B O 1
ATOM 3246 N N . GLY B 1 145 ? -8.766 23.312 10.531 1 91.12 145 GLY B N 1
ATOM 3247 C CA . GLY B 1 145 ? -7.723 22.688 11.328 1 91.12 145 GLY B CA 1
ATOM 3248 C C . GLY B 1 145 ? -6.379 23.375 11.203 1 91.12 145 GLY B C 1
ATOM 3249 O O . GLY B 1 145 ? -6.09 24 10.18 1 91.12 145 GLY B O 1
ATOM 3250 N N . GLY B 1 146 ? -5.668 23.188 12.227 1 94.25 146 GLY B N 1
ATOM 3251 C CA . GLY B 1 146 ? -4.352 23.812 12.305 1 94.25 146 GLY B CA 1
ATOM 3252 C C . GLY B 1 146 ? -3.412 23.344 11.203 1 94.25 146 GLY B C 1
ATOM 3253 O O . GLY B 1 146 ? -2.621 24.141 10.688 1 94.25 146 GLY B O 1
ATOM 3254 N N . TYR B 1 147 ? -3.463 22.078 10.82 1 97.25 147 TYR B N 1
ATOM 3255 C CA . TYR B 1 147 ? -2.574 21.562 9.789 1 97.25 147 TYR B CA 1
ATOM 3256 C C . TYR B 1 147 ? -2.832 22.25 8.453 1 97.25 147 TYR B C 1
ATOM 3258 O O . TYR B 1 147 ? -1.901 22.734 7.809 1 97.25 147 TYR B O 1
ATOM 3266 N N . ILE B 1 148 ? -4.066 22.281 8.039 1 95.19 148 ILE B N 1
ATOM 3267 C CA . ILE B 1 148 ? -4.414 22.875 6.754 1 95.19 148 ILE B CA 1
ATOM 3268 C C . ILE B 1 148 ? -4.004 24.344 6.738 1 95.19 148 ILE B C 1
ATOM 3270 O O . ILE B 1 148 ? -3.508 24.844 5.727 1 95.19 148 ILE B O 1
ATOM 3274 N N . HIS B 1 149 ? -4.148 24.984 7.875 1 94.44 149 HIS B N 1
ATOM 3275 C CA . HIS B 1 149 ? -3.777 26.391 7.973 1 94.44 149 HIS B CA 1
ATOM 3276 C C . HIS B 1 149 ? -2.273 26.578 7.797 1 94.44 149 HIS B C 1
ATOM 3278 O O . HIS B 1 149 ? -1.82 27.656 7.391 1 94.44 149 HIS B O 1
ATOM 3284 N N . SER B 1 150 ? -1.543 25.562 8.047 1 96.25 150 SER B N 1
ATOM 3285 C CA . SER B 1 150 ? -0.089 25.688 8.047 1 96.25 150 SER B CA 1
ATOM 3286 C C . SER B 1 150 ? 0.484 25.484 6.648 1 96.25 150 SER B C 1
ATOM 3288 O O . SER B 1 150 ? 1.643 25.812 6.391 1 96.25 150 SER B O 1
ATOM 3290 N N . ILE B 1 151 ? -0.258 24.922 5.703 1 96.62 151 ILE B N 1
ATOM 3291 C CA . ILE B 1 151 ? 0.352 24.516 4.441 1 96.62 151 ILE B CA 1
ATOM 3292 C C . ILE B 1 151 ? 0.092 25.562 3.373 1 96.62 151 ILE B C 1
ATOM 3294 O O . ILE B 1 151 ? -0.913 26.281 3.428 1 96.62 151 ILE B O 1
ATOM 3298 N N . GLU B 1 152 ? 1.056 25.75 2.504 1 97.38 152 GLU B N 1
ATOM 3299 C CA . GLU B 1 152 ? 0.875 26.438 1.224 1 97.38 152 GLU B CA 1
ATOM 3300 C C . GLU B 1 152 ? 0.628 25.422 0.1 1 97.38 152 GLU B C 1
ATOM 3302 O O . GLU B 1 152 ? 1.344 24.438 -0.019 1 97.38 152 GLU B O 1
ATOM 3307 N N . ALA B 1 153 ? -0.396 25.672 -0.669 1 98 153 ALA B N 1
ATOM 3308 C CA . ALA B 1 153 ? -0.732 24.828 -1.811 1 98 153 ALA B CA 1
ATOM 3309 C C . ALA B 1 153 ? -0.718 25.625 -3.109 1 98 153 ALA B C 1
ATOM 3311 O O . ALA B 1 153 ? -1.176 26.766 -3.146 1 98 153 ALA B O 1
ATOM 3312 N N . ARG B 1 154 ? -0.179 25.031 -4.168 1 98.38 154 ARG B N 1
ATOM 3313 C CA . ARG B 1 154 ? -0.142 25.641 -5.492 1 98.38 154 ARG B CA 1
ATOM 3314 C C . ARG B 1 154 ? -0.609 24.672 -6.562 1 98.38 154 ARG B C 1
ATOM 3316 O O . ARG B 1 154 ? -0.296 23.484 -6.504 1 98.38 154 ARG B O 1
ATOM 3323 N N . THR B 1 155 ? -1.404 25.125 -7.477 1 97.56 155 THR B N 1
ATOM 3324 C CA . THR B 1 155 ? -1.88 24.266 -8.547 1 97.56 155 THR B CA 1
ATOM 3325 C C . THR B 1 155 ? -2.354 25.094 -9.742 1 97.56 155 THR B C 1
ATOM 3327 O O . THR B 1 155 ? -2.73 26.25 -9.586 1 97.56 155 THR B O 1
ATOM 3330 N N . GLU B 1 156 ? -2.252 24.531 -10.938 1 93.06 156 GLU B N 1
ATOM 3331 C CA . GLU B 1 156 ? -2.889 25.109 -12.125 1 93.06 156 GLU B CA 1
ATOM 3332 C C . GLU B 1 156 ? -3.713 24.062 -12.867 1 93.06 156 GLU B C 1
ATOM 3334 O O . GLU B 1 156 ? -4.34 24.359 -13.883 1 93.06 156 GLU B O 1
ATOM 3339 N N . GLN B 1 157 ? -3.648 22.859 -12.43 1 92.88 157 GLN B N 1
ATOM 3340 C CA . GLN B 1 157 ? -4.352 21.75 -13.07 1 92.88 157 GLN B CA 1
ATOM 3341 C C . GLN B 1 157 ? -5.066 20.891 -12.039 1 92.88 157 GLN B C 1
ATOM 3343 O O . GLN B 1 157 ? -4.461 20 -11.43 1 92.88 157 GLN B O 1
ATOM 3348 N N . ARG B 1 158 ? -6.305 21.078 -11.875 1 94.88 158 ARG B N 1
ATOM 3349 C CA . ARG B 1 158 ? -7.109 20.328 -10.922 1 94.88 158 ARG B CA 1
ATOM 3350 C C . ARG B 1 158 ? -8.562 20.234 -11.367 1 94.88 158 ARG B C 1
ATOM 3352 O O . ARG B 1 158 ? -9.102 21.203 -11.922 1 94.88 158 ARG B O 1
ATOM 3359 N N . ARG B 1 159 ? -9.18 19.203 -11.242 1 96.38 159 ARG B N 1
ATOM 3360 C CA . ARG B 1 159 ? -10.602 18.938 -11.406 1 96.38 159 ARG B CA 1
ATOM 3361 C C . ARG B 1 159 ? -11.094 17.906 -10.398 1 96.38 159 ARG B C 1
ATOM 3363 O O . ARG B 1 159 ? -10.289 17.297 -9.688 1 96.38 159 ARG B O 1
ATOM 3370 N N . GLN B 1 160 ? -12.383 17.797 -10.305 1 96.06 160 GLN B N 1
ATOM 3371 C CA . GLN B 1 160 ? -12.922 16.719 -9.469 1 96.06 160 GLN B CA 1
ATOM 3372 C C . GLN B 1 160 ? -12.391 15.367 -9.914 1 96.06 160 GLN B C 1
ATOM 3374 O O . GLN B 1 160 ? -12.539 14.984 -11.078 1 96.06 160 GLN B O 1
ATOM 3379 N N . GLY B 1 161 ? -11.703 14.742 -9 1 98.19 161 GLY B N 1
ATOM 3380 C CA . GLY B 1 161 ? -11.258 13.375 -9.25 1 98.19 161 GLY B CA 1
ATOM 3381 C C . GLY B 1 161 ? -9.805 13.297 -9.68 1 98.19 161 GLY B C 1
ATOM 3382 O O . GLY B 1 161 ? -9.203 12.227 -9.641 1 98.19 161 GLY B O 1
ATOM 3383 N N . ALA B 1 162 ? -9.281 14.461 -10.133 1 98.69 162 ALA B N 1
ATOM 3384 C CA . ALA B 1 162 ? -7.91 14.352 -10.633 1 98.69 162 ALA B CA 1
ATOM 3385 C C . ALA B 1 162 ? -7.227 15.719 -10.648 1 98.69 162 ALA B C 1
ATOM 3387 O O . ALA B 1 162 ? -7.871 16.734 -10.898 1 98.69 162 ALA B O 1
ATOM 3388 N N . GLY B 1 163 ? -5.852 15.664 -10.391 1 98.19 163 GLY B N 1
ATOM 3389 C CA . GLY B 1 163 ? -5.117 16.906 -10.523 1 98.19 163 GLY B CA 1
ATOM 3390 C C . GLY B 1 163 ? -3.717 16.844 -9.945 1 98.19 163 GLY B C 1
ATOM 3391 O O . GLY B 1 163 ? -3.26 15.773 -9.531 1 98.19 163 GLY B O 1
ATOM 3392 N N . ILE B 1 164 ? -3.002 17.969 -10.062 1 98.38 164 ILE B N 1
ATOM 3393 C CA . ILE B 1 164 ? -1.654 18.156 -9.531 1 98.38 164 ILE B CA 1
ATOM 3394 C C . ILE B 1 164 ? -1.645 19.297 -8.531 1 98.38 164 ILE B C 1
ATOM 3396 O O . ILE B 1 164 ? -2.078 20.406 -8.844 1 98.38 164 ILE B O 1
ATOM 3400 N N . VAL B 1 165 ? -1.198 19.016 -7.344 1 98.44 165 VAL B N 1
ATOM 3401 C CA . VAL B 1 165 ? -1.11 20.031 -6.301 1 98.44 165 VAL B CA 1
ATOM 3402 C C . VAL B 1 165 ? 0.26 19.969 -5.629 1 98.44 165 VAL B C 1
ATOM 3404 O O . VAL B 1 165 ? 0.726 18.875 -5.258 1 98.44 165 VAL B O 1
ATOM 3407 N N . TRP B 1 166 ? 0.923 21.062 -5.527 1 98.75 166 TRP B N 1
ATOM 3408 C CA . TRP B 1 166 ? 2.176 21.203 -4.793 1 98.75 166 TRP B CA 1
ATOM 3409 C C . TRP B 1 166 ? 1.926 21.734 -3.385 1 98.75 166 TRP B C 1
ATOM 3411 O O . TRP B 1 166 ? 1.142 22.656 -3.195 1 98.75 166 TRP B O 1
ATOM 3421 N N . LEU B 1 167 ? 2.555 21.141 -2.432 1 98.62 167 LEU B N 1
ATOM 3422 C CA . LEU B 1 167 ? 2.393 21.531 -1.033 1 98.62 167 LEU B CA 1
ATOM 3423 C C . LEU B 1 167 ? 3.738 21.859 -0.4 1 98.62 167 LEU B C 1
ATOM 3425 O O . LEU B 1 167 ? 4.746 21.219 -0.701 1 98.62 167 LEU B O 1
ATOM 3429 N N . SER B 1 168 ? 3.773 22.766 0.506 1 98.5 168 SER B N 1
ATOM 3430 C CA . SER B 1 168 ? 4.91 23.062 1.377 1 98.5 168 SER B CA 1
ATOM 3431 C C . SER B 1 168 ? 4.461 23.75 2.662 1 98.5 168 SER B C 1
ATOM 3433 O O . SER B 1 168 ? 3.287 24.078 2.814 1 98.5 168 SER B O 1
ATOM 3435 N N . ASN B 1 169 ? 5.258 23.812 3.617 1 97.5 169 ASN B N 1
ATOM 3436 C CA . ASN B 1 169 ? 5.051 24.562 4.848 1 97.5 169 ASN B CA 1
ATOM 3437 C C . ASN B 1 169 ? 6.375 25.047 5.434 1 97.5 169 ASN B C 1
ATOM 3439 O O . ASN B 1 169 ? 7.445 24.703 4.938 1 97.5 169 ASN B O 1
ATOM 3443 N N . THR B 1 170 ? 6.309 25.875 6.438 1 96.25 170 THR B N 1
ATOM 3444 C CA . THR B 1 170 ? 7.516 26.453 7.016 1 96.25 170 THR B CA 1
ATOM 3445 C C . THR B 1 170 ? 7.75 25.906 8.422 1 96.25 170 THR B C 1
ATOM 3447 O O . THR B 1 170 ? 8.688 26.328 9.109 1 96.25 170 THR B O 1
ATOM 3450 N N . LEU B 1 171 ? 6.91 25.031 8.867 1 97.75 171 LEU B N 1
ATOM 3451 C CA . LEU B 1 171 ? 6.984 24.547 10.242 1 97.75 171 LEU B CA 1
ATOM 3452 C C . LEU B 1 171 ? 7.969 23.391 10.359 1 97.75 171 LEU B C 1
ATOM 3454 O O . LEU B 1 171 ? 8.062 22.562 9.461 1 97.75 171 LEU B O 1
ATOM 3458 N N . ASP B 1 172 ? 8.617 23.375 11.5 1 98.19 172 ASP B N 1
ATOM 3459 C CA . ASP B 1 172 ? 9.367 22.172 11.844 1 98.19 172 ASP B CA 1
ATOM 3460 C C . ASP B 1 172 ? 8.422 21.062 12.305 1 98.19 172 ASP B C 1
ATOM 3462 O O . ASP B 1 172 ? 7.324 21.328 12.789 1 98.19 172 ASP B O 1
ATOM 3466 N N . MET B 1 173 ? 8.867 19.828 12.078 1 98.81 173 MET B N 1
ATOM 3467 C CA . MET B 1 173 ? 8.078 18.703 12.578 1 98.81 173 MET B CA 1
ATOM 3468 C C . MET B 1 173 ? 8.156 18.625 14.102 1 98.81 173 MET B C 1
ATOM 3470 O O . MET B 1 173 ? 7.137 18.516 14.781 1 98.81 173 MET B O 1
ATOM 3474 N N . VAL B 1 174 ? 9.328 18.656 14.586 1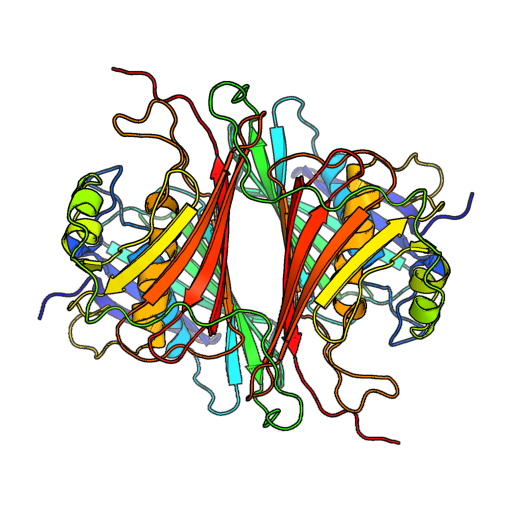 98.75 174 VAL B N 1
ATOM 3475 C CA . VAL B 1 174 ? 9.594 18.625 16.016 1 98.75 174 VAL B CA 1
ATOM 3476 C C . VAL B 1 174 ? 10.305 19.906 16.453 1 98.75 174 VAL B C 1
ATOM 3478 O O . VAL B 1 174 ? 11.297 20.297 15.836 1 98.75 174 VAL B O 1
ATOM 3481 N N . GLU B 1 175 ? 9.789 20.5 17.469 1 98.12 175 GLU B N 1
ATOM 3482 C CA . GLU B 1 175 ? 10.336 21.766 17.984 1 98.12 175 GLU B CA 1
ATOM 3483 C C . GLU B 1 175 ? 11.82 21.625 18.312 1 98.12 175 GLU B C 1
ATOM 3485 O O . GLU B 1 175 ? 12.227 20.672 18.969 1 98.12 175 GLU B O 1
ATOM 3490 N N . GLY B 1 176 ? 12.609 22.609 17.75 1 96.31 176 GLY B N 1
ATOM 3491 C CA . GLY B 1 176 ? 14.023 22.672 18.078 1 96.31 176 GLY B CA 1
ATOM 3492 C C . GLY B 1 176 ? 14.875 21.703 17.281 1 96.31 176 GLY B C 1
ATOM 3493 O O . GLY B 1 176 ? 16.078 21.562 17.531 1 96.31 176 GLY B O 1
ATOM 3494 N N . ARG B 1 177 ? 14.312 20.984 16.375 1 94.81 177 ARG B N 1
ATOM 3495 C CA . ARG B 1 177 ? 15.047 20.047 15.531 1 94.81 177 ARG B CA 1
ATOM 3496 C C . ARG B 1 177 ? 14.836 20.359 14.055 1 94.81 177 ARG B C 1
ATOM 3498 O O . ARG B 1 177 ? 13.695 20.516 13.602 1 94.81 177 ARG B O 1
ATOM 3505 N N . PRO B 1 178 ? 15.945 20.453 13.383 1 94.19 178 PRO B N 1
ATOM 3506 C CA . PRO B 1 178 ? 15.766 20.609 11.938 1 94.19 178 PRO B CA 1
ATOM 3507 C C . PRO B 1 178 ? 14.969 19.484 11.305 1 94.19 178 PRO B C 1
ATOM 3509 O O . PRO B 1 178 ? 15.141 18.312 11.688 1 94.19 178 PRO B O 1
ATOM 3512 N N . THR B 1 179 ? 14.07 19.781 10.391 1 98 179 THR B N 1
ATOM 3513 C CA . THR B 1 179 ? 13.258 18.797 9.703 1 98 179 THR B CA 1
ATOM 3514 C C . THR B 1 179 ? 13.906 18.375 8.391 1 98 179 THR B C 1
ATOM 3516 O O . THR B 1 179 ? 14.188 19.219 7.535 1 98 179 THR B O 1
ATOM 3519 N N . SER B 1 180 ? 14.219 17.094 8.18 1 98.31 180 SER B N 1
ATOM 3520 C CA . SER B 1 180 ? 14.773 16.609 6.914 1 98.31 180 SER B CA 1
ATOM 3521 C C . SER B 1 180 ? 13.734 16.672 5.797 1 98.31 180 SER B C 1
ATOM 3523 O O . SER B 1 180 ? 12.531 16.75 6.066 1 98.31 180 SER B O 1
ATOM 3525 N N . ALA B 1 181 ? 14.203 16.656 4.52 1 98.69 181 ALA B N 1
ATOM 3526 C CA . ALA B 1 181 ? 13.297 16.625 3.373 1 98.69 181 ALA B CA 1
ATOM 3527 C C . ALA B 1 181 ? 12.352 15.422 3.457 1 98.69 181 ALA B C 1
ATOM 3529 O O . ALA B 1 181 ? 11.156 15.547 3.189 1 98.69 181 ALA B O 1
ATOM 3530 N N . PHE B 1 182 ? 12.945 14.266 3.828 1 98.81 182 PHE B N 1
ATOM 3531 C CA . PHE B 1 182 ? 12.172 13.039 3.975 1 98.81 182 PHE B CA 1
ATOM 3532 C C . PHE B 1 182 ? 11.023 13.242 4.957 1 98.81 182 PHE B C 1
ATOM 3534 O O . PHE B 1 182 ? 9.859 13.008 4.621 1 98.81 182 PHE B O 1
ATOM 3541 N N . VAL B 1 183 ? 11.25 13.703 6.125 1 98.88 183 VAL B N 1
ATOM 3542 C CA . VAL B 1 183 ? 10.25 13.898 7.172 1 98.88 183 VAL B CA 1
ATOM 3543 C C . VAL B 1 183 ? 9.227 14.938 6.727 1 98.88 183 VAL B C 1
ATOM 3545 O O . VAL B 1 183 ? 8.023 14.734 6.895 1 98.88 183 VAL B O 1
ATOM 3548 N N . LYS B 1 184 ? 9.703 16.047 6.164 1 98.81 184 LYS B N 1
ATOM 3549 C CA . LYS B 1 184 ? 8.812 17.109 5.73 1 98.81 184 LYS B CA 1
ATOM 3550 C C . LYS B 1 184 ? 7.828 16.625 4.672 1 98.81 184 LYS B C 1
ATOM 3552 O O . LYS B 1 184 ? 6.617 16.812 4.797 1 98.81 184 LYS B O 1
ATOM 3557 N N . LEU B 1 185 ? 8.367 15.977 3.637 1 98.94 185 LEU B N 1
ATOM 3558 C CA . LEU B 1 185 ? 7.516 15.578 2.516 1 98.94 185 LEU B CA 1
ATOM 3559 C C . LEU B 1 185 ? 6.578 14.445 2.914 1 98.94 185 LEU B C 1
ATOM 3561 O O . LEU B 1 185 ? 5.395 14.461 2.559 1 98.94 185 LEU B O 1
ATOM 3565 N N . MET B 1 186 ? 7.055 13.422 3.695 1 98.88 186 MET B N 1
ATOM 3566 C CA . MET B 1 186 ? 6.164 12.367 4.172 1 98.88 186 MET B CA 1
ATOM 3567 C C . MET B 1 186 ? 5.062 12.945 5.051 1 98.88 186 MET B C 1
ATOM 3569 O O . MET B 1 186 ? 3.936 12.445 5.051 1 98.88 186 MET B O 1
ATOM 3573 N N . GLY B 1 187 ? 5.363 14.039 5.734 1 98.81 187 GLY B N 1
ATOM 3574 C CA . GLY B 1 187 ? 4.426 14.688 6.637 1 98.81 187 GLY B CA 1
ATOM 3575 C C . GLY B 1 187 ? 3.334 15.453 5.914 1 98.81 187 GLY B C 1
ATOM 3576 O O . GLY B 1 187 ? 2.514 16.125 6.547 1 98.81 187 GLY B O 1
ATOM 3577 N N . MET B 1 188 ? 3.33 15.383 4.609 1 98.88 188 MET B N 1
ATOM 3578 C CA . MET B 1 188 ? 2.295 16.094 3.859 1 98.88 188 MET B CA 1
ATOM 3579 C C . MET B 1 188 ? 1.546 15.133 2.936 1 98.88 188 MET B C 1
ATOM 3581 O O . MET B 1 188 ? 0.518 15.5 2.361 1 98.88 188 MET B O 1
ATOM 3585 N N . VAL B 1 189 ? 1.943 13.867 2.811 1 98.94 189 VAL B N 1
ATOM 3586 C CA . VAL B 1 189 ? 1.451 12.953 1.786 1 98.94 189 VAL B CA 1
ATOM 3587 C C . VAL B 1 189 ? -0.033 12.672 2.012 1 98.94 189 VAL B C 1
ATOM 3589 O O . VAL B 1 189 ? -0.805 12.57 1.055 1 98.94 189 VAL B O 1
ATOM 3592 N N . ASP B 1 190 ? -0.44 12.594 3.246 1 98.81 190 ASP B N 1
ATOM 3593 C CA . ASP B 1 190 ? -1.825 12.25 3.549 1 98.81 190 ASP B CA 1
ATOM 3594 C C . ASP B 1 190 ? -2.789 13.281 2.969 1 98.81 190 ASP B C 1
ATOM 3596 O O . ASP B 1 190 ? -3.98 13 2.807 1 98.81 190 ASP B O 1
ATOM 3600 N N . THR B 1 191 ? -2.332 14.469 2.674 1 98.25 191 THR B N 1
ATOM 3601 C CA . THR B 1 191 ? -3.164 15.531 2.125 1 98.25 191 THR B CA 1
ATOM 3602 C C . THR B 1 191 ? -3.744 15.125 0.774 1 98.25 191 THR B C 1
ATOM 3604 O O . THR B 1 191 ? -4.719 15.719 0.306 1 98.25 191 THR B O 1
ATOM 3607 N N . ALA B 1 192 ? -3.184 14.117 0.151 1 98.5 192 ALA B N 1
ATOM 3608 C CA . ALA B 1 192 ? -3.594 13.656 -1.175 1 98.5 192 ALA B CA 1
ATOM 3609 C C . ALA B 1 192 ? -5.098 13.398 -1.227 1 98.5 192 ALA B C 1
ATOM 3611 O O . ALA B 1 192 ? -5.758 13.742 -2.211 1 98.5 192 ALA B O 1
ATOM 3612 N N . ASN B 1 193 ? -5.602 12.914 -0.159 1 97 193 ASN B N 1
ATOM 3613 C CA . ASN B 1 193 ? -7 12.5 -0.122 1 97 193 ASN B CA 1
ATOM 3614 C C . ASN B 1 193 ? -7.941 13.688 -0.295 1 97 193 ASN B C 1
ATOM 3616 O O . ASN B 1 193 ? -9.047 13.539 -0.809 1 97 193 ASN B O 1
ATOM 3620 N N . GLY B 1 194 ? -7.527 14.852 0.056 1 95 194 GLY B N 1
ATOM 3621 C CA . GLY B 1 194 ? -8.414 16 0.075 1 95 194 GLY B CA 1
ATOM 3622 C C . GLY B 1 194 ? -8.195 16.938 -1.1 1 95 194 GLY B C 1
ATOM 3623 O O . GLY B 1 194 ? -8.945 17.906 -1.276 1 95 194 GLY B O 1
ATOM 3624 N N . VAL B 1 195 ? -7.246 16.656 -1.995 1 96.19 195 VAL B N 1
ATOM 3625 C CA . VAL B 1 195 ? -6.82 17.703 -2.91 1 96.19 195 VAL B CA 1
ATOM 3626 C C . VAL B 1 195 ? -7.637 17.625 -4.199 1 96.19 195 VAL B C 1
ATOM 3628 O O . VAL B 1 195 ? -7.715 18.594 -4.953 1 96.19 195 VAL B O 1
ATOM 3631 N N . VAL B 1 196 ? -8.242 16.5 -4.469 1 97.38 196 VAL B N 1
ATOM 3632 C CA . VAL B 1 196 ? -9.023 16.391 -5.699 1 97.38 196 VAL B CA 1
ATOM 3633 C C . VAL B 1 196 ? -10.32 15.633 -5.426 1 97.38 196 VAL B C 1
ATOM 3635 O O . VAL B 1 196 ? -10.719 14.758 -6.203 1 97.38 196 VAL B O 1
ATOM 3638 N N . ALA B 1 197 ? -10.945 15.938 -4.371 1 95.44 197 ALA B N 1
ATOM 3639 C CA . ALA B 1 197 ? -12.203 15.281 -4.012 1 95.44 197 ALA B CA 1
ATOM 3640 C C . ALA B 1 197 ? -13.164 15.258 -5.199 1 95.44 197 ALA B C 1
ATOM 3642 O O . ALA B 1 197 ? -13.258 16.234 -5.953 1 95.44 197 ALA B O 1
ATOM 3643 N N . ARG B 1 198 ? -13.938 14.227 -5.297 1 96.5 198 ARG B N 1
ATOM 3644 C CA . ARG B 1 198 ? -14.867 14.07 -6.418 1 96.5 198 ARG B CA 1
ATOM 3645 C C . ARG B 1 198 ? -16.156 14.852 -6.176 1 96.5 198 ARG B C 1
ATOM 3647 O O . ARG B 1 198 ? -17.031 14.891 -7.035 1 96.5 198 ARG B O 1
ATOM 3654 N N . GLN B 1 199 ? -16.203 15.445 -5.066 1 93 199 GLN B N 1
ATOM 3655 C CA . GLN B 1 199 ? -17.359 16.25 -4.664 1 93 199 GLN B CA 1
ATOM 3656 C C . GLN B 1 199 ? -16.969 17.703 -4.473 1 93 199 GLN B C 1
ATOM 3658 O O . GLN B 1 199 ? -15.797 18.031 -4.281 1 93 199 GLN B O 1
ATOM 3663 N N . THR B 1 200 ? -17.969 18.531 -4.508 1 88.69 200 THR B N 1
ATOM 3664 C CA . THR B 1 200 ? -17.828 19.922 -4.125 1 88.69 200 THR B CA 1
ATOM 3665 C C . THR B 1 200 ? -18.453 20.188 -2.76 1 88.69 200 THR B C 1
ATOM 3667 O O . THR B 1 200 ? -19.531 19.688 -2.463 1 88.69 200 THR B O 1
ATOM 3670 N N . PRO B 1 201 ? -17.734 20.984 -1.951 1 85 201 PRO B N 1
ATOM 3671 C CA . PRO B 1 201 ? -18.344 21.312 -0.657 1 85 201 PRO B CA 1
ATOM 3672 C C . PRO B 1 201 ? -19.672 22.047 -0.794 1 85 201 PRO B C 1
ATOM 3674 O O . PRO B 1 201 ? -19.859 22.828 -1.735 1 85 201 PRO B O 1
ATOM 3677 N N . PRO B 1 202 ? -20.625 21.906 0.1 1 88.25 202 PRO B N 1
ATOM 3678 C CA . PRO B 1 202 ? -20.578 20.984 1.236 1 88.25 202 PRO B CA 1
ATOM 3679 C C . PRO B 1 202 ? -20.672 19.516 0.816 1 88.25 202 PRO B C 1
ATOM 3681 O O . PRO B 1 202 ? -21.469 19.188 -0.059 1 88.25 202 PRO B O 1
ATOM 3684 N N . PHE B 1 203 ? -19.906 18.688 1.483 1 88.19 203 PHE B N 1
ATOM 3685 C CA . PHE B 1 203 ? -19.844 17.281 1.103 1 88.19 203 PHE B CA 1
ATOM 3686 C C . PHE B 1 203 ? -21.062 16.516 1.624 1 88.19 203 PHE B C 1
ATOM 3688 O O . PHE B 1 203 ? -21.375 16.562 2.818 1 88.19 203 PHE B O 1
ATOM 3695 N N . ASN B 1 204 ? -21.719 15.828 0.78 1 92.56 204 ASN B N 1
ATOM 3696 C CA . ASN B 1 204 ? -22.828 14.969 1.161 1 92.56 204 ASN B CA 1
ATOM 3697 C C . ASN B 1 204 ? -22.359 13.57 1.558 1 92.56 204 ASN B C 1
ATOM 3699 O O . ASN B 1 204 ? -23.109 12.812 2.182 1 92.56 204 ASN B O 1
ATOM 3703 N N . TRP B 1 205 ? -21.188 13.266 1.109 1 95.69 205 TRP B N 1
ATOM 3704 C CA . TRP B 1 205 ? -20.562 12 1.472 1 95.69 205 TRP B CA 1
ATOM 3705 C C . TRP B 1 205 ? -19.188 12.234 2.102 1 95.69 205 TRP B C 1
ATOM 3707 O O . TRP B 1 205 ? -18.391 13.016 1.586 1 95.69 205 TRP B O 1
ATOM 3717 N N . GLY B 1 206 ? -18.969 11.617 3.225 1 95.44 206 GLY B N 1
ATOM 3718 C CA . GLY B 1 206 ? -17.609 11.555 3.744 1 95.44 206 GLY B CA 1
ATOM 3719 C C . GLY B 1 206 ? -16.75 10.531 3.031 1 95.44 206 GLY B C 1
ATOM 3720 O O . GLY B 1 206 ? -17.266 9.578 2.445 1 95.44 206 GLY B O 1
ATOM 3721 N N . PHE B 1 207 ? -15.484 10.688 3.088 1 96.19 207 PHE B N 1
ATOM 3722 C CA . PHE B 1 207 ? -14.562 9.766 2.436 1 96.19 207 PHE B CA 1
ATOM 3723 C C . PHE B 1 207 ? -13.266 9.656 3.225 1 96.19 207 PHE B C 1
ATOM 3725 O O . PHE B 1 207 ? -12.18 9.812 2.666 1 96.19 207 PHE B O 1
ATOM 3732 N N . PRO B 1 208 ? -13.297 9.359 4.488 1 96.56 208 PRO B N 1
ATOM 3733 C CA . PRO B 1 208 ? -12.062 9.18 5.258 1 96.56 208 PRO B CA 1
ATOM 3734 C C . PRO B 1 208 ? -11.242 7.98 4.789 1 96.56 208 PRO B C 1
ATOM 3736 O O . PRO B 1 208 ? -11.812 6.992 4.312 1 96.56 208 PRO B O 1
ATOM 3739 N N . ASN B 1 209 ? -9.961 8.133 4.871 1 98.25 209 ASN B N 1
ATOM 3740 C CA . ASN B 1 209 ? -9.102 6.992 4.562 1 98.25 209 ASN B CA 1
ATOM 3741 C C . ASN B 1 209 ? -8.836 6.141 5.801 1 98.25 209 ASN B C 1
ATOM 3743 O O . ASN B 1 209 ? -8.844 6.648 6.922 1 98.25 209 ASN B O 1
ATOM 3747 N N . LEU B 1 210 ? -8.523 4.828 5.562 1 98.62 210 LEU B N 1
ATOM 3748 C CA . LEU B 1 210 ? -8.203 3.895 6.637 1 98.62 210 LEU B CA 1
ATOM 3749 C C . LEU B 1 210 ? -6.703 3.631 6.695 1 98.62 210 LEU B C 1
ATOM 3751 O O . LEU B 1 210 ? -6.207 3.064 7.672 1 98.62 210 LEU B O 1
ATOM 3755 N N . ASP B 1 211 ? -6.047 3.98 5.641 1 98.81 211 ASP B N 1
ATOM 3756 C CA . ASP B 1 211 ? -4.617 3.703 5.562 1 98.81 211 ASP B CA 1
ATOM 3757 C C . ASP B 1 211 ? -3.893 4.777 4.758 1 98.81 211 ASP B C 1
ATOM 3759 O O . ASP B 1 211 ? -4.523 5.688 4.215 1 98.81 211 ASP B O 1
ATOM 3763 N N . LEU B 1 212 ? -2.619 4.773 4.84 1 98.94 212 LEU B N 1
ATOM 3764 C CA . LEU B 1 212 ? -1.686 5.457 3.949 1 98.94 212 LEU B CA 1
ATOM 3765 C C . LEU B 1 212 ? -0.509 4.551 3.6 1 98.94 212 LEU B C 1
ATOM 3767 O O . LEU B 1 212 ? 0.283 4.191 4.473 1 98.94 212 LEU B O 1
ATOM 3771 N N . GLN B 1 213 ? -0.466 4.125 2.367 1 98.94 213 GLN B N 1
ATOM 3772 C CA . GLN B 1 213 ? 0.618 3.293 1.858 1 98.94 213 GLN B CA 1
ATOM 3773 C C . GLN B 1 213 ? 1.579 4.105 0.996 1 98.94 213 GLN B C 1
ATOM 3775 O O . GLN B 1 213 ? 1.173 4.699 -0.007 1 98.94 213 GLN B O 1
ATOM 3780 N N . ILE B 1 214 ? 2.871 4.125 1.373 1 98.94 214 ILE B N 1
ATOM 3781 C CA . ILE B 1 214 ? 3.855 4.922 0.65 1 98.94 214 ILE B CA 1
ATOM 3782 C C . ILE B 1 214 ? 5.004 4.031 0.182 1 98.94 214 ILE B C 1
ATOM 3784 O O . ILE B 1 214 ? 5.602 3.311 0.983 1 98.94 214 ILE B O 1
ATOM 3788 N N . HIS B 1 215 ? 5.262 4.012 -1.101 1 98.94 215 HIS B N 1
ATOM 3789 C CA . HIS B 1 215 ? 6.406 3.338 -1.709 1 98.94 215 HIS B CA 1
ATOM 3790 C C . HIS B 1 215 ? 7.375 4.344 -2.322 1 98.94 215 HIS B C 1
ATOM 3792 O O . HIS B 1 215 ? 6.969 5.207 -3.102 1 98.94 215 HIS B O 1
ATOM 3798 N N . LEU B 1 216 ? 8.633 4.234 -1.994 1 98.94 216 LEU B N 1
ATOM 3799 C CA . LEU B 1 216 ? 9.664 5.168 -2.441 1 98.94 216 LEU B CA 1
ATOM 3800 C C . LEU B 1 216 ? 10.727 4.449 -3.26 1 98.94 216 LEU B C 1
ATOM 3802 O O . LEU B 1 216 ? 11.43 3.578 -2.742 1 98.94 216 LEU B O 1
ATOM 3806 N N . TYR B 1 217 ? 10.883 4.824 -4.508 1 98.81 217 TYR B N 1
ATOM 3807 C CA . TYR B 1 217 ? 12.008 4.285 -5.262 1 98.81 217 TYR B CA 1
ATOM 3808 C C . TYR B 1 217 ? 13.172 5.273 -5.297 1 98.81 217 TYR B C 1
ATOM 3810 O O . TYR B 1 217 ? 14.203 5.004 -5.91 1 98.81 217 TYR B O 1
ATOM 3818 N N . ARG B 1 218 ? 12.984 6.375 -4.656 1 98.44 218 ARG B N 1
ATOM 3819 C CA . ARG B 1 218 ? 13.992 7.395 -4.379 1 98.44 218 ARG B CA 1
ATOM 3820 C C . ARG B 1 218 ? 13.672 8.148 -3.096 1 98.44 218 ARG B C 1
ATOM 3822 O O . ARG B 1 218 ? 12.5 8.43 -2.812 1 98.44 218 ARG B O 1
ATOM 3829 N N . LEU B 1 219 ? 14.695 8.539 -2.311 1 98.25 219 LEU B N 1
ATOM 3830 C CA . LEU B 1 219 ? 14.43 9.422 -1.179 1 98.25 219 LEU B CA 1
ATOM 3831 C C . LEU B 1 219 ? 14.07 10.828 -1.657 1 98.25 219 LEU B C 1
ATOM 3833 O O . LEU B 1 219 ? 14.727 11.367 -2.549 1 98.25 219 LEU B O 1
ATOM 3837 N N . PRO B 1 220 ? 13.055 11.391 -1.099 1 98.69 220 PRO B N 1
ATOM 3838 C CA . PRO B 1 220 ? 12.656 12.727 -1.539 1 98.69 220 PRO B CA 1
ATOM 3839 C C . PRO B 1 220 ? 13.641 13.812 -1.108 1 98.69 220 PRO B C 1
ATOM 3841 O O . PRO B 1 220 ? 14.391 13.625 -0.144 1 98.69 220 PRO B O 1
ATOM 3844 N N . GLN B 1 221 ? 13.617 14.906 -1.801 1 98.31 221 GLN B N 1
ATOM 3845 C CA . GLN B 1 221 ? 14.477 16.062 -1.545 1 98.31 221 GLN B CA 1
ATOM 3846 C C . GLN B 1 221 ? 13.68 17.359 -1.618 1 98.31 221 GLN B C 1
ATOM 3848 O O . GLN B 1 221 ? 12.617 17.406 -2.236 1 98.31 221 GLN B O 1
ATOM 3853 N N . GLY B 1 222 ? 14.219 18.344 -0.909 1 97.81 222 GLY B N 1
ATOM 3854 C CA . GLY B 1 222 ? 13.633 19.672 -0.998 1 97.81 222 GLY B CA 1
ATOM 3855 C C . GLY B 1 222 ? 12.492 19.891 -0.025 1 97.81 222 GLY B C 1
ATOM 3856 O O . GLY B 1 222 ? 12.383 19.188 0.981 1 97.81 222 GLY B O 1
ATOM 3857 N N . GLN B 1 223 ? 11.703 20.969 -0.357 1 97.88 223 GLN B N 1
ATOM 3858 C CA . GLN B 1 223 ? 10.711 21.438 0.608 1 97.88 223 GLN B CA 1
ATOM 3859 C C . GLN B 1 223 ? 9.297 21.281 0.057 1 97.88 223 GLN B C 1
ATOM 3861 O O . GLN B 1 223 ? 8.32 21.547 0.762 1 97.88 223 GLN B O 1
ATOM 3866 N N . TRP B 1 224 ? 9.227 20.922 -1.229 1 98.75 224 TRP B N 1
ATOM 3867 C CA . TRP B 1 224 ? 7.93 20.875 -1.893 1 98.75 224 TRP B CA 1
ATOM 3868 C C . TRP B 1 224 ? 7.539 19.438 -2.211 1 98.75 224 TRP B C 1
ATOM 3870 O O . TRP B 1 224 ? 8.336 18.672 -2.77 1 98.75 224 TRP B O 1
ATOM 3880 N N . LEU B 1 225 ? 6.363 19.094 -1.837 1 98.88 225 LEU B N 1
ATOM 3881 C CA . LEU B 1 225 ? 5.75 17.828 -2.244 1 98.88 225 LEU B CA 1
ATOM 3882 C C . LEU B 1 225 ? 4.777 18.047 -3.398 1 98.88 225 LEU B C 1
ATOM 3884 O O . LEU B 1 225 ? 3.834 18.828 -3.281 1 98.88 225 LEU B O 1
ATOM 3888 N N . GLY B 1 226 ? 5.039 17.422 -4.504 1 98.81 226 GLY B N 1
ATOM 3889 C CA . GLY B 1 226 ? 4.074 17.375 -5.59 1 98.81 226 GLY B CA 1
ATOM 3890 C C . GLY B 1 226 ? 3.197 16.141 -5.566 1 98.81 226 GLY B C 1
ATOM 3891 O O . GLY B 1 226 ? 3.701 15.023 -5.566 1 98.81 226 GLY B O 1
ATOM 3892 N N . LEU B 1 227 ? 1.905 16.375 -5.551 1 98.81 227 LEU B N 1
ATOM 3893 C CA . LEU B 1 227 ? 0.912 15.312 -5.59 1 98.81 227 LEU B CA 1
ATOM 3894 C C . LEU B 1 227 ? 0.231 15.25 -6.949 1 98.81 227 LEU B C 1
ATOM 3896 O O . LEU B 1 227 ? -0.583 16.125 -7.285 1 98.81 227 LEU B O 1
ATOM 3900 N N . GLU B 1 228 ? 0.623 14.32 -7.738 1 98.81 228 GLU B N 1
ATOM 3901 C CA . GLU B 1 228 ? -0.17 13.953 -8.906 1 98.81 228 GLU B CA 1
ATOM 3902 C C . GLU B 1 228 ? -1.205 12.883 -8.562 1 98.81 228 GLU B C 1
ATOM 3904 O O . GLU B 1 228 ? -0.88 11.695 -8.484 1 98.81 228 GLU B O 1
ATOM 3909 N N . THR B 1 229 ? -2.475 13.352 -8.383 1 98.75 229 THR B N 1
ATOM 3910 C CA . THR B 1 229 ? -3.428 12.539 -7.633 1 98.75 229 THR B CA 1
ATOM 3911 C C . THR B 1 229 ? -4.672 12.258 -8.461 1 98.75 229 THR B C 1
ATOM 3913 O O . THR B 1 229 ? -5.145 13.117 -9.203 1 98.75 229 THR B O 1
ATOM 3916 N N . VAL B 1 230 ? -5.172 11.016 -8.328 1 98.88 230 VAL B N 1
ATOM 3917 C CA . VAL B 1 230 ? -6.523 10.68 -8.758 1 98.88 230 VAL B CA 1
ATOM 3918 C C . VAL B 1 230 ? -7.316 10.117 -7.578 1 98.88 230 VAL B C 1
ATOM 3920 O O . VAL B 1 230 ? -6.754 9.445 -6.711 1 98.88 230 VAL B O 1
ATOM 3923 N N . GLN B 1 231 ? -8.547 10.438 -7.551 1 98.75 231 GLN B N 1
ATOM 3924 C CA . GLN B 1 231 ? -9.469 9.883 -6.562 1 98.75 231 GLN B CA 1
ATOM 3925 C C . GLN B 1 231 ? -10.656 9.203 -7.238 1 98.75 231 GLN B C 1
ATOM 3927 O O . GLN B 1 231 ? -11.227 9.742 -8.188 1 98.75 231 GLN B O 1
ATOM 3932 N N . GLN B 1 232 ? -10.984 8 -6.734 1 98.75 232 GLN B N 1
ATOM 3933 C CA . GLN B 1 232 ? -12.016 7.168 -7.352 1 98.75 232 GLN B CA 1
ATOM 3934 C C . GLN B 1 232 ? -13.016 6.668 -6.316 1 98.75 232 GLN B C 1
ATOM 3936 O O . GLN B 1 232 ? -12.633 6.324 -5.191 1 98.75 232 GLN B O 1
ATOM 3941 N N . TYR B 1 233 ? -14.289 6.734 -6.676 1 98.69 233 TYR B N 1
ATOM 3942 C CA . TYR B 1 233 ? -15.359 6.199 -5.848 1 98.69 233 TYR B CA 1
ATOM 3943 C C . TYR B 1 233 ? -16 4.98 -6.508 1 98.69 233 TYR B C 1
ATOM 3945 O O . TYR B 1 233 ? -16.484 5.062 -7.637 1 98.69 233 TYR B O 1
ATOM 3953 N N . GLY B 1 234 ? -15.938 3.863 -5.816 1 98.69 234 GLY B N 1
ATOM 3954 C CA . GLY B 1 234 ? -16.703 2.705 -6.246 1 98.69 234 GLY B CA 1
ATOM 3955 C C . GLY B 1 234 ? -18.188 2.854 -6.02 1 98.69 234 GLY B C 1
ATOM 3956 O O . GLY B 1 234 ? -18.641 3.865 -5.48 1 98.69 234 GLY B O 1
ATOM 3957 N N . GLU B 1 235 ? -18.969 1.847 -6.352 1 98.56 235 GLU B N 1
ATOM 3958 C CA . GLU B 1 235 ? -20.422 1.915 -6.328 1 98.56 235 GLU B CA 1
ATOM 3959 C C . GLU B 1 235 ? -20.984 1.316 -5.043 1 98.56 235 GLU B C 1
ATOM 3961 O O . GLU B 1 235 ? -22.203 1.335 -4.82 1 98.56 235 GLU B O 1
ATOM 3966 N N . ASP B 1 236 ? -20.094 0.848 -4.23 1 98.44 236 ASP B N 1
ATOM 3967 C CA . ASP B 1 236 ? -20.641 0.143 -3.072 1 98.44 236 ASP B CA 1
ATOM 3968 C C . ASP B 1 236 ? -19.984 0.632 -1.78 1 98.44 236 ASP B C 1
ATOM 3970 O O . ASP B 1 236 ? -19.781 -0.15 -0.851 1 98.44 236 ASP B O 1
ATOM 3974 N N . GLY B 1 237 ? -19.578 1.876 -1.752 1 98.44 237 GLY B N 1
ATOM 3975 C CA . GLY B 1 237 ? -19.203 2.502 -0.496 1 98.44 237 GLY B CA 1
ATOM 3976 C C . GLY B 1 237 ? -17.703 2.508 -0.263 1 98.44 237 GLY B C 1
ATOM 3977 O O . GLY B 1 237 ? -17.234 2.861 0.824 1 98.44 237 GLY B O 1
ATOM 3978 N N . ILE B 1 238 ? -16.891 2.078 -1.249 1 98.81 238 ILE B N 1
ATOM 3979 C CA . ILE B 1 238 ? -15.438 2.016 -1.09 1 98.81 238 ILE B CA 1
ATOM 3980 C C . ILE B 1 238 ? -14.758 2.785 -2.221 1 98.81 238 ILE B C 1
ATOM 3982 O O . ILE B 1 238 ? -15.18 2.705 -3.377 1 98.81 238 ILE B O 1
ATOM 3986 N N . GLY B 1 239 ? -13.789 3.633 -1.894 1 98.88 239 GLY B N 1
ATOM 3987 C CA . GLY B 1 239 ? -13.031 4.398 -2.873 1 98.88 239 GLY B CA 1
ATOM 3988 C C . GLY B 1 239 ? -11.531 4.277 -2.699 1 98.88 239 GLY B C 1
ATOM 3989 O O . GLY B 1 239 ? -11.055 3.467 -1.898 1 98.88 239 GLY B O 1
ATOM 3990 N N . LEU B 1 240 ? -10.836 5.027 -3.506 1 98.94 240 LEU B N 1
ATOM 3991 C CA . LEU B 1 240 ? -9.383 4.957 -3.508 1 98.94 240 LEU B CA 1
ATOM 3992 C C . LEU B 1 240 ? -8.766 6.273 -3.977 1 98.94 240 LEU B C 1
ATOM 3994 O O . LEU B 1 240 ? -9.203 6.84 -4.98 1 98.94 240 LEU B O 1
ATOM 3998 N N . THR B 1 241 ? -7.84 6.789 -3.229 1 98.94 241 THR B N 1
ATOM 3999 C CA . THR B 1 241 ? -6.984 7.891 -3.654 1 98.94 241 THR B CA 1
ATOM 4000 C C . THR B 1 241 ? -5.578 7.395 -3.979 1 98.94 241 THR B C 1
ATOM 4002 O O . THR B 1 241 ? -4.977 6.66 -3.189 1 98.94 241 THR B O 1
ATOM 4005 N N . SER B 1 242 ? -5.113 7.688 -5.148 1 98.94 242 SER B N 1
ATOM 4006 C CA . SER B 1 242 ? -3.791 7.281 -5.613 1 98.94 242 SER B CA 1
ATOM 4007 C C . SER B 1 242 ? -2.969 8.484 -6.055 1 98.94 242 SER B C 1
ATOM 4009 O O . SER B 1 242 ? -3.482 9.383 -6.73 1 98.94 242 SER B O 1
ATOM 4011 N N . SER B 1 243 ? -1.667 8.523 -5.656 1 98.94 243 SER B N 1
ATOM 4012 C CA . SER B 1 243 ? -0.817 9.641 -6.059 1 98.94 243 SER B CA 1
ATOM 4013 C C . SER B 1 243 ? 0.547 9.156 -6.531 1 98.94 243 SER B C 1
ATOM 4015 O O . SER B 1 243 ? 1.126 8.242 -5.941 1 98.94 243 SER B O 1
ATOM 4017 N N . VAL B 1 244 ? 1.016 9.664 -7.645 1 98.94 244 VAL B N 1
ATOM 4018 C CA . VAL B 1 244 ? 2.455 9.719 -7.883 1 98.94 244 VAL B CA 1
ATOM 4019 C C . VAL B 1 244 ? 3.066 10.875 -7.102 1 98.94 244 VAL B C 1
ATOM 4021 O O . VAL B 1 244 ? 2.564 12 -7.156 1 98.94 244 VAL B O 1
ATOM 4024 N N . LEU B 1 245 ? 4.094 10.633 -6.398 1 98.94 245 LEU B N 1
ATOM 4025 C CA . LEU B 1 245 ? 4.719 11.625 -5.527 1 98.94 245 LEU B CA 1
ATOM 4026 C C . LEU B 1 245 ? 5.926 12.258 -6.207 1 98.94 245 LEU B C 1
ATOM 4028 O O . LEU B 1 245 ? 6.762 11.562 -6.781 1 98.94 245 LEU B O 1
ATOM 4032 N N . HIS B 1 246 ? 6.016 13.57 -6.094 1 98.88 246 HIS B N 1
ATOM 4033 C CA . HIS B 1 246 ? 7.098 14.32 -6.727 1 98.88 246 HIS B CA 1
ATOM 4034 C C . HIS B 1 246 ? 7.777 15.25 -5.73 1 98.88 246 HIS B C 1
ATOM 4036 O O . HIS B 1 246 ? 7.137 15.734 -4.789 1 98.88 246 HIS B O 1
ATOM 4042 N N . ASP B 1 247 ? 8.992 15.445 -5.879 1 98.69 247 ASP B N 1
ATOM 4043 C CA . ASP B 1 247 ? 9.672 16.641 -5.41 1 98.69 247 ASP B CA 1
ATOM 4044 C C . ASP B 1 247 ? 10.156 17.5 -6.586 1 98.69 247 ASP B C 1
ATOM 4046 O O . ASP B 1 247 ? 9.781 17.234 -7.734 1 98.69 247 ASP B O 1
ATOM 4050 N N . ILE B 1 248 ? 10.906 18.562 -6.336 1 97.94 248 ILE B N 1
ATOM 4051 C CA . ILE B 1 248 ? 11.234 19.516 -7.391 1 97.94 248 ILE B CA 1
ATOM 4052 C C . ILE B 1 248 ? 12.203 18.875 -8.383 1 97.94 248 ILE B C 1
ATOM 4054 O O . ILE B 1 248 ? 12.461 19.422 -9.453 1 97.94 248 ILE B O 1
ATOM 4058 N N . TYR B 1 249 ? 12.766 17.703 -8.094 1 97.81 249 TYR B N 1
ATOM 4059 C CA . TYR B 1 249 ? 13.711 17.047 -8.992 1 97.81 249 TYR B CA 1
ATOM 4060 C C . TYR B 1 249 ? 13.031 15.922 -9.773 1 97.81 249 TYR B C 1
ATOM 4062 O O . TYR B 1 249 ? 13.648 15.289 -10.625 1 97.81 249 TYR B O 1
ATOM 4070 N N . GLY B 1 250 ? 11.695 15.664 -9.547 1 98.19 250 GLY B N 1
ATOM 4071 C CA . GLY B 1 250 ? 10.969 14.641 -10.289 1 98.19 250 GLY B CA 1
ATOM 4072 C C . GLY B 1 250 ? 10.188 13.695 -9.398 1 98.19 250 GLY B C 1
ATOM 4073 O O . GLY B 1 250 ? 10.07 13.93 -8.188 1 98.19 250 GLY B O 1
ATOM 4074 N N . PRO B 1 251 ? 9.617 12.664 -10.055 1 98.81 251 PRO B N 1
ATOM 4075 C CA . PRO B 1 251 ? 8.883 11.672 -9.266 1 98.81 251 PRO B CA 1
ATOM 4076 C C . PRO B 1 251 ? 9.797 10.836 -8.375 1 98.81 251 PRO B C 1
ATOM 4078 O O . PRO B 1 251 ? 10.945 10.578 -8.734 1 98.81 251 PRO B O 1
ATOM 4081 N N . PHE B 1 252 ? 9.297 10.43 -7.18 1 98.88 252 PHE B N 1
ATOM 4082 C CA . PHE B 1 252 ? 10.18 9.664 -6.305 1 98.88 252 PHE B CA 1
ATOM 4083 C C . PHE B 1 252 ? 9.43 8.492 -5.68 1 98.88 252 PHE B C 1
ATOM 4085 O O . PHE B 1 252 ? 10.031 7.66 -5 1 98.88 252 PHE B O 1
ATOM 4092 N N . GLY B 1 253 ? 8.125 8.352 -5.859 1 98.88 253 GLY B N 1
ATOM 4093 C CA . GLY B 1 253 ? 7.359 7.277 -5.246 1 98.88 253 GLY B CA 1
ATOM 4094 C C . GLY B 1 253 ? 5.871 7.371 -5.516 1 98.88 253 GLY B C 1
ATOM 4095 O O . GLY B 1 253 ? 5.438 8.133 -6.387 1 98.88 253 GLY B O 1
ATOM 4096 N N . ARG B 1 254 ? 5.051 6.531 -4.863 1 98.94 254 ARG B N 1
ATOM 4097 C CA . ARG B 1 254 ? 3.6 6.484 -5.004 1 98.94 254 ARG B CA 1
ATOM 4098 C C . ARG B 1 254 ? 2.924 6.262 -3.652 1 98.94 254 ARG B C 1
ATOM 4100 O O . ARG B 1 254 ? 3.533 5.715 -2.73 1 98.94 254 ARG B O 1
ATOM 4107 N N . SER B 1 255 ? 1.707 6.719 -3.551 1 98.94 255 SER B N 1
ATOM 4108 C CA . SER B 1 255 ? 0.924 6.477 -2.342 1 98.94 255 SER B CA 1
ATOM 4109 C C . SER B 1 255 ? -0.501 6.055 -2.684 1 98.94 255 SER B C 1
ATOM 4111 O O . SER B 1 255 ? -1.027 6.422 -3.736 1 98.94 255 SER B O 1
ATOM 4113 N N . GLU B 1 256 ? -1.095 5.238 -1.836 1 98.94 256 GLU B N 1
ATOM 4114 C CA . GLU B 1 256 ? -2.48 4.789 -1.921 1 98.94 256 GLU B CA 1
ATOM 4115 C C . GLU B 1 256 ? -3.209 4.984 -0.594 1 98.94 256 GLU B C 1
ATOM 4117 O O . GLU B 1 256 ? -2.619 4.816 0.475 1 98.94 256 GLU B O 1
ATOM 4122 N N . GLN B 1 257 ? -4.461 5.344 -0.666 1 98.94 257 GLN B N 1
ATOM 4123 C CA . GLN B 1 257 ? -5.352 5.469 0.481 1 98.94 257 GLN B CA 1
ATOM 4124 C C . GLN B 1 257 ? -6.719 4.863 0.184 1 98.94 257 GLN B C 1
ATOM 4126 O O . GLN B 1 257 ? -7.461 5.367 -0.663 1 98.94 257 GLN B O 1
ATOM 4131 N N . ILE B 1 258 ? -7.102 3.787 0.925 1 98.94 258 ILE B N 1
ATOM 4132 C CA . ILE B 1 258 ? -8.43 3.215 0.745 1 98.94 258 ILE B CA 1
ATOM 4133 C C . ILE B 1 258 ? -9.461 4.062 1.487 1 98.94 258 ILE B C 1
ATOM 4135 O O . ILE B 1 258 ? -9.203 4.527 2.602 1 98.94 258 ILE B O 1
ATOM 4139 N N . LEU B 1 259 ? -10.648 4.258 0.873 1 98.69 259 LEU B N 1
ATOM 4140 C CA . LEU B 1 259 ? -11.617 5.207 1.404 1 98.69 259 LEU B CA 1
ATOM 4141 C C . LEU B 1 259 ? -12.914 4.5 1.785 1 98.69 259 LEU B C 1
ATOM 4143 O O . LEU B 1 259 ? -13.406 3.646 1.042 1 98.69 259 LEU B O 1
ATOM 4147 N N . THR B 1 260 ? -13.453 4.879 2.922 1 98.19 260 THR B N 1
ATOM 4148 C CA . THR B 1 260 ? -14.852 4.605 3.217 1 98.19 260 THR B CA 1
ATOM 4149 C C . THR B 1 260 ? -15.742 5.73 2.693 1 98.19 260 THR B C 1
ATOM 4151 O O . THR B 1 260 ? -15.461 6.91 2.916 1 98.19 260 THR B O 1
ATOM 4154 N N . LEU B 1 261 ? -16.703 5.363 1.949 1 97.94 261 LEU B N 1
ATOM 4155 C CA . LEU B 1 261 ? -17.703 6.332 1.517 1 97.94 261 LEU B CA 1
ATOM 4156 C C . LEU B 1 261 ? -18.984 6.203 2.342 1 97.94 261 LEU B C 1
ATOM 4158 O O . LEU B 1 261 ? -19.656 5.172 2.295 1 97.94 261 LEU B O 1
ATOM 4162 N N . ARG B 1 262 ? -19.25 7.309 3.068 1 96.12 262 ARG B N 1
ATOM 4163 C CA . ARG B 1 262 ? -20.422 7.309 3.934 1 96.12 262 ARG B CA 1
ATOM 4164 C C . ARG B 1 262 ? -21.219 8.602 3.781 1 96.12 262 ARG B C 1
ATOM 4166 O O . ARG B 1 262 ? -20.641 9.688 3.703 1 96.12 262 ARG B O 1
ATOM 4173 N N . PRO B 1 263 ? -22.578 8.461 3.791 1 94.38 263 PRO B N 1
ATOM 4174 C CA . PRO B 1 263 ? -23.359 9.695 3.771 1 94.38 263 PRO B CA 1
ATOM 4175 C C . PRO B 1 263 ? -23.172 10.539 5.031 1 94.38 263 PRO B C 1
ATOM 4177 O O . PRO B 1 263 ? -23.062 9.992 6.133 1 94.38 263 PRO B O 1
ATOM 4180 N N . VAL B 1 264 ? -23 11.82 4.766 1 87.5 264 VAL B N 1
ATOM 4181 C CA . VAL B 1 264 ? -22.906 12.758 5.879 1 87.5 264 VAL B CA 1
ATOM 4182 C C . VAL B 1 264 ? -24.297 13.312 6.199 1 87.5 264 VAL B C 1
ATOM 4184 O O . VAL B 1 264 ? -25.031 13.727 5.297 1 87.5 264 VAL B O 1
ATOM 4187 N N . HIS B 1 265 ? -25.047 12.758 7.23 1 71.62 265 HIS B N 1
ATOM 4188 C CA . HIS B 1 265 ? -26.344 13.312 7.59 1 71.62 265 HIS B CA 1
ATOM 4189 C C . HIS B 1 265 ? -26.219 14.781 7.98 1 71.62 265 HIS B C 1
ATOM 4191 O O . HIS B 1 265 ? -25.344 15.156 8.758 1 71.62 265 HIS B O 1
ATOM 4197 N N . ALA B 1 266 ? -26.734 15.703 7.02 1 53.38 266 ALA B N 1
ATOM 4198 C CA . ALA B 1 266 ? -26.922 17.109 7.348 1 53.38 266 ALA B CA 1
ATOM 4199 C C . ALA B 1 266 ? -27.625 17.281 8.695 1 53.38 266 ALA B C 1
ATOM 4201 O O . ALA B 1 266 ? -28.641 16.641 8.961 1 53.38 266 ALA B O 1
ATOM 4202 N N . GLU B 1 267 ? -26.766 17.578 9.789 1 39.72 267 GLU B N 1
ATOM 4203 C CA . GLU B 1 267 ? -27.625 18.141 10.836 1 39.72 267 GLU B CA 1
ATOM 4204 C C . GLU B 1 267 ? -28.453 19.312 10.32 1 39.72 267 GLU B C 1
ATOM 4206 O O . GLU B 1 267 ? -28 20.062 9.445 1 39.72 267 GLU B O 1
#

Nearest PDB structures (foldseek):
  3rqb-assembly1_A  TM=7.778E-01  e=7.161E-13  Alicyclobacillus acidocaldarius subsp. acidocaldarius DSM 446
  1c8u-assembly1_B  TM=7.028E-01  e=7.970E-13  Escherichia coli
  3u0a-assembly1_A  TM=7.414E-01  e=1.159E-11  Mycobacterium marinum M
  3bbj-assembly1_B  TM=7.205E-01  e=5.478E-12  Thermobifida fusca YX
  3bbj-assembly1_A  TM=7.355E-01  e=4.920E-11  Thermobifida fusca YX

Secondary structure (DSSP, 8-state):
--EEEEEEEEEE-TTS-EEEEEEE-GGGB-SS-TTBB-HHHHHHHHHHHHHHSS--SSEEEEEEEEEE-S--B-SEEEEEEEEEE--SSEEEEEEEEEETTEEEEEEEEEEEE----GGG-B--SPP---STTSPB-GGGGGS-SHHHHH-EEEEEEEETTEEEEEEE---EEETTSPPPHHHHHHTTGGGHHHHT-SS-SSPSEE--BSEEEEEESS---SS-EEEEEEEEE-SSSEEEEEEEEEETTEEEEEEEEEEE-EE----/--EEEEEEEEEE-TTS-EEEEEEE-GGGB-SS-TTBB-HHHHHHHHHHHHHHSS--SSEEEEEEEEEE-S--B-SEEEEEEEEEE--SSEEEEEEEEEETTEEEEEEEEEEEE----GGG-B--SPP---STTSPB-GGGGGS-SHHHHH-EEEEEEEETTEEEEEEE---EEETTSPPPHHHHHHTTGGGHHHHT-SS-SSPSEE--BSEEEEEESS---SS-EEEEEEEEE-SSSEEEEEEEEEETTEEEEEEEEEEE-EE----

Foldseek 3Di:
DAAQKAWDDWDADPQLKIKTKIAGDQLQWFQPDSFAGDVLLVQLVQVVCVCVRPDDPFKAWFKKKKFFPDTHGHTMWMKIKDWPADDDFKTWMWIFIDDPRHTGMIIIIIIGGDDPPVVPDDDPAWFDAAQPPFDWDPCLPVGDTSNSVFKTKGADFAEAFWGKIKIFGDHHSYPPDHRFQQSQQSSCVLCQDVRRHNDDPPDQKDKDFRIKIKGWPARDHDGMKMWGWGKADDDPFKIKIKTQIDDNVGTTIIMMTIIGIGGDPDD/DAAQKAWDDWDADPQLKIKTKIAGDQLQWFQPDSFAGDVLLVQLVQVVCVCPRPDDPFKAWFKKKKFFPDTHGHTMWMKIKDWPADDDFKTWMWIFIDDPRHTGMIIIIIIGGDDPPVVPDDDPAWFPAAQPPFDWDPCLPVGDTSNSVFKTKGADFAEAFWGKIKIFGDHHSYPPDHRFQQSQQSSCVLCQDVRRHNDDPPDQKDKDFRIKIKGWPARDHDGMKMWGWGKADDDPFKIKIKTQIDDNVGTTIIMMTIIGIGGDPDD

Sequence (534 aa):
MSAYYQLIQRHTDKQGVVTAHYQSTHHAQGAWNAHEQHMAPATGVICAELEQFSPRNDVRIGRISLDILGLIAGGEFYIRTKVIRAGKTIELIESEMVTQGKISIVARTWRMMTSNSQSVAGLEDQSIGTPEQLPIWHEIRQWPGGYIHSIEARTEQRRQGAGIVWLSNTLDMVEGRPTSAFVKLMGMVDTANGVVARQTPPFNWGFPNLDLQIHLYRLPQGQWLGLETVQQYGEDGIGLTSSVLHDIYGPFGRSEQILTLRPVHAEMSAYYQLIQRHTDKQGVVTAHYQSTHHAQGAWNAHEQHMAPATGVICAELEQFSPRNDVRIGRISLDILGLIAGGEFYIRTKVIRAGKTIELIESEMVTQGKISIVARTWRMMTSNSQSVAGLEDQSIGTPEQLPIWHEIRQWPGGYIHSIEARTEQRRQGAGIVWLSNTLDMVEGRPTSAFVKLMGMVDTANGVVARQTPPFNWGFPNLDLQIHLYRLPQGQWLGLETVQQYGEDGIGLTSSVLHDIYGPFGRSEQILTLRPVHAE

Organism: Caenorhabditis remanei (NCBI:txid31234)

Solvent-accessible surface area (backbone atoms only — not comparable to full-atom values): 26886 Å² total; per-residue (Å²): 126,68,28,32,25,38,75,73,48,74,49,69,51,98,86,64,37,33,42,38,32,34,32,50,37,68,41,24,18,15,60,85,42,90,58,21,37,26,64,19,50,53,46,13,52,52,41,49,51,55,65,64,51,83,70,60,92,59,44,44,76,35,34,41,41,35,41,53,68,48,79,40,51,47,46,61,34,36,38,39,36,36,78,76,38,83,54,90,56,43,30,37,33,37,37,38,34,32,30,91,90,35,68,17,35,40,34,44,31,37,35,31,38,56,36,88,28,59,92,71,40,43,75,71,76,68,69,89,72,65,61,88,86,42,47,75,41,72,70,63,61,76,46,49,38,32,36,50,69,52,47,48,39,26,39,89,46,72,43,71,19,31,32,42,42,31,37,33,63,87,60,29,53,38,48,96,41,90,61,52,32,52,31,54,42,53,20,48,52,59,49,59,65,70,74,24,39,75,64,63,84,80,63,57,54,44,61,56,61,46,37,44,37,38,41,34,33,40,85,57,50,64,70,43,32,32,36,43,33,38,35,28,34,22,51,44,10,27,18,37,31,41,29,46,33,25,25,76,90,28,58,27,34,38,37,43,27,47,21,46,46,41,78,45,78,80,124,126,68,28,33,26,38,74,73,49,72,48,68,50,96,85,63,38,34,40,37,32,35,34,50,37,68,43,24,18,16,60,86,40,90,59,22,38,26,67,18,49,53,45,14,51,51,40,49,52,54,66,64,50,83,70,59,91,58,43,45,75,35,34,42,41,35,40,51,69,51,79,40,51,48,46,61,35,36,37,40,35,37,77,76,37,84,53,91,57,43,30,36,32,38,36,37,33,32,30,90,89,36,70,16,34,43,33,43,31,40,36,32,40,56,37,90,27,58,93,70,41,44,74,70,76,68,69,90,74,66,61,86,85,42,47,74,42,71,72,62,60,75,47,49,37,31,35,50,70,53,48,48,40,25,39,89,46,74,44,69,18,29,33,41,40,30,36,34,63,86,61,30,54,38,49,97,42,90,60,51,33,52,29,54,43,51,20,47,54,59,51,60,63,70,73,24,40,77,64,64,87,80,63,57,55,44,61,57,61,46,36,44,37,38,41,32,32,40,86,57,50,63,71,43,31,32,37,44,32,38,33,28,36,22,52,44,10,27,18,38,31,40,28,47,31,24,26,77,90,29,59,28,33,36,38,42,26,46,23,45,45,41,78,46,79,80,126

Radius of gyration: 22.23 Å; Cα contacts (8 Å, |Δi|>4): 1464; chains: 2; bounding box: 56×62×56 Å

pLDDT: mean 96.25, std 6.26, range [39.56, 98.94]

InterPro domains:
  IPR042171 Acyl-CoA thioesterase, double hotdog domain [G3DSA:2.40.160.210] (43-250)
  IPR049449 Acyl-CoA thioesterase-like, N-terminal HotDog domain [PF13622] (30-110)
  IPR049450 Acyl-CoA thioesterase-like, C-terminal domain [PF20789] (131-259)